Protein AF-A0A2E8IZW4-F1 (afdb_monomer_lite)

Secondary structure (DSSP, 8-state):
-----------HHHHHHHHHHHHHHHHHHHHHHHHTT----S-TT---TTTGGGSSHHHHHHHSTTTT--EEEEESS-STTGGG-SSGGGEEEEEES-SSPPPHHHHHHHHHHHHHH--EEEEE-SSGGGHHHHHHTTEEE-SS-EE-SSSB--BB-TTSPBPPP-TTSBEEEE-SSS-TTT--GGGGPBPPHHHHHHT--TT-BEEEE-SS---EEE--SSS-TT-EEEEEEE--TT-EE-SS-S-TT-TTS----TTTSEEEEEEEEEEEEEEEEETTTEEEEEEEEEEEEEES-SGGGSHHHH-HHHHHHTTB--TTSGGGTS-TTS-----GGGT---TTS-------SHHHHHHHHHHHHTGGGTTS-TTTTT-GGGSEEEEEE-SS--S---

Foldseek 3Di:
DDDDDDDDDDDPVVVVVVVVVVVVVVVVVVVVVVVVAWDFAEDPPDPDPVRQQRYLVVVDCCLPCNHVNAAEAEDADADPCLVVDDQQLLEEEEEFADAAADDLVRLVRVVCSQAARNHHYEHFHQACSCVNNQVLVQKDWDHFFKFAPFFAFWFADQVLATDPDDRRFGKWWFAQPAALVPADPLQQAADDPVCLVVLVRHSHTAIFTAGTFTFMAHHPDDDDPQKDKHQGTFGDQLMWGQPDHNDSPPPVTDRLGDSGRRQKMKMKHWFHWDWAQDPVRDIDTFTHIGMYMYGRHSSSSGNCQAAPVSVVSRGTDWPPDCCCCQNPVGDHHDYCCVRYAYDPRDGRGRGGSNSVVVSSVCCSNAVRRVRHDPVQSVRSHNRYYYYDYDRTDPDDDD

Sequence (398 aa):
MLTDEAKTKISLETWLKVGLMASVLLSVILIGIFSMNKETVFSPYEEDAEFYNIQLTEMRDSLGDDGVGYTVANTMSTPMLVNDWRDPHRTLLVIAAPEKPFDSAEASAIFDFVTKKGGKVVLASNSTNAQLVASEFGVKYFDAPVVDPFQFYEVTDETGQPLNPDERKLWAAASFNRDVTQMGDEKHVPCSESDLGSGQIDNCRMPVLFHRATAIQVLDEDVDDNREVMVLAHASTPAFIARQDTNIDNLNNPTLGEGKTGLVIRMDFPGIEVLEEQPNNNFGEVDVTGSIVFVSDHSVLANHLWDQTVGEETGKQQCSSPYYVNNKLDNSHACWDSALFASGGGEVEWNGNGPYFQALFYDMMEFDNEEITTKVTRDEGEFNLVFDESRHVSSALS

Structure (mmCIF, N/CA/C/O backbone):
data_AF-A0A2E8IZW4-F1
#
_entry.id   AF-A0A2E8IZW4-F1
#
loop_
_atom_site.group_PDB
_atom_site.id
_atom_site.type_symbol
_atom_site.label_atom_id
_atom_site.label_alt_id
_atom_site.label_comp_id
_atom_site.label_asym_id
_atom_site.label_entity_id
_atom_site.label_seq_id
_atom_site.pdbx_PDB_ins_code
_atom_site.Cartn_x
_atom_site.Cartn_y
_atom_site.Cartn_z
_atom_site.occupancy
_atom_site.B_iso_or_equiv
_atom_site.auth_seq_id
_atom_site.auth_comp_id
_atom_site.auth_asym_id
_atom_site.auth_atom_id
_atom_site.pdbx_PDB_model_num
ATOM 1 N N . MET A 1 1 ? -69.285 25.713 -57.167 1.00 33.88 1 MET A N 1
ATOM 2 C CA . MET A 1 1 ? -69.621 24.382 -56.624 1.00 33.88 1 MET A CA 1
ATOM 3 C C . MET A 1 1 ? -68.306 23.647 -56.409 1.00 33.88 1 MET A C 1
ATOM 5 O O . MET A 1 1 ? -67.410 23.826 -57.221 1.00 33.88 1 MET A O 1
ATOM 9 N N . LEU A 1 2 ? -68.195 22.995 -55.253 1.00 42.44 2 LEU A N 1
ATOM 10 C CA . LEU A 1 2 ? -67.012 22.411 -54.602 1.00 42.44 2 LEU A CA 1
ATOM 11 C C . LEU A 1 2 ? -66.243 21.368 -55.428 1.00 42.44 2 LEU A C 1
ATOM 13 O O . LEU A 1 2 ? -66.867 20.691 -56.237 1.00 42.44 2 LEU A O 1
ATOM 17 N N . THR A 1 3 ? -64.943 21.221 -55.132 1.00 39.66 3 THR A N 1
ATOM 18 C CA . THR A 1 3 ? -64.294 20.076 -54.424 1.00 39.66 3 THR A CA 1
ATOM 19 C C . THR A 1 3 ? -62.830 20.477 -54.154 1.00 39.66 3 THR A C 1
ATOM 21 O O . THR A 1 3 ? -62.141 20.855 -55.094 1.00 39.66 3 THR A O 1
ATOM 24 N N . ASP A 1 4 ? -62.411 20.757 -52.915 1.00 42.78 4 ASP A N 1
ATOM 25 C CA . ASP A 1 4 ? -61.889 19.847 -51.866 1.00 42.78 4 ASP A CA 1
ATOM 26 C C . ASP A 1 4 ? -60.577 19.118 -52.227 1.00 42.78 4 ASP A C 1
ATOM 28 O O . ASP A 1 4 ? -60.584 18.161 -52.993 1.00 42.78 4 ASP A O 1
ATOM 32 N N . GLU A 1 5 ? -59.470 19.526 -51.591 1.00 40.09 5 GLU A N 1
ATOM 33 C CA . GLU A 1 5 ? -58.265 18.704 -51.407 1.00 40.09 5 GLU A CA 1
ATOM 34 C C . GLU A 1 5 ? -57.840 18.747 -49.930 1.00 40.09 5 GLU A C 1
ATOM 36 O O . GLU A 1 5 ? -57.579 19.801 -49.341 1.00 40.09 5 GLU A O 1
ATOM 41 N N . ALA A 1 6 ? -57.835 17.563 -49.319 1.00 38.75 6 ALA A N 1
ATOM 42 C CA . ALA A 1 6 ? -57.690 17.327 -47.892 1.00 38.75 6 ALA A CA 1
ATOM 43 C C . ALA A 1 6 ? -56.225 17.410 -47.423 1.00 38.75 6 ALA A C 1
ATOM 45 O O . ALA A 1 6 ? -55.352 16.700 -47.916 1.00 38.75 6 ALA A O 1
ATOM 46 N N . LYS A 1 7 ? -55.971 18.222 -46.388 1.00 42.22 7 LYS A N 1
ATOM 47 C CA . LYS A 1 7 ? -54.730 18.202 -45.596 1.00 42.22 7 LYS A CA 1
ATOM 48 C C . LYS A 1 7 ? -54.790 17.086 -44.548 1.00 42.22 7 LYS A C 1
ATOM 50 O O . LYS A 1 7 ? -55.644 17.107 -43.662 1.00 42.22 7 LYS A O 1
ATOM 55 N N . THR A 1 8 ? -53.850 16.150 -44.604 1.00 47.25 8 THR A N 1
ATOM 56 C CA . THR A 1 8 ? -53.643 15.092 -43.607 1.00 47.25 8 THR A CA 1
ATOM 57 C C . THR A 1 8 ? -53.084 15.667 -42.300 1.00 47.25 8 THR A C 1
ATOM 59 O O . THR A 1 8 ? -51.941 16.111 -42.221 1.00 47.25 8 THR A O 1
ATOM 62 N N . LYS A 1 9 ? -53.907 15.661 -41.245 1.00 48.00 9 LYS A N 1
ATOM 63 C CA . LYS A 1 9 ? -53.494 15.924 -39.858 1.00 48.00 9 LYS A CA 1
ATOM 64 C C . LYS A 1 9 ? -52.808 14.676 -39.299 1.00 48.00 9 LYS A C 1
ATOM 66 O O . LYS A 1 9 ? -53.484 13.714 -38.945 1.00 48.00 9 LYS A O 1
ATOM 71 N N . ILE A 1 10 ? -51.483 14.696 -39.193 1.00 55.78 10 ILE A N 1
ATOM 72 C CA . ILE A 1 10 ? -50.757 13.729 -38.359 1.00 55.78 10 ILE A CA 1
ATOM 73 C C . ILE A 1 10 ? -51.057 14.089 -36.896 1.00 55.78 10 ILE A C 1
ATOM 75 O O . ILE A 1 10 ? -50.857 15.232 -36.485 1.00 55.78 10 ILE A O 1
ATOM 79 N N . SER A 1 11 ? -51.613 13.137 -36.141 1.00 65.00 11 SER A N 1
ATOM 80 C CA . SER A 1 11 ? -52.037 13.327 -34.749 1.00 65.00 11 SER A CA 1
ATOM 81 C C . SER A 1 11 ? -50.842 13.648 -33.845 1.00 65.00 11 SER A C 1
ATOM 83 O O . SER A 1 11 ? -49.788 13.020 -33.947 1.00 65.00 11 SER A O 1
ATOM 85 N N . LEU A 1 12 ? -51.022 14.604 -32.929 1.00 60.28 12 LEU A N 1
ATOM 86 C CA . LEU A 1 12 ? -50.042 14.996 -31.907 1.00 60.28 12 LEU A CA 1
ATOM 87 C C . LEU A 1 12 ? -49.576 13.789 -31.062 1.00 60.28 12 LEU A C 1
ATOM 89 O O . LEU A 1 12 ? -48.421 13.723 -30.651 1.00 60.28 12 LEU A O 1
ATOM 93 N N . GLU A 1 13 ? -50.448 12.794 -30.869 1.00 65.50 13 GLU A N 1
ATOM 94 C CA . GLU A 1 13 ? -50.116 11.539 -30.180 1.00 65.50 13 GLU A CA 1
ATOM 95 C C . GLU A 1 13 ? -49.087 10.692 -30.936 1.00 65.50 13 GLU A C 1
ATOM 97 O O . GLU A 1 13 ? -48.279 10.006 -30.314 1.00 65.50 13 GLU A O 1
ATOM 102 N N . THR A 1 14 ? -49.089 10.730 -32.271 1.00 71.06 14 THR A N 1
ATOM 103 C CA . THR A 1 14 ? -48.105 10.009 -33.087 1.00 71.06 14 THR A CA 1
ATOM 104 C C . THR A 1 14 ? -46.722 10.630 -32.915 1.00 71.06 14 THR A C 1
ATOM 106 O O . THR A 1 14 ? -45.748 9.905 -32.747 1.00 71.06 14 THR A O 1
ATOM 109 N N . TRP A 1 15 ? -46.641 11.962 -32.858 1.00 72.75 15 TRP A N 1
ATOM 110 C CA . TRP A 1 15 ? -45.388 12.674 -32.596 1.00 72.75 15 TRP A CA 1
ATOM 111 C C . TRP A 1 15 ? -44.859 12.439 -31.179 1.00 72.75 15 TRP A C 1
ATOM 113 O O . TRP A 1 15 ? -43.663 12.216 -31.011 1.00 72.75 15 TRP A O 1
ATOM 123 N N . LEU A 1 16 ? -45.737 12.400 -30.172 1.00 70.56 16 LEU A N 1
ATOM 124 C CA . LEU A 1 16 ? -45.355 12.081 -28.792 1.00 70.56 16 LEU A CA 1
ATOM 125 C C . LEU A 1 16 ? -44.853 10.638 -28.639 1.00 70.56 16 LEU A C 1
ATOM 127 O O . LEU A 1 16 ? -43.836 10.415 -27.988 1.00 70.56 16 LEU A O 1
ATOM 131 N N . LYS A 1 17 ? -45.510 9.659 -29.274 1.00 70.69 17 LYS A N 1
ATOM 132 C CA . LYS A 1 17 ? -45.075 8.251 -29.238 1.00 70.69 17 LYS A CA 1
ATOM 133 C C . LYS A 1 17 ? -43.747 8.032 -29.961 1.00 70.69 17 LYS A C 1
ATOM 135 O O . LYS A 1 17 ? -42.916 7.275 -29.471 1.00 70.69 17 LYS A O 1
ATOM 140 N N . VAL A 1 18 ? -43.535 8.706 -31.093 1.00 75.94 18 VAL A N 1
ATOM 141 C CA . VAL A 1 18 ? -42.257 8.664 -31.821 1.00 75.94 18 VAL A CA 1
ATOM 142 C C . VAL A 1 18 ? -41.153 9.342 -31.011 1.00 75.94 18 VAL A C 1
ATOM 144 O O . VAL A 1 18 ? -40.067 8.785 -30.910 1.00 75.94 18 VAL A O 1
ATOM 147 N N . GLY A 1 19 ? -41.435 10.484 -30.376 1.00 74.44 19 GLY A N 1
ATOM 148 C CA . GLY A 1 19 ? -40.484 11.170 -29.499 1.00 74.44 19 GLY A CA 1
ATOM 149 C C . GLY A 1 19 ? -40.076 10.328 -28.290 1.00 74.44 19 GLY A C 1
ATOM 150 O O . GLY A 1 19 ? -38.888 10.213 -28.008 1.00 74.44 19 GLY A O 1
ATOM 151 N N . LEU A 1 20 ? -41.039 9.677 -27.629 1.00 70.06 20 LEU A N 1
ATOM 152 C CA . LEU A 1 20 ? -40.782 8.815 -26.473 1.00 70.06 20 LEU A CA 1
ATOM 153 C C . LEU A 1 20 ? -40.049 7.522 -26.860 1.00 70.06 20 LEU A C 1
ATOM 155 O O . LEU A 1 20 ? -39.124 7.111 -26.167 1.00 70.06 20 LEU A O 1
ATOM 159 N N . MET A 1 21 ? -40.406 6.890 -27.985 1.00 69.25 21 MET A N 1
ATOM 160 C CA . MET A 1 21 ? -39.645 5.736 -28.477 1.00 69.25 21 MET A CA 1
ATOM 161 C C . MET A 1 21 ? -38.226 6.130 -28.875 1.00 69.25 21 MET A C 1
ATOM 163 O O . MET A 1 21 ? -37.296 5.417 -28.520 1.00 69.25 21 MET A O 1
ATOM 167 N N . ALA A 1 22 ? -38.043 7.267 -29.550 1.00 67.38 22 ALA A N 1
ATOM 168 C CA . ALA A 1 22 ? -36.719 7.755 -29.910 1.00 67.38 22 ALA A CA 1
ATOM 169 C C . ALA A 1 22 ? -35.880 8.073 -28.666 1.00 67.38 22 ALA A C 1
ATOM 171 O O . ALA A 1 22 ? -34.717 7.689 -28.628 1.00 67.38 22 ALA A O 1
ATOM 172 N N . SER A 1 23 ? -36.456 8.699 -27.632 1.00 68.50 23 SER A N 1
ATOM 173 C CA . SER A 1 23 ? -35.729 8.999 -26.395 1.00 68.50 23 SER A CA 1
ATOM 174 C C . SER A 1 23 ? -35.361 7.736 -25.624 1.00 68.50 23 SER A C 1
ATOM 176 O O . SER A 1 23 ? -34.231 7.629 -25.166 1.00 68.50 23 SER A O 1
ATOM 178 N N . VAL A 1 24 ? -36.267 6.759 -25.511 1.00 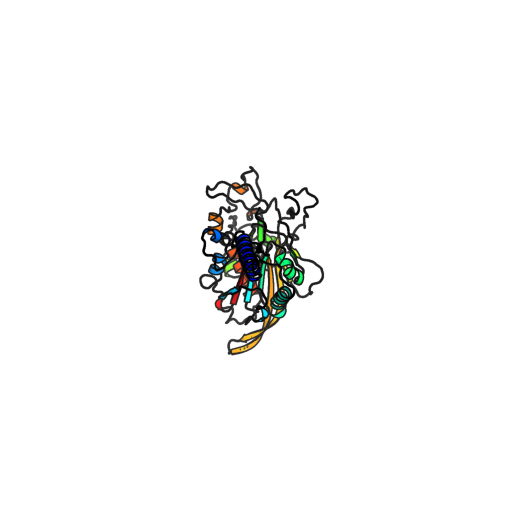66.62 24 VAL A N 1
ATOM 179 C CA . VAL A 1 24 ? -35.970 5.478 -24.848 1.00 66.62 24 VAL A CA 1
ATOM 180 C C . VAL A 1 24 ? -34.895 4.716 -25.618 1.00 66.62 24 VAL A C 1
ATOM 182 O O . VAL A 1 24 ? -33.949 4.238 -25.004 1.00 66.62 24 VAL A O 1
ATOM 185 N N . LEU A 1 25 ? -34.972 4.667 -26.952 1.00 61.28 25 LEU A N 1
ATOM 186 C CA . LEU A 1 25 ? -33.944 4.016 -27.766 1.00 61.28 25 LEU A CA 1
ATOM 187 C C . LEU A 1 25 ? -32.587 4.712 -27.617 1.00 61.28 25 LEU A C 1
ATOM 189 O O . LEU A 1 25 ? -31.579 4.037 -27.442 1.00 61.28 25 LEU A O 1
ATOM 193 N N . LEU A 1 26 ? -32.561 6.051 -27.631 1.00 58.47 26 LEU A N 1
ATOM 194 C CA . LEU A 1 26 ? -31.333 6.818 -27.412 1.00 58.47 26 LEU A CA 1
ATOM 195 C C . LEU A 1 26 ? -30.767 6.563 -26.014 1.00 58.47 26 LEU A C 1
ATOM 197 O O . LEU A 1 26 ? -29.561 6.437 -25.869 1.00 58.47 26 LEU A O 1
ATOM 201 N N . SER A 1 27 ? -31.632 6.454 -25.003 1.00 55.28 27 SER A N 1
ATOM 202 C CA . SER A 1 27 ? -31.239 6.161 -23.620 1.00 55.28 27 SER A CA 1
ATOM 203 C C . SER A 1 27 ? -30.618 4.772 -23.511 1.00 55.28 27 SER A C 1
ATOM 205 O O . SER A 1 27 ? -29.558 4.627 -22.921 1.00 55.28 27 SER A O 1
ATOM 207 N N . VAL A 1 28 ? -31.237 3.758 -24.123 1.00 57.16 28 VAL A N 1
ATOM 208 C CA . VAL A 1 28 ? -30.732 2.376 -24.129 1.00 57.16 28 VAL A CA 1
ATOM 209 C C . VAL A 1 28 ? -29.418 2.273 -24.901 1.00 57.16 28 VAL A C 1
ATOM 211 O O . VAL A 1 28 ? -28.505 1.591 -24.452 1.00 57.16 28 VAL A O 1
ATOM 214 N N . ILE A 1 29 ? -29.288 2.982 -26.025 1.00 51.59 29 ILE A N 1
ATOM 215 C CA . ILE A 1 29 ? -28.041 3.034 -26.799 1.00 51.59 29 ILE A CA 1
ATOM 216 C C . ILE A 1 29 ? -26.950 3.774 -26.018 1.00 51.59 29 ILE A C 1
ATOM 218 O O . ILE A 1 29 ? -25.822 3.304 -25.988 1.00 51.59 29 ILE A O 1
ATOM 222 N N . LEU A 1 30 ? -27.269 4.887 -25.351 1.00 45.50 30 LEU A N 1
ATOM 223 C CA . LEU A 1 30 ? -26.322 5.604 -24.495 1.00 45.50 30 LEU A CA 1
ATOM 224 C C . LEU A 1 30 ? -25.864 4.720 -23.334 1.00 45.50 30 LEU A C 1
ATOM 226 O O . LEU A 1 30 ? -24.665 4.569 -23.147 1.00 45.50 30 LEU A O 1
ATOM 230 N N . ILE A 1 31 ? -26.785 4.079 -22.610 1.00 50.78 31 ILE A N 1
ATOM 231 C CA . ILE A 1 31 ? -26.454 3.140 -21.526 1.00 50.78 31 ILE A CA 1
ATOM 232 C C . ILE A 1 31 ? -25.609 1.978 -22.063 1.00 50.78 31 ILE A C 1
ATOM 234 O O . ILE A 1 31 ? -24.616 1.623 -21.441 1.00 50.78 31 ILE A O 1
ATOM 238 N N . GLY A 1 32 ? -25.944 1.435 -23.238 1.00 37.28 32 GLY A N 1
ATOM 239 C CA . GLY A 1 32 ? -25.160 0.396 -23.906 1.00 37.28 32 GLY A CA 1
ATOM 240 C C . GLY A 1 32 ? -23.740 0.853 -24.244 1.00 37.28 32 GLY A C 1
ATOM 241 O O . GLY A 1 32 ? -22.790 0.170 -23.896 1.00 37.28 32 GLY A O 1
ATOM 242 N N . ILE A 1 33 ? -23.569 2.040 -24.830 1.00 44.34 33 ILE A N 1
ATOM 243 C CA . ILE A 1 33 ? -22.249 2.606 -25.158 1.00 44.34 33 ILE A CA 1
ATOM 244 C C . ILE A 1 33 ? -21.439 2.908 -23.886 1.00 44.34 33 ILE A C 1
ATOM 246 O O . ILE A 1 33 ? -20.245 2.631 -23.849 1.00 44.34 33 ILE A O 1
ATOM 250 N N . PHE A 1 34 ? -22.075 3.426 -22.828 1.00 42.66 34 PHE A N 1
ATOM 251 C CA . PHE A 1 34 ? -21.427 3.661 -21.532 1.00 42.66 34 PHE A CA 1
ATOM 252 C C . PHE A 1 34 ? -21.109 2.366 -20.769 1.00 42.66 34 PHE A C 1
ATOM 254 O O . PHE A 1 34 ? -20.224 2.379 -19.922 1.00 42.66 34 PHE A O 1
ATOM 261 N N . SER A 1 35 ? -21.818 1.268 -21.045 1.00 42.28 35 SER A N 1
ATOM 262 C CA . SER A 1 35 ? -21.608 -0.039 -20.409 1.00 42.28 35 SER A CA 1
ATOM 263 C C . SER A 1 35 ? -20.628 -0.928 -21.174 1.00 42.28 35 SER A C 1
ATOM 265 O O . SER A 1 35 ? -19.989 -1.766 -20.556 1.00 42.28 35 SER A O 1
ATOM 267 N N . MET A 1 36 ? -20.495 -0.763 -22.493 1.00 35.47 36 MET A N 1
ATOM 268 C CA . MET A 1 36 ? -19.593 -1.562 -23.336 1.00 35.47 36 MET A CA 1
ATOM 269 C C . MET A 1 36 ? -18.108 -1.225 -23.143 1.00 35.47 36 MET A C 1
ATOM 271 O O . MET A 1 36 ? -17.263 -1.941 -23.660 1.00 35.47 36 MET A O 1
ATOM 275 N N . ASN A 1 37 ? -17.800 -0.143 -22.424 1.00 38.00 37 ASN A N 1
ATOM 276 C CA . ASN A 1 37 ? -16.437 0.337 -22.187 1.00 38.00 37 ASN A CA 1
ATOM 277 C C . ASN A 1 37 ? -16.031 0.268 -20.703 1.00 38.00 37 ASN A C 1
ATOM 279 O O . ASN A 1 37 ? -15.090 0.946 -20.299 1.00 38.00 37 ASN A O 1
ATOM 283 N N . LYS A 1 38 ? -16.788 -0.474 -19.882 1.00 40.62 38 LYS A N 1
ATOM 284 C CA . LYS A 1 38 ? -16.506 -0.679 -18.459 1.00 40.62 38 LYS A CA 1
ATOM 285 C C . LYS A 1 38 ? -16.049 -2.116 -18.248 1.00 40.62 38 LYS A C 1
ATOM 287 O O . LYS A 1 38 ? -16.884 -3.008 -18.160 1.00 40.62 38 LYS A O 1
ATOM 292 N N . GLU A 1 39 ? -14.741 -2.316 -18.184 1.00 48.94 39 GLU A N 1
ATOM 293 C CA . GLU A 1 39 ? -14.164 -3.550 -17.646 1.00 48.94 39 GLU A CA 1
ATOM 294 C C . GLU A 1 39 ? -14.390 -3.582 -16.124 1.00 48.94 39 GLU A C 1
ATOM 296 O O . GLU A 1 39 ? -14.372 -2.536 -15.455 1.00 48.94 39 GLU A O 1
ATOM 301 N N . THR A 1 40 ? -14.695 -4.765 -15.592 1.00 49.69 40 THR A N 1
ATOM 302 C CA . THR A 1 40 ? -14.782 -5.030 -14.153 1.00 49.69 40 THR A CA 1
ATOM 303 C C . THR A 1 40 ? -13.358 -5.128 -13.599 1.00 49.69 40 THR A C 1
ATOM 305 O O . THR A 1 40 ? -12.504 -5.759 -14.214 1.00 49.69 40 THR A O 1
ATOM 308 N N . VAL A 1 41 ? -13.060 -4.433 -12.490 1.00 60.50 41 VAL A N 1
ATOM 309 C CA . VAL A 1 41 ? -11.700 -4.409 -11.905 1.00 60.50 41 VAL A CA 1
ATOM 310 C C . VAL A 1 41 ? -11.668 -5.190 -10.604 1.00 60.50 41 VAL A C 1
ATOM 312 O O . VAL A 1 41 ? -11.125 -6.283 -10.591 1.00 60.50 41 VAL A O 1
ATOM 315 N N . PHE A 1 42 ? -12.285 -4.663 -9.545 1.00 58.97 42 PHE A N 1
ATOM 316 C CA . PHE A 1 42 ? -12.359 -5.286 -8.227 1.00 58.97 42 PHE A CA 1
ATOM 317 C C . PHE A 1 42 ? -13.826 -5.520 -7.885 1.00 58.97 42 PHE A C 1
ATOM 319 O O . PHE A 1 42 ? -14.574 -4.607 -7.533 1.00 58.97 42 PHE A O 1
ATOM 326 N N . SER A 1 43 ? -14.290 -6.741 -8.082 1.00 60.16 43 SER A N 1
ATOM 327 C CA . SER A 1 43 ? -15.649 -7.100 -7.729 1.00 60.16 43 SER A CA 1
ATOM 328 C C . SER A 1 43 ? -15.625 -8.441 -7.025 1.00 60.16 43 SER A C 1
ATOM 330 O O . SER A 1 43 ? -15.261 -9.440 -7.643 1.00 60.16 43 SER A O 1
ATOM 332 N N . PRO A 1 44 ? -16.166 -8.530 -5.800 1.00 57.34 44 PRO A N 1
ATOM 333 C CA . PRO A 1 44 ? -16.251 -9.803 -5.099 1.00 57.34 44 PRO A CA 1
ATOM 334 C C . PRO A 1 44 ? -17.302 -10.735 -5.728 1.00 57.34 44 PRO A C 1
ATOM 336 O O . PRO A 1 44 ? -17.539 -11.829 -5.232 1.00 57.34 44 PRO A O 1
ATOM 339 N N . TYR A 1 45 ? -17.980 -10.271 -6.783 1.00 57.41 45 TYR A N 1
ATOM 340 C CA . TYR A 1 45 ? -18.938 -11.021 -7.590 1.00 57.41 45 TYR A CA 1
ATOM 341 C C . TYR A 1 45 ? -18.397 -11.348 -8.989 1.00 57.41 45 TYR A C 1
ATOM 343 O O . TYR A 1 45 ? -19.151 -11.865 -9.811 1.00 57.41 45 TYR A O 1
ATOM 351 N N . GLU A 1 46 ? -17.151 -10.968 -9.293 1.00 69.56 46 GLU A N 1
ATOM 352 C CA . GLU A 1 46 ? -16.485 -11.349 -10.535 1.00 69.56 46 GLU A CA 1
ATOM 353 C C . GLU A 1 46 ? -15.753 -12.675 -10.320 1.00 69.56 46 GLU A C 1
ATOM 355 O O . GLU A 1 46 ? -14.799 -12.757 -9.551 1.00 69.56 46 GLU A O 1
ATOM 360 N N . GLU A 1 47 ? -16.234 -13.719 -10.989 1.00 65.62 47 GLU A N 1
ATOM 361 C CA . GLU A 1 47 ? -15.680 -15.076 -10.913 1.00 65.62 47 GLU A CA 1
ATOM 362 C C . GLU A 1 47 ? -15.020 -15.492 -12.240 1.00 65.62 47 GLU A C 1
ATOM 364 O O . GLU A 1 47 ? -14.595 -16.640 -12.386 1.00 65.62 47 GLU A O 1
ATOM 369 N N . ASP A 1 48 ? -14.945 -14.595 -13.234 1.00 68.88 48 ASP A N 1
ATOM 370 C CA . ASP A 1 48 ? -14.289 -14.906 -14.502 1.00 68.88 48 ASP A CA 1
ATOM 371 C C . ASP A 1 48 ? -12.770 -15.070 -14.319 1.00 68.88 48 ASP A C 1
ATOM 373 O O . ASP A 1 48 ? -12.072 -14.220 -13.754 1.00 68.88 48 ASP A O 1
ATOM 377 N N . ALA A 1 49 ? -12.248 -16.171 -14.860 1.00 70.00 49 ALA A N 1
ATOM 378 C CA . ALA A 1 49 ? -10.831 -16.499 -14.848 1.00 70.00 49 ALA A CA 1
ATOM 379 C C . ALA A 1 49 ? -9.977 -15.446 -15.575 1.00 70.00 49 ALA A C 1
ATOM 381 O O . ALA A 1 49 ? -8.802 -15.293 -15.249 1.00 70.00 49 ALA A O 1
ATOM 382 N N . GLU A 1 50 ? -10.548 -14.703 -16.531 1.00 71.38 50 GLU A N 1
ATOM 383 C CA . GLU A 1 50 ? -9.840 -13.630 -17.241 1.00 71.38 50 GLU A CA 1
ATOM 384 C C . GLU A 1 50 ? -9.445 -12.470 -16.310 1.00 71.38 50 GLU A C 1
ATOM 386 O O . GLU A 1 50 ? -8.377 -11.878 -16.476 1.00 71.38 50 GLU A O 1
ATOM 391 N N . PHE A 1 51 ? -10.254 -12.189 -15.284 1.00 75.19 51 PHE A N 1
ATOM 392 C CA . PHE A 1 51 ? -10.019 -11.090 -14.343 1.00 75.19 51 PHE A CA 1
ATOM 393 C C . PHE A 1 51 ? -9.451 -11.546 -13.001 1.00 75.19 51 PHE A C 1
ATOM 395 O O . PHE A 1 51 ? -9.142 -10.701 -12.162 1.00 75.19 51 PHE A O 1
ATOM 402 N N . TYR A 1 52 ? -9.267 -12.851 -12.790 1.00 81.25 52 TYR A N 1
ATOM 403 C CA . TYR A 1 52 ? -8.800 -13.410 -11.520 1.00 81.25 52 TYR A CA 1
ATOM 404 C C . TYR A 1 52 ? -7.528 -12.723 -11.003 1.00 81.25 52 TYR A C 1
ATOM 406 O O . TYR A 1 52 ? -7.465 -12.332 -9.844 1.00 81.25 52 TYR A O 1
ATOM 414 N N . ASN A 1 53 ? -6.546 -12.475 -11.870 1.00 83.25 53 ASN A N 1
ATOM 415 C CA . ASN A 1 53 ? -5.270 -11.866 -11.483 1.00 83.25 53 ASN A CA 1
ATOM 416 C C . ASN A 1 53 ? -5.409 -10.459 -10.883 1.00 83.25 53 ASN A C 1
ATOM 418 O O . ASN A 1 53 ? -4.549 -10.034 -10.110 1.00 83.25 53 ASN A O 1
ATOM 422 N N . ILE A 1 54 ? -6.459 -9.727 -11.255 1.00 82.44 54 ILE A N 1
ATOM 423 C CA . ILE A 1 54 ? -6.707 -8.361 -10.792 1.00 82.44 54 ILE A CA 1
ATOM 424 C C . ILE A 1 54 ? -7.743 -8.290 -9.663 1.00 82.44 54 ILE A C 1
ATOM 426 O O . ILE A 1 54 ? -7.982 -7.195 -9.183 1.00 82.44 54 ILE A O 1
ATOM 430 N N . GLN A 1 55 ? -8.332 -9.409 -9.221 1.00 86.69 55 GLN A N 1
ATOM 431 C CA . GLN A 1 55 ? -9.262 -9.433 -8.080 1.00 86.69 55 GLN A CA 1
ATOM 432 C C . GLN A 1 55 ? -8.533 -9.406 -6.725 1.00 86.69 55 GLN A C 1
ATOM 434 O O . GLN A 1 55 ? -7.312 -9.536 -6.672 1.00 86.69 55 GLN A O 1
ATOM 439 N N . LEU A 1 56 ? -9.299 -9.261 -5.633 1.00 89.19 56 LEU A N 1
ATOM 440 C CA . LEU A 1 56 ? -8.837 -9.380 -4.237 1.00 89.19 56 LEU A CA 1
ATOM 441 C C . LEU A 1 56 ? -9.194 -10.740 -3.600 1.00 89.19 56 LEU A C 1
ATOM 443 O O . LEU A 1 56 ? -9.262 -10.860 -2.377 1.00 89.19 56 LEU A O 1
ATOM 447 N N . THR A 1 57 ? -9.499 -11.761 -4.402 1.00 88.19 57 THR A N 1
ATOM 448 C CA . THR A 1 57 ? -9.990 -13.058 -3.904 1.00 88.19 57 THR A CA 1
ATOM 449 C C . THR A 1 57 ? -8.981 -13.751 -2.987 1.00 88.19 57 THR A C 1
ATOM 451 O O . THR A 1 57 ? -9.351 -14.135 -1.885 1.00 88.19 57 THR A O 1
ATOM 454 N N . GLU A 1 58 ? -7.700 -13.804 -3.365 1.00 90.88 58 GLU A N 1
ATOM 455 C CA . GLU A 1 58 ? -6.640 -14.414 -2.542 1.00 90.88 58 GLU A CA 1
ATOM 456 C C . GLU A 1 58 ? -6.457 -13.676 -1.211 1.00 90.88 58 GLU A C 1
ATOM 458 O O . GLU A 1 58 ? -6.241 -14.275 -0.155 1.00 90.88 58 GLU A O 1
ATOM 463 N N . MET A 1 59 ? -6.598 -12.350 -1.239 1.00 91.75 59 MET A N 1
ATOM 464 C CA . MET A 1 59 ? -6.571 -11.528 -0.035 1.00 91.75 59 MET A CA 1
ATOM 465 C C . MET A 1 59 ? -7.719 -11.885 0.906 1.00 91.75 59 MET A C 1
ATOM 467 O O . MET A 1 59 ? -7.496 -12.090 2.096 1.00 91.75 59 MET A O 1
ATOM 471 N N . ARG A 1 60 ? -8.942 -11.990 0.389 1.00 89.56 60 ARG A N 1
ATOM 472 C CA . ARG A 1 60 ? -10.111 -12.351 1.198 1.00 89.56 60 ARG A CA 1
ATOM 473 C C . ARG A 1 60 ? -9.997 -13.754 1.775 1.00 89.56 60 ARG A C 1
ATOM 475 O O . ARG A 1 60 ? -10.295 -13.930 2.950 1.00 89.56 60 ARG A O 1
ATOM 482 N N . ASP A 1 61 ? -9.573 -14.718 0.968 1.00 90.38 61 ASP A N 1
ATOM 483 C CA . ASP A 1 61 ? -9.497 -16.120 1.378 1.00 90.38 61 ASP A CA 1
ATOM 484 C C . ASP A 1 61 ? -8.400 -16.312 2.432 1.00 90.38 61 ASP A C 1
ATOM 486 O O . ASP A 1 61 ? -8.620 -16.966 3.449 1.00 90.38 61 ASP A O 1
ATOM 490 N N . SER A 1 62 ? -7.252 -15.650 2.258 1.00 91.19 62 SER A N 1
ATOM 491 C CA . SER A 1 62 ? -6.152 -15.705 3.228 1.00 91.19 62 SER A CA 1
ATOM 492 C C . SER A 1 62 ? -6.413 -14.932 4.528 1.00 91.19 62 SER A C 1
ATOM 494 O O . SER A 1 62 ? -5.782 -15.230 5.540 1.00 91.19 62 SER A O 1
ATOM 496 N N . LEU A 1 63 ? -7.328 -13.957 4.537 1.00 89.81 63 LEU A N 1
ATOM 497 C CA . LEU A 1 63 ? -7.699 -13.198 5.740 1.00 89.81 63 LEU A CA 1
ATOM 498 C C . LEU A 1 63 ? -8.956 -13.742 6.434 1.00 89.81 63 LEU A C 1
ATOM 500 O O . LEU A 1 63 ? -9.119 -13.524 7.630 1.00 89.81 63 LEU A O 1
ATOM 504 N N . GLY A 1 64 ? -9.841 -14.417 5.700 1.00 87.06 64 GLY A N 1
ATOM 505 C CA . GLY A 1 64 ? -11.099 -14.966 6.205 1.00 87.06 64 GLY A CA 1
ATOM 506 C C . GLY A 1 64 ? -10.959 -16.323 6.893 1.00 87.06 64 GLY A C 1
ATOM 507 O O . GLY A 1 64 ? -9.860 -16.733 7.254 1.00 87.06 64 GLY A O 1
ATOM 508 N N . ASP A 1 65 ? -12.084 -17.030 7.047 1.00 80.69 65 ASP A N 1
ATOM 509 C CA . ASP A 1 65 ? -12.214 -18.302 7.786 1.00 80.69 65 ASP A CA 1
ATOM 510 C C . ASP A 1 65 ? -11.184 -19.387 7.408 1.00 80.69 65 ASP A C 1
ATOM 512 O O . ASP A 1 65 ? -10.793 -20.185 8.259 1.00 80.69 65 ASP A O 1
ATOM 516 N N . ASP A 1 66 ? -10.759 -19.436 6.141 1.00 80.19 66 ASP A N 1
ATOM 517 C CA . ASP A 1 66 ? -9.803 -20.429 5.631 1.00 80.19 66 ASP A CA 1
ATOM 518 C C . ASP A 1 66 ? -8.326 -20.018 5.833 1.00 80.19 66 ASP A C 1
ATOM 520 O O . ASP A 1 66 ? -7.421 -20.819 5.579 1.00 80.19 66 ASP A O 1
ATOM 524 N N . GLY A 1 67 ? -8.079 -18.793 6.305 1.00 85.44 67 GLY A N 1
ATOM 525 C CA . GLY A 1 67 ? -6.760 -18.219 6.553 1.00 85.44 67 GLY A CA 1
ATOM 526 C C . GLY A 1 67 ? -6.599 -17.727 7.993 1.00 85.44 67 GLY A C 1
ATOM 527 O O . GLY A 1 67 ? -6.559 -18.540 8.914 1.00 85.44 67 GLY A O 1
ATOM 528 N N . VAL A 1 68 ? -6.467 -16.408 8.184 1.00 84.38 68 VAL A N 1
ATOM 529 C CA . VAL A 1 68 ? -6.318 -15.780 9.517 1.00 84.38 68 VAL A CA 1
ATOM 530 C C . VAL A 1 68 ? -7.602 -15.864 10.352 1.00 84.38 68 VAL A C 1
ATOM 532 O O . VAL A 1 68 ? -7.539 -15.803 11.564 1.00 84.38 68 VAL A O 1
ATOM 535 N N . GLY A 1 69 ? -8.778 -16.032 9.751 1.00 85.12 69 GLY A N 1
ATOM 536 C CA . GLY A 1 69 ? -10.027 -16.219 10.495 1.00 85.12 69 GLY A CA 1
ATOM 537 C C . GLY A 1 69 ? -10.789 -14.936 10.832 1.00 85.12 69 GLY A C 1
ATOM 538 O O . GLY A 1 69 ? -11.696 -14.981 11.660 1.00 85.12 69 GLY A O 1
ATOM 539 N N . TYR A 1 70 ? -10.473 -13.801 10.197 1.00 88.25 70 TYR A N 1
ATOM 540 C CA . TYR A 1 70 ? -11.255 -12.572 10.354 1.00 88.25 70 TYR A CA 1
ATOM 541 C C . TYR A 1 70 ? -12.657 -12.709 9.749 1.00 88.25 70 TYR A C 1
ATOM 543 O O . TYR A 1 70 ? -12.855 -13.339 8.707 1.00 88.25 70 TYR A O 1
ATOM 551 N N . THR A 1 71 ? -13.642 -12.023 10.336 1.00 88.00 71 THR A N 1
ATOM 552 C CA . THR A 1 71 ? -14.984 -11.958 9.747 1.00 88.00 71 THR A CA 1
ATOM 553 C C . THR A 1 71 ? -14.969 -11.030 8.529 1.00 88.00 71 THR A C 1
ATOM 555 O O . THR A 1 71 ? -14.986 -9.804 8.659 1.00 88.00 71 THR A O 1
ATOM 558 N N . VAL A 1 72 ? -14.954 -11.610 7.326 1.00 87.38 72 VAL A N 1
ATOM 559 C CA . VAL A 1 72 ? -14.910 -10.862 6.060 1.00 87.38 72 VAL A CA 1
ATOM 560 C C . VAL A 1 72 ? -16.310 -10.465 5.584 1.00 87.38 72 VAL A C 1
ATOM 562 O O . VAL A 1 72 ? -17.206 -11.297 5.431 1.00 87.38 72 VAL A O 1
ATOM 565 N N . ALA A 1 73 ? -16.487 -9.186 5.260 1.00 85.38 73 ALA A N 1
ATOM 566 C CA . ALA A 1 73 ? -17.699 -8.642 4.660 1.00 85.38 73 ALA A CA 1
ATOM 567 C C . ALA A 1 73 ? -17.382 -7.712 3.481 1.00 85.38 73 ALA A C 1
ATOM 569 O O . ALA A 1 73 ? -16.332 -7.083 3.421 1.00 85.38 73 ALA A O 1
ATOM 570 N N . ASN A 1 74 ? -18.334 -7.566 2.557 1.00 79.50 74 ASN A N 1
ATOM 571 C CA . ASN A 1 74 ? -18.242 -6.604 1.456 1.00 79.50 74 ASN A CA 1
ATOM 572 C C . ASN A 1 74 ? -19.295 -5.520 1.620 1.00 79.50 74 ASN A C 1
ATOM 574 O O . ASN A 1 74 ? -20.467 -5.829 1.860 1.00 79.50 74 ASN A O 1
ATOM 578 N N . THR A 1 75 ? -18.920 -4.267 1.389 1.00 72.75 75 THR A N 1
ATOM 579 C CA . THR A 1 75 ? -19.874 -3.168 1.253 1.00 72.75 75 THR A CA 1
ATOM 580 C C . THR A 1 75 ? -19.992 -2.728 -0.205 1.00 72.75 75 THR A C 1
ATOM 582 O O . THR A 1 75 ? -19.053 -2.797 -0.987 1.00 72.75 75 THR A O 1
ATOM 585 N N . MET A 1 76 ? -21.203 -2.328 -0.603 1.00 58.62 76 MET A N 1
ATOM 586 C CA . MET A 1 76 ? -21.487 -1.796 -1.944 1.00 58.62 76 MET A CA 1
ATOM 587 C C . MET A 1 76 ? -21.510 -0.262 -1.975 1.00 58.62 76 MET A C 1
ATOM 589 O O . MET A 1 76 ?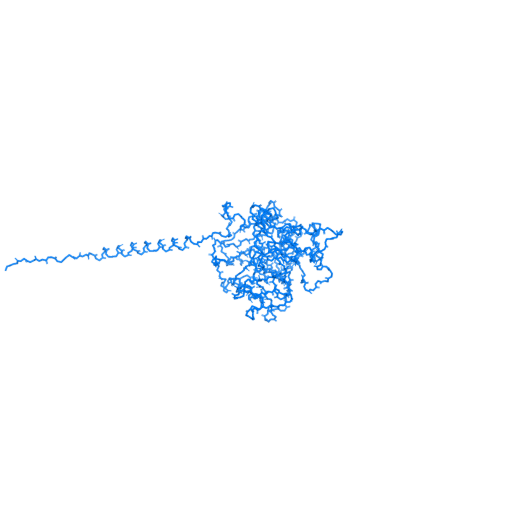 -21.813 0.336 -3.007 1.00 58.62 76 MET A O 1
ATOM 593 N N . SER A 1 77 ? -21.363 0.385 -0.822 1.00 54.66 77 SER A N 1
ATOM 594 C CA . SER A 1 77 ? -21.561 1.821 -0.668 1.00 54.66 77 SER A CA 1
ATOM 595 C C . SER A 1 77 ? -20.657 2.309 0.451 1.00 54.66 77 SER A C 1
ATOM 597 O O . SER A 1 77 ? -20.982 2.171 1.633 1.00 54.66 77 SER A O 1
ATOM 599 N N . THR A 1 78 ? -19.510 2.860 0.075 1.00 60.81 78 THR A N 1
ATOM 600 C CA . THR A 1 78 ? -18.660 3.655 0.956 1.00 60.81 78 THR A CA 1
ATOM 601 C C . THR A 1 78 ? -19.459 4.812 1.579 1.00 60.81 78 THR A C 1
ATOM 603 O O . THR A 1 78 ? -20.525 5.204 1.103 1.00 60.81 78 THR A O 1
ATOM 606 N N . PRO A 1 79 ? -18.946 5.492 2.601 1.00 53.31 79 PRO A N 1
ATOM 607 C CA . PRO A 1 79 ? -18.775 5.170 4.007 1.00 53.31 79 PRO A CA 1
ATOM 608 C C . PRO A 1 79 ? -19.940 5.715 4.873 1.00 53.31 79 PRO A C 1
ATOM 610 O O . PRO A 1 79 ? -19.804 5.823 6.090 1.00 53.31 79 PRO A O 1
ATOM 613 N N . MET A 1 80 ? -21.105 6.056 4.291 1.00 50.59 80 MET A N 1
ATOM 614 C CA . MET A 1 80 ? -22.253 6.589 5.063 1.00 50.59 80 MET A CA 1
ATOM 615 C C . MET A 1 80 ? -22.687 5.669 6.218 1.00 50.59 80 MET A C 1
ATOM 617 O O . MET A 1 80 ? -23.244 6.147 7.202 1.00 50.59 80 MET A O 1
ATOM 621 N N . LEU A 1 81 ? -22.415 4.367 6.099 1.00 58.25 81 LEU A N 1
ATOM 622 C CA . LEU A 1 81 ? -22.749 3.345 7.090 1.00 58.25 81 LEU A CA 1
ATOM 623 C C . LEU A 1 81 ? -21.611 3.034 8.066 1.00 58.25 81 LEU A C 1
ATOM 625 O O . LEU A 1 81 ? -21.854 2.339 9.044 1.00 58.25 81 LEU A O 1
ATOM 629 N N . VAL A 1 82 ? -20.396 3.547 7.843 1.00 63.66 82 VAL A N 1
ATOM 630 C CA . VAL A 1 82 ? -19.251 3.298 8.740 1.00 63.66 82 VAL A CA 1
ATOM 631 C C . VAL A 1 82 ? -19.538 3.858 10.134 1.00 63.66 82 VAL A C 1
ATOM 633 O O . VAL A 1 82 ? -19.121 3.313 11.152 1.00 63.66 82 VAL A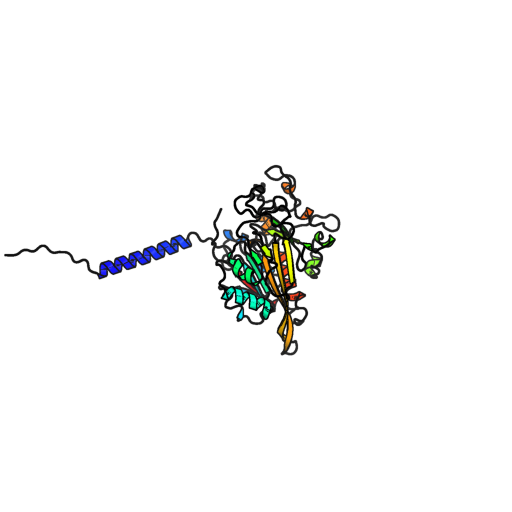 O 1
ATOM 636 N N . ASN A 1 83 ? -20.352 4.914 10.199 1.00 60.41 83 ASN A N 1
ATOM 637 C CA . ASN A 1 83 ? -20.813 5.456 11.465 1.00 60.41 83 ASN A CA 1
ATOM 638 C C . ASN A 1 83 ? -21.764 4.540 12.244 1.00 60.41 83 ASN A C 1
ATOM 640 O O . ASN A 1 83 ? -21.828 4.685 13.467 1.00 60.41 83 ASN A O 1
ATOM 644 N N . ASP A 1 84 ? -22.453 3.633 11.555 1.00 65.88 84 ASP A N 1
ATOM 645 C CA . ASP A 1 84 ? -23.461 2.730 12.112 1.00 65.88 84 ASP A CA 1
ATOM 646 C C . ASP A 1 84 ? -22.898 1.331 12.401 1.00 65.88 84 ASP A C 1
ATOM 648 O O . ASP A 1 84 ? -23.631 0.445 12.851 1.00 65.88 84 ASP A O 1
ATOM 652 N N . TRP A 1 85 ? -21.609 1.106 12.138 1.00 78.50 85 TRP A N 1
ATOM 653 C CA . TRP A 1 85 ? -20.970 -0.163 12.443 1.00 78.50 85 TRP A CA 1
ATOM 654 C C . TRP A 1 85 ? -20.904 -0.387 13.945 1.00 78.50 85 TRP A C 1
ATOM 656 O O . TRP A 1 85 ? -20.592 0.507 14.737 1.00 78.50 85 TRP A O 1
ATOM 666 N N . ARG A 1 86 ? -21.236 -1.616 14.324 1.00 69.50 86 ARG A N 1
ATOM 667 C CA . ARG A 1 86 ? -21.103 -2.089 15.689 1.00 69.50 86 ARG A CA 1
ATOM 668 C C . ARG A 1 86 ? -19.619 -2.373 15.932 1.00 69.50 86 ARG A C 1
ATOM 670 O O . ARG A 1 86 ? -19.003 -3.027 15.103 1.00 69.50 86 ARG A O 1
ATOM 677 N N . ASP A 1 87 ? -19.082 -1.866 17.038 1.00 82.69 87 ASP A N 1
ATOM 678 C CA . ASP A 1 87 ? -17.695 -2.086 17.477 1.00 82.69 87 ASP A CA 1
ATOM 679 C C . ASP A 1 87 ? -16.635 -1.635 16.435 1.00 82.69 87 ASP A C 1
ATOM 681 O O . ASP A 1 87 ? -15.835 -2.430 15.934 1.00 82.69 87 ASP A O 1
ATOM 685 N N . PRO A 1 88 ? -16.629 -0.333 16.072 1.00 87.69 88 PRO A N 1
ATOM 686 C CA . PRO A 1 88 ? -15.758 0.224 15.033 1.00 87.69 88 PRO A CA 1
ATOM 687 C C . PRO A 1 88 ? -14.265 0.023 15.317 1.00 87.69 88 PRO A C 1
ATOM 689 O O . PRO A 1 88 ? -13.503 -0.186 14.380 1.00 87.69 88 PRO A O 1
ATOM 692 N N . HIS A 1 89 ? -13.860 0.013 16.588 1.00 88.00 89 HIS A N 1
ATOM 693 C CA . HIS A 1 89 ? -12.481 -0.214 17.027 1.00 88.00 89 HIS A CA 1
ATOM 694 C C . HIS A 1 89 ? -11.944 -1.611 16.706 1.00 88.00 89 HIS A C 1
ATOM 696 O O . HIS A 1 89 ? -10.732 -1.793 16.643 1.00 88.00 89 HIS A O 1
ATOM 702 N N . ARG A 1 90 ? -12.831 -2.580 16.450 1.00 88.56 90 ARG A N 1
ATOM 703 C CA . ARG A 1 90 ? -12.487 -3.942 16.007 1.00 88.56 90 ARG A CA 1
ATOM 704 C C . ARG A 1 90 ? -12.654 -4.145 14.500 1.00 88.56 90 ARG A C 1
ATOM 706 O O . ARG A 1 90 ? -12.720 -5.279 14.030 1.00 88.56 90 ARG A O 1
ATOM 713 N N . THR A 1 91 ? -12.825 -3.063 13.744 1.00 91.00 91 THR A N 1
ATOM 714 C CA . THR A 1 91 ? -13.134 -3.136 12.316 1.00 91.00 91 THR A CA 1
ATOM 715 C C . THR A 1 91 ? -12.046 -2.482 11.477 1.00 91.00 91 THR A C 1
ATOM 717 O O . THR A 1 91 ? -11.693 -1.320 11.697 1.00 91.00 91 THR A O 1
ATOM 720 N N . LEU A 1 92 ? -11.578 -3.211 10.464 1.00 93.00 92 LEU A N 1
ATOM 721 C CA . LEU A 1 92 ? -10.711 -2.707 9.409 1.00 93.00 92 LEU A CA 1
ATOM 722 C C . LEU A 1 92 ? -11.495 -2.575 8.101 1.00 93.00 92 LEU A C 1
ATOM 724 O O . LEU A 1 92 ? -12.081 -3.532 7.603 1.00 93.00 92 LEU A O 1
ATOM 728 N N . LEU A 1 93 ? -11.501 -1.370 7.537 1.00 93.19 93 LEU A N 1
ATOM 729 C CA . LEU A 1 93 ? -12.079 -1.052 6.236 1.00 93.19 93 LEU A CA 1
ATOM 730 C C . LEU A 1 93 ? -10.969 -0.988 5.179 1.00 93.19 93 LEU A C 1
ATOM 732 O O . LEU A 1 93 ? -10.122 -0.095 5.207 1.00 93.19 93 LEU A O 1
ATOM 736 N N . VAL A 1 94 ? -11.002 -1.907 4.219 1.00 92.75 94 VAL A N 1
ATOM 737 C CA . VAL A 1 94 ? -10.143 -1.899 3.031 1.00 92.75 94 VAL A CA 1
ATOM 738 C C . VAL A 1 94 ? -10.883 -1.189 1.909 1.00 92.75 94 VAL A C 1
ATOM 740 O O . VAL A 1 94 ? -11.938 -1.641 1.478 1.00 92.75 94 VAL A O 1
ATOM 743 N N . ILE A 1 95 ? -10.328 -0.088 1.417 1.00 91.81 95 ILE A N 1
ATOM 744 C CA . ILE A 1 95 ? -10.837 0.647 0.261 1.00 91.81 95 ILE A CA 1
ATOM 745 C C . ILE A 1 95 ? -9.821 0.499 -0.868 1.00 91.81 95 ILE A C 1
ATOM 747 O O . ILE A 1 95 ? -8.728 1.072 -0.808 1.00 91.81 95 ILE A O 1
ATOM 751 N N . ALA A 1 96 ? -10.193 -0.234 -1.913 1.00 89.81 96 ALA A N 1
ATOM 752 C CA . ALA A 1 96 ? -9.332 -0.498 -3.057 1.00 89.81 96 ALA A CA 1
ATOM 753 C C . ALA A 1 96 ? -9.879 0.164 -4.327 1.00 89.81 96 ALA A C 1
ATOM 755 O O . ALA A 1 96 ? -11.003 -0.090 -4.760 1.00 89.81 96 ALA A O 1
ATOM 756 N N . ALA A 1 97 ? -9.043 1.001 -4.945 1.00 87.38 97 ALA A N 1
ATOM 757 C CA . ALA A 1 97 ? -9.307 1.670 -6.218 1.00 87.38 97 ALA A CA 1
ATOM 758 C C . ALA A 1 97 ? -10.635 2.461 -6.277 1.00 87.38 97 ALA A C 1
ATOM 760 O O . ALA A 1 97 ? -11.412 2.218 -7.197 1.00 87.38 97 ALA A O 1
ATOM 761 N N . PRO A 1 98 ? -10.904 3.430 -5.373 1.00 85.81 98 PRO A N 1
ATOM 762 C CA . PRO A 1 98 ? -12.197 4.122 -5.304 1.00 85.81 98 PRO A CA 1
ATOM 763 C C . PRO A 1 98 ? -12.726 4.575 -6.677 1.00 85.81 98 PRO A C 1
ATOM 765 O O . PRO A 1 98 ? -12.035 5.304 -7.391 1.00 85.81 98 PRO A O 1
ATOM 768 N N . GLU A 1 99 ? -13.953 4.181 -7.047 1.00 78.12 99 GLU A N 1
ATOM 769 C CA . GLU A 1 99 ? -14.541 4.473 -8.375 1.00 78.12 99 GLU A CA 1
ATOM 770 C C . GLU A 1 99 ? -14.731 5.966 -8.639 1.00 78.12 99 GLU A C 1
ATOM 772 O O . GLU A 1 99 ? -14.535 6.459 -9.749 1.00 78.12 99 GLU A O 1
ATOM 777 N N . LYS A 1 100 ? -15.176 6.687 -7.612 1.00 84.06 100 LYS A N 1
ATOM 778 C CA . LYS A 1 100 ? -15.499 8.109 -7.670 1.00 84.06 100 LYS A CA 1
ATOM 779 C C . LYS A 1 100 ? -14.718 8.844 -6.584 1.00 84.06 100 LYS A C 1
ATOM 781 O O . LYS A 1 100 ? -14.407 8.246 -5.553 1.00 84.06 100 LYS A O 1
ATOM 786 N N . PRO A 1 101 ? -14.443 10.143 -6.773 1.00 86.00 101 PRO A N 1
ATOM 787 C CA . PRO A 1 101 ? -13.983 10.976 -5.678 1.00 86.00 101 PRO A CA 1
ATOM 788 C C . PRO A 1 101 ? -14.969 10.921 -4.513 1.00 86.00 101 PRO A C 1
ATOM 790 O O . PRO A 1 101 ? -16.182 11.022 -4.727 1.00 86.00 101 PRO A O 1
ATOM 793 N N . PHE A 1 102 ? -14.432 10.795 -3.303 1.00 88.38 102 PHE A N 1
ATOM 794 C CA . PHE A 1 102 ? -15.216 10.942 -2.083 1.00 88.38 102 PHE A CA 1
ATOM 795 C C . PHE A 1 102 ? -15.798 12.349 -1.995 1.00 88.38 102 PHE A C 1
ATOM 797 O O . PHE A 1 102 ? -15.154 13.324 -2.395 1.00 88.38 102 PHE A O 1
ATOM 804 N N . ASP A 1 103 ? -17.008 12.463 -1.458 1.00 89.56 103 ASP A N 1
ATOM 805 C CA . ASP A 1 103 ? -17.535 13.750 -1.024 1.00 89.56 103 ASP A CA 1
ATOM 806 C C . ASP A 1 103 ? -17.067 14.107 0.399 1.00 89.56 103 ASP A C 1
ATOM 808 O O . ASP A 1 103 ? -16.463 13.306 1.113 1.00 89.56 103 ASP A O 1
ATOM 812 N N . SER A 1 104 ? -17.306 15.355 0.808 1.00 89.94 104 SER A N 1
ATOM 813 C CA . SER A 1 104 ? -16.841 15.856 2.107 1.00 89.94 104 SER A CA 1
ATOM 814 C C . SER A 1 104 ? -17.479 15.123 3.287 1.00 89.94 104 SER A C 1
ATOM 816 O O . SER A 1 104 ? -16.822 14.965 4.307 1.00 89.94 104 SER A O 1
ATOM 818 N N . ALA A 1 105 ? -18.722 14.650 3.165 1.00 88.88 105 ALA A N 1
ATOM 819 C CA . ALA A 1 105 ? -19.372 13.912 4.241 1.00 88.88 105 ALA A CA 1
ATOM 820 C C . ALA A 1 105 ? -18.794 12.495 4.365 1.00 88.88 105 ALA A C 1
ATOM 822 O O . ALA A 1 105 ? -18.566 12.027 5.478 1.00 88.88 105 ALA A O 1
ATOM 823 N N . GLU A 1 106 ? -18.524 11.837 3.235 1.00 89.38 106 GLU A N 1
ATOM 824 C CA . GLU A 1 106 ? -17.843 10.543 3.177 1.00 89.38 106 GLU A CA 1
ATOM 825 C C . GLU A 1 106 ? -16.425 10.645 3.780 1.00 89.38 106 GLU A C 1
ATOM 827 O O . GLU A 1 106 ? -16.061 9.846 4.644 1.00 89.38 106 GLU A O 1
ATOM 832 N N . ALA A 1 107 ? -15.654 11.671 3.401 1.00 91.00 107 ALA A N 1
ATOM 833 C CA . ALA A 1 107 ? -14.312 11.908 3.933 1.00 91.00 107 ALA A CA 1
ATOM 834 C C . ALA A 1 107 ? -14.312 12.192 5.443 1.00 91.00 107 ALA A C 1
ATOM 836 O O . ALA A 1 107 ? -13.556 11.561 6.183 1.00 91.00 107 ALA A O 1
ATOM 837 N N . SER A 1 108 ? -15.210 13.059 5.927 1.00 90.56 108 SER A N 1
ATOM 838 C CA . SER A 1 108 ? -15.350 13.318 7.364 1.00 90.56 108 SER A CA 1
ATOM 839 C C . SER A 1 108 ? -15.827 12.089 8.147 1.00 90.56 108 SER A C 1
ATOM 841 O O . SER A 1 108 ? -15.427 11.908 9.293 1.00 90.56 108 SER A O 1
ATOM 843 N N . ALA A 1 109 ? -16.655 11.218 7.559 1.00 91.12 109 ALA A N 1
ATOM 844 C CA . ALA A 1 109 ? -17.079 9.979 8.214 1.00 91.12 109 ALA A CA 1
ATOM 845 C C . ALA A 1 109 ? -15.913 8.996 8.398 1.00 91.12 109 ALA A C 1
ATOM 847 O O . ALA A 1 109 ? -15.804 8.385 9.458 1.00 91.12 109 ALA A O 1
ATOM 848 N N . ILE A 1 110 ? -15.029 8.874 7.400 1.00 92.25 110 ILE A N 1
ATOM 849 C CA . ILE A 1 110 ? -13.792 8.085 7.519 1.00 92.25 110 ILE A CA 1
ATOM 850 C C . ILE A 1 110 ? -12.868 8.702 8.573 1.00 92.25 110 ILE A C 1
ATOM 852 O O . ILE A 1 110 ? -12.334 7.982 9.415 1.00 92.25 110 ILE A O 1
ATOM 856 N N . PHE A 1 111 ? -12.715 10.028 8.566 1.00 92.50 111 PHE A N 1
ATOM 857 C CA . PHE A 1 111 ? -11.914 10.728 9.565 1.00 92.50 111 PHE A CA 1
ATOM 858 C C . PHE A 1 111 ? -12.413 10.458 10.990 1.00 92.50 111 PHE A C 1
ATOM 860 O O . PHE A 1 111 ? -11.630 10.064 11.850 1.00 92.50 111 PHE A O 1
ATOM 867 N N . ASP A 1 112 ? -13.717 10.583 11.240 1.00 92.06 112 ASP A N 1
ATOM 868 C CA . ASP A 1 112 ? -14.319 10.304 12.549 1.00 92.06 112 ASP A CA 1
ATOM 869 C C . ASP A 1 112 ? -14.240 8.817 12.931 1.00 92.06 112 ASP A C 1
ATOM 871 O O . ASP A 1 112 ? -14.044 8.489 14.102 1.00 92.06 112 ASP A O 1
ATOM 875 N N . PHE A 1 113 ? -14.373 7.909 11.962 1.00 92.94 113 PHE A N 1
ATOM 876 C CA . PHE A 1 113 ? -14.218 6.473 12.191 1.00 92.94 113 PHE A CA 1
ATOM 877 C C . PHE A 1 113 ? -12.824 6.124 12.719 1.00 92.94 113 PHE A C 1
ATOM 879 O O . PHE A 1 113 ? -12.707 5.375 13.686 1.00 92.94 113 PHE A O 1
ATOM 886 N N . VAL A 1 114 ? -11.782 6.717 12.140 1.00 93.50 114 VAL A N 1
ATOM 887 C CA . VAL A 1 114 ? -10.402 6.505 12.586 1.00 93.50 114 VAL A CA 1
ATOM 888 C C . VAL A 1 114 ? -10.144 7.251 13.895 1.00 93.50 114 VAL A C 1
ATOM 890 O O . VAL A 1 114 ? -9.811 6.642 14.903 1.00 93.50 114 VAL A O 1
ATOM 893 N N . THR A 1 115 ? -10.367 8.565 13.919 1.00 92.44 115 THR A N 1
ATOM 894 C CA . THR A 1 115 ? -9.875 9.449 14.994 1.00 92.44 115 THR A CA 1
ATOM 895 C C . THR A 1 115 ? -10.744 9.495 16.249 1.00 92.44 115 THR A C 1
ATOM 897 O O . THR A 1 115 ? -10.270 9.921 17.298 1.00 92.44 115 THR A O 1
ATOM 900 N N . LYS A 1 116 ? -12.019 9.090 16.172 1.00 91.31 116 LYS A N 1
ATOM 901 C CA . LYS A 1 116 ? -12.952 9.138 17.316 1.00 91.31 116 LYS A CA 1
ATOM 902 C C . LYS A 1 116 ? -13.496 7.779 17.722 1.00 91.31 116 LYS A C 1
ATOM 904 O O . LYS A 1 116 ? -14.086 7.666 18.791 1.00 91.31 116 LYS A O 1
ATOM 909 N N . LYS A 1 117 ? -13.386 6.779 16.849 1.00 91.00 117 LYS A N 1
ATOM 910 C CA . LYS A 1 117 ? -13.990 5.457 17.050 1.00 91.00 117 LYS A CA 1
ATOM 911 C C . LYS A 1 117 ? -12.973 4.311 17.042 1.00 91.00 117 LYS A C 1
ATOM 913 O O . LYS A 1 117 ? -13.386 3.170 17.215 1.00 91.00 117 LYS A O 1
ATOM 918 N N . GLY A 1 118 ? -11.683 4.594 16.839 1.00 90.56 118 GLY A N 1
ATOM 919 C CA . GLY A 1 118 ? -10.613 3.589 16.851 1.00 90.56 118 GLY A CA 1
ATOM 920 C C . GLY A 1 118 ? -10.593 2.664 15.631 1.00 90.56 118 GLY A C 1
ATOM 921 O O . GLY A 1 118 ? -9.885 1.655 15.632 1.00 90.56 118 GLY A O 1
ATOM 922 N N . GLY A 1 119 ? -11.383 2.970 14.601 1.00 93.06 119 GLY A N 1
ATOM 923 C CA . GLY A 1 119 ? -11.480 2.162 13.394 1.00 93.06 119 GLY A CA 1
ATOM 924 C C . GLY A 1 119 ? -10.201 2.182 12.567 1.00 93.06 119 GLY A C 1
ATOM 925 O O . GLY A 1 119 ? -9.422 3.139 12.616 1.00 93.06 119 GLY A O 1
ATOM 926 N N . LYS A 1 120 ? -9.981 1.107 11.807 1.00 94.75 120 LYS A N 1
ATOM 927 C CA . LYS A 1 120 ? -8.790 0.926 10.971 1.00 94.75 120 LYS A CA 1
ATOM 928 C C . LYS A 1 120 ? -9.143 1.063 9.500 1.00 94.75 120 LYS A C 1
ATOM 930 O O . LYS A 1 120 ? -10.173 0.558 9.062 1.00 94.75 120 LYS A O 1
ATOM 935 N N . VAL A 1 121 ? -8.318 1.760 8.725 1.00 95.56 121 VAL A N 1
ATOM 936 C CA . VAL A 1 121 ? -8.569 1.974 7.293 1.00 95.56 121 VAL A CA 1
ATOM 937 C C . VAL A 1 121 ? -7.315 1.706 6.479 1.00 95.56 121 VAL A C 1
ATOM 939 O O . VAL A 1 121 ? -6.240 2.192 6.807 1.00 95.56 121 VAL A O 1
ATOM 942 N N . VAL A 1 122 ? -7.462 0.989 5.371 1.00 96.56 122 VAL A N 1
ATOM 943 C CA . VAL A 1 122 ? -6.428 0.846 4.342 1.00 96.56 122 VAL A CA 1
ATOM 944 C C . VAL A 1 122 ? -7.001 1.412 3.054 1.00 96.56 122 VAL A C 1
ATOM 946 O O . VAL A 1 122 ? -7.934 0.853 2.490 1.00 96.56 122 VAL A O 1
ATOM 949 N N . LEU A 1 123 ? -6.472 2.546 2.602 1.00 95.25 123 LEU A N 1
ATOM 950 C CA . LEU A 1 123 ? -6.909 3.236 1.393 1.00 95.25 123 LEU A CA 1
ATOM 951 C C . LEU A 1 123 ? -5.838 3.097 0.314 1.00 95.25 123 LEU A C 1
ATOM 953 O O . LEU A 1 123 ? -4.841 3.821 0.323 1.00 95.25 123 LEU A O 1
ATOM 957 N N . ALA A 1 124 ? -6.064 2.183 -0.627 1.00 93.94 124 ALA A N 1
ATOM 958 C CA . ALA A 1 124 ? -5.157 1.907 -1.730 1.00 93.94 124 ALA A CA 1
ATOM 959 C C . ALA A 1 124 ? -5.692 2.518 -3.034 1.00 93.94 124 ALA A C 1
ATOM 961 O O . ALA A 1 124 ? -6.764 2.157 -3.529 1.00 93.94 124 ALA A O 1
ATOM 962 N N . SER A 1 125 ? -4.960 3.479 -3.599 1.00 91.25 125 SER A N 1
ATOM 963 C CA . SER A 1 125 ? -5.365 4.210 -4.801 1.00 91.25 125 SER A CA 1
ATOM 964 C C . SER A 1 125 ? -4.150 4.736 -5.558 1.00 91.25 125 SER A C 1
ATOM 966 O O . SER A 1 125 ? -3.238 5.295 -4.970 1.00 91.25 125 SER A O 1
ATOM 968 N N . ASN A 1 126 ? -4.186 4.652 -6.884 1.00 83.06 126 ASN A N 1
ATOM 969 C CA . ASN A 1 126 ? -3.246 5.323 -7.791 1.00 83.06 126 ASN A CA 1
ATOM 970 C C . ASN A 1 126 ? -3.886 6.543 -8.481 1.00 83.06 126 ASN A C 1
ATOM 972 O O . ASN A 1 126 ? -3.470 6.965 -9.559 1.00 83.06 126 ASN A O 1
ATOM 976 N N . SER A 1 127 ? -4.966 7.068 -7.904 1.00 81.81 127 SER A N 1
ATOM 977 C CA . SER A 1 127 ? -5.732 8.183 -8.452 1.00 81.81 127 SER A CA 1
ATOM 978 C C . SER A 1 127 ? -6.063 9.217 -7.383 1.00 81.81 127 SER A C 1
ATOM 980 O O . SER A 1 127 ? -6.045 8.942 -6.179 1.00 81.81 127 SER A O 1
ATOM 982 N N . THR A 1 128 ? -6.468 10.401 -7.837 1.00 83.69 128 THR A N 1
ATOM 983 C CA . THR A 1 128 ? -6.913 11.498 -6.973 1.00 83.69 128 THR A CA 1
ATOM 984 C C . THR A 1 128 ? -8.314 11.302 -6.397 1.00 83.69 128 THR A C 1
ATOM 986 O O . THR A 1 128 ? -8.754 12.141 -5.614 1.00 83.69 128 THR A O 1
ATOM 989 N N . ASN A 1 129 ? -9.010 10.197 -6.695 1.00 87.94 129 ASN A N 1
ATOM 990 C CA . ASN A 1 129 ? -10.316 9.910 -6.093 1.00 87.94 129 ASN A CA 1
ATOM 991 C C . ASN A 1 129 ? -10.227 9.808 -4.557 1.00 87.94 129 ASN A C 1
ATOM 993 O O . ASN A 1 129 ? -11.131 10.248 -3.850 1.00 87.94 129 ASN A O 1
ATOM 997 N N . ALA A 1 130 ? -9.095 9.320 -4.044 1.00 89.44 130 ALA A N 1
ATOM 998 C CA . ALA A 1 130 ? -8.777 9.248 -2.619 1.00 89.44 130 ALA A CA 1
ATOM 999 C C . ALA A 1 130 ? -8.331 10.591 -2.000 1.00 89.44 130 ALA A C 1
ATOM 1001 O O . ALA A 1 130 ? -8.180 10.681 -0.782 1.00 89.44 130 ALA A O 1
ATOM 1002 N N . GLN A 1 131 ? -8.110 11.641 -2.805 1.00 92.25 131 GLN A N 1
ATOM 1003 C CA . GLN A 1 131 ? -7.458 12.871 -2.344 1.00 92.25 131 GLN A CA 1
ATOM 1004 C C . GLN A 1 131 ? -8.251 13.591 -1.253 1.00 92.25 131 GLN A C 1
ATOM 1006 O O . GLN A 1 131 ? -7.638 14.167 -0.362 1.00 92.25 131 GLN A O 1
ATOM 1011 N N . LEU A 1 132 ? -9.586 13.578 -1.301 1.00 91.69 132 LEU A N 1
ATOM 1012 C CA . LEU A 1 132 ? -10.369 14.296 -0.296 1.00 91.69 132 LEU A CA 1
ATOM 1013 C C . LEU A 1 132 ? -10.220 13.666 1.093 1.00 91.69 132 LEU A C 1
ATOM 1015 O O . LEU A 1 132 ? -9.974 14.389 2.049 1.00 91.69 132 LEU A O 1
ATOM 1019 N N . VAL A 1 133 ? -10.268 12.331 1.181 1.00 92.25 133 VAL A N 1
ATOM 1020 C CA . VAL A 1 133 ? -9.958 11.601 2.421 1.00 92.25 133 VAL A CA 1
ATOM 1021 C C . VAL A 1 133 ? -8.525 11.903 2.842 1.00 92.25 133 VAL A C 1
ATOM 1023 O O . VAL A 1 133 ? -8.299 12.327 3.963 1.00 92.25 133 VAL A O 1
ATOM 1026 N N . ALA A 1 134 ? -7.560 11.766 1.929 1.00 92.44 134 ALA A N 1
ATOM 1027 C CA . ALA A 1 134 ? -6.151 12.019 2.218 1.00 92.44 134 ALA A CA 1
ATOM 1028 C C . ALA A 1 134 ? -5.900 13.428 2.784 1.00 92.44 134 ALA A C 1
ATOM 1030 O O . ALA A 1 134 ? -5.119 13.586 3.718 1.00 92.44 134 ALA A O 1
ATOM 1031 N N . SER A 1 135 ? -6.595 14.446 2.271 1.00 91.69 135 SER A N 1
ATOM 1032 C CA . SER A 1 135 ? -6.475 15.825 2.747 1.00 91.69 135 SER A CA 1
ATOM 1033 C C . SER A 1 135 ? -6.943 16.019 4.190 1.00 91.69 135 SER A C 1
ATOM 1035 O O . SER A 1 135 ? -6.303 16.797 4.890 1.00 91.69 135 SER A O 1
ATOM 1037 N N . GLU A 1 136 ? -7.972 15.302 4.659 1.00 91.81 136 GLU A N 1
ATOM 1038 C CA . GLU A 1 136 ? -8.389 15.327 6.079 1.00 91.81 136 GLU A CA 1
ATOM 1039 C C . GLU A 1 136 ? -7.268 14.829 7.007 1.00 91.81 136 GLU A C 1
ATOM 1041 O O . GLU A 1 136 ? -7.131 15.271 8.143 1.00 91.81 136 GLU A O 1
ATOM 1046 N N . PHE A 1 137 ? -6.408 13.947 6.493 1.00 92.44 137 PHE A N 1
ATOM 1047 C CA . PHE A 1 137 ? -5.233 13.428 7.187 1.00 92.44 137 PHE A CA 1
ATOM 1048 C C . PHE A 1 137 ? -3.936 14.151 6.786 1.00 92.44 137 PHE A C 1
ATOM 1050 O O . PHE A 1 137 ? -2.847 13.680 7.096 1.00 92.44 137 PHE A O 1
ATOM 1057 N N . GLY A 1 138 ? -3.988 15.298 6.100 1.00 91.38 138 GLY A N 1
ATOM 1058 C CA . GLY A 1 138 ? -2.781 16.056 5.732 1.00 91.38 138 GLY A CA 1
ATOM 1059 C C . GLY A 1 138 ? -1.872 15.312 4.752 1.00 91.38 138 GLY A C 1
ATOM 1060 O O . GLY A 1 138 ? -0.650 15.428 4.808 1.00 91.38 138 GLY A O 1
ATOM 1061 N N . VAL A 1 139 ? -2.463 14.518 3.864 1.00 91.44 139 VAL A N 1
ATOM 1062 C CA . VAL A 1 139 ? -1.774 13.721 2.851 1.00 91.44 139 VAL A CA 1
ATOM 1063 C C . VAL A 1 139 ? -2.159 14.190 1.452 1.00 91.44 139 VAL A C 1
ATOM 1065 O O . VAL A 1 139 ? -3.312 14.512 1.149 1.00 91.44 139 VAL A O 1
ATOM 1068 N N . LYS A 1 140 ? -1.177 14.199 0.554 1.00 91.25 140 LYS A N 1
ATOM 1069 C CA . LYS A 1 140 ? -1.350 14.536 -0.855 1.00 91.25 140 LYS A CA 1
ATOM 1070 C C . LYS A 1 140 ? -0.995 13.359 -1.753 1.00 91.25 140 LYS A C 1
ATOM 1072 O O . LYS A 1 140 ? 0.156 12.931 -1.784 1.00 91.25 140 LYS A O 1
ATOM 1077 N N . TYR A 1 141 ? -1.970 12.909 -2.533 1.00 90.06 141 TYR A N 1
ATOM 1078 C CA . TYR A 1 141 ? -1.779 12.028 -3.674 1.00 90.06 141 TYR A CA 1
ATOM 1079 C C . TYR A 1 141 ? -1.308 12.820 -4.890 1.00 90.06 141 TYR A C 1
ATOM 1081 O O . TYR A 1 141 ? -1.705 13.966 -5.133 1.00 90.06 141 TYR A O 1
ATOM 1089 N N . PHE A 1 142 ? -0.467 12.177 -5.684 1.00 89.06 142 PHE A N 1
ATOM 1090 C CA . PHE A 1 142 ? -0.115 12.655 -7.009 1.00 89.06 142 PHE A CA 1
ATOM 1091 C C . PHE A 1 142 ? -0.960 11.940 -8.063 1.00 89.06 142 PHE A C 1
ATOM 1093 O O . PHE A 1 142 ? -1.366 10.799 -7.895 1.00 89.06 142 PHE A O 1
ATOM 1100 N N . ASP A 1 143 ? -1.231 12.641 -9.156 1.00 83.19 143 ASP A N 1
ATOM 1101 C CA . ASP A 1 143 ? -2.056 12.205 -10.285 1.00 83.19 143 ASP A CA 1
ATOM 1102 C C . ASP A 1 143 ? -1.240 11.591 -11.432 1.00 83.19 143 ASP A C 1
ATOM 1104 O O . ASP A 1 143 ? -1.777 11.292 -12.496 1.00 83.19 143 ASP A O 1
ATOM 1108 N N . ALA A 1 144 ? 0.065 11.426 -11.223 1.00 90.06 144 ALA A N 1
ATOM 1109 C CA . ALA A 1 144 ? 1.009 10.922 -12.204 1.00 90.06 144 ALA A CA 1
ATOM 1110 C C . ALA A 1 144 ? 1.849 9.784 -11.603 1.00 90.06 144 ALA A C 1
ATOM 1112 O O . ALA A 1 144 ? 2.131 9.803 -10.398 1.00 90.06 144 ALA A O 1
ATOM 1113 N N . PRO A 1 145 ? 2.252 8.801 -12.429 1.00 91.88 145 PRO A N 1
ATOM 1114 C CA . PRO A 1 145 ? 2.984 7.637 -11.959 1.00 91.88 145 PRO A CA 1
ATOM 1115 C C . PRO A 1 145 ? 4.391 8.015 -11.496 1.00 91.88 145 PRO A C 1
ATOM 1117 O O . PRO A 1 145 ? 5.017 8.942 -12.023 1.00 91.88 145 PRO A O 1
ATOM 1120 N N . VAL A 1 146 ? 4.897 7.257 -10.531 1.00 94.19 146 VAL A N 1
ATOM 1121 C CA . VAL A 1 146 ? 6.303 7.287 -10.138 1.00 94.19 146 VAL A CA 1
ATOM 1122 C C . VAL A 1 146 ? 7.092 6.388 -11.081 1.00 94.19 146 VAL A C 1
ATOM 1124 O O . VAL A 1 146 ? 6.676 5.276 -11.404 1.00 94.19 146 VAL A O 1
ATOM 1127 N N . VAL A 1 147 ? 8.227 6.904 -11.538 1.00 94.44 147 VAL A N 1
ATOM 1128 C CA . VAL A 1 147 ? 9.218 6.171 -12.320 1.00 94.44 147 VAL A CA 1
ATOM 1129 C C . VAL A 1 147 ? 10.487 6.086 -11.488 1.00 94.44 147 VAL A C 1
ATOM 1131 O O . VAL A 1 147 ? 10.983 7.108 -11.004 1.00 94.44 147 VAL A O 1
ATOM 1134 N N . ASP A 1 148 ? 11.001 4.872 -11.326 1.00 93.62 148 ASP A N 1
ATOM 1135 C CA . ASP A 1 148 ? 12.243 4.592 -10.624 1.00 93.62 148 ASP A CA 1
ATOM 1136 C C . ASP A 1 148 ? 13.201 3.807 -11.534 1.00 93.62 148 ASP A C 1
ATOM 1138 O O . ASP A 1 148 ? 12.970 2.627 -11.804 1.00 93.62 148 ASP A O 1
ATOM 1142 N N . PRO A 1 149 ? 14.300 4.426 -11.995 1.00 89.81 149 PRO A N 1
ATOM 1143 C CA . PRO A 1 149 ? 15.252 3.759 -12.878 1.00 89.81 149 PRO A CA 1
ATOM 1144 C C . PRO A 1 149 ? 16.138 2.718 -12.170 1.00 89.81 149 PRO A C 1
ATOM 1146 O O . PRO A 1 149 ? 16.933 2.050 -12.830 1.00 89.81 149 PRO A O 1
ATOM 1149 N N . PHE A 1 150 ? 16.048 2.573 -10.842 1.00 88.56 150 PHE A N 1
ATOM 1150 C CA . PHE A 1 150 ? 16.878 1.644 -10.067 1.00 88.56 150 PHE A CA 1
ATOM 1151 C C . PHE A 1 150 ? 16.074 0.574 -9.325 1.00 88.56 150 PHE A C 1
ATOM 1153 O O . PHE A 1 150 ? 16.590 -0.531 -9.162 1.00 88.56 150 PHE A O 1
ATOM 1160 N N . GLN A 1 151 ? 14.852 0.876 -8.877 1.00 93.25 151 GLN A N 1
ATOM 1161 C CA . GLN A 1 151 ? 14.017 -0.020 -8.065 1.00 93.25 151 GLN A CA 1
ATOM 1162 C C . GLN A 1 151 ? 12.739 -0.447 -8.793 1.00 93.25 151 GLN A C 1
ATOM 1164 O O . GLN A 1 151 ? 11.629 -0.074 -8.416 1.00 93.25 151 GLN A O 1
ATOM 1169 N N . PHE A 1 152 ? 12.894 -1.264 -9.832 1.00 95.25 152 PHE A N 1
ATOM 1170 C CA . PHE A 1 152 ? 11.782 -1.911 -10.529 1.00 95.25 152 PHE A CA 1
ATOM 1171 C C . PHE A 1 152 ? 11.987 -3.427 -10.606 1.00 95.25 152 PHE A C 1
ATOM 1173 O O . PHE A 1 152 ? 13.113 -3.903 -10.454 1.00 95.25 152 PHE A O 1
ATOM 1180 N N . TYR A 1 153 ? 10.907 -4.191 -10.780 1.00 96.62 153 TYR A N 1
ATOM 1181 C CA . TYR A 1 153 ? 10.956 -5.649 -10.914 1.00 96.62 153 TYR A CA 1
ATOM 1182 C C . TYR A 1 153 ? 10.798 -6.101 -12.366 1.00 96.62 153 TYR A C 1
ATOM 1184 O O . TYR A 1 153 ? 10.092 -5.485 -13.172 1.00 96.62 153 TYR A O 1
ATOM 1192 N N . GLU A 1 154 ? 11.446 -7.217 -12.690 1.00 96.00 154 GLU A N 1
ATOM 1193 C CA . GLU A 1 154 ? 11.419 -7.804 -14.028 1.00 96.00 154 GLU A CA 1
ATOM 1194 C C . GLU A 1 154 ? 10.209 -8.728 -14.219 1.00 96.00 154 GLU A C 1
ATOM 1196 O O . GLU A 1 154 ? 9.722 -9.372 -13.284 1.00 96.00 154 GLU A O 1
ATOM 1201 N N . VAL A 1 155 ? 9.708 -8.787 -15.457 1.00 94.38 155 VAL A N 1
ATOM 1202 C CA . VAL A 1 155 ? 8.548 -9.610 -15.826 1.00 94.38 155 VAL A CA 1
ATOM 1203 C C . VAL A 1 155 ? 8.815 -10.348 -17.132 1.00 94.38 155 VAL A C 1
ATOM 1205 O O . VAL A 1 155 ? 9.311 -9.757 -18.092 1.00 94.38 155 VAL A O 1
ATOM 1208 N N . THR A 1 156 ? 8.439 -11.621 -17.191 1.00 92.88 156 THR A N 1
ATOM 1209 C CA . THR A 1 156 ? 8.463 -12.437 -18.407 1.00 92.88 156 THR A CA 1
ATOM 1210 C C . THR A 1 156 ? 7.082 -12.562 -19.038 1.00 92.88 156 THR A C 1
ATOM 1212 O O . THR A 1 156 ? 6.060 -12.381 -18.382 1.00 92.88 156 THR A O 1
ATOM 1215 N N . ASP A 1 157 ? 7.044 -12.879 -20.328 1.00 87.69 157 ASP A N 1
ATOM 1216 C CA . ASP A 1 157 ? 5.825 -13.353 -20.979 1.00 87.69 157 ASP A CA 1
ATOM 1217 C C . ASP A 1 157 ? 5.528 -14.828 -20.644 1.00 87.69 157 ASP A C 1
ATOM 1219 O O . ASP A 1 157 ? 6.308 -15.508 -19.974 1.00 87.69 157 ASP A O 1
ATOM 1223 N N . GLU A 1 158 ? 4.410 -15.340 -21.166 1.00 85.19 158 GLU A N 1
ATOM 1224 C CA . GLU A 1 158 ? 3.972 -16.739 -21.025 1.00 85.19 158 GLU A CA 1
ATOM 1225 C C . GLU A 1 158 ? 4.982 -17.764 -21.579 1.00 85.19 158 GLU A C 1
ATOM 1227 O O . GLU A 1 158 ? 4.911 -18.952 -21.272 1.00 85.19 158 GLU A O 1
ATOM 1232 N N . THR A 1 159 ? 5.933 -17.329 -22.414 1.00 88.44 159 THR A N 1
ATOM 1233 C CA . THR A 1 159 ? 6.990 -18.183 -22.977 1.00 88.44 159 THR A CA 1
ATOM 1234 C C . THR A 1 159 ? 8.285 -18.138 -22.163 1.00 88.44 159 THR A C 1
ATOM 1236 O O . THR A 1 159 ? 9.278 -18.767 -22.543 1.00 88.44 159 THR A O 1
ATOM 1239 N N . GLY A 1 160 ? 8.285 -17.399 -21.048 1.00 87.81 160 GLY A N 1
ATOM 1240 C CA . GLY A 1 160 ? 9.443 -17.192 -20.186 1.00 87.81 160 GLY A CA 1
ATOM 1241 C C . GLY A 1 160 ? 10.487 -16.251 -20.785 1.00 87.81 160 GLY A C 1
ATOM 1242 O O . GLY A 1 160 ? 11.636 -16.271 -20.353 1.00 87.81 160 GLY A O 1
ATOM 1243 N N . GLN A 1 161 ? 10.142 -15.456 -21.803 1.00 91.62 161 GLN A N 1
ATOM 1244 C CA . GLN A 1 161 ? 11.045 -14.435 -22.336 1.00 91.62 161 GLN A CA 1
ATOM 1245 C C . GLN A 1 161 ? 10.861 -13.123 -21.575 1.00 91.62 161 GLN A C 1
ATOM 1247 O O . GLN A 1 161 ? 9.723 -12.759 -21.274 1.00 91.62 161 GLN A O 1
ATOM 1252 N N . PRO A 1 162 ? 11.938 -12.369 -21.288 1.00 92.81 162 PRO A N 1
ATOM 1253 C CA . PRO A 1 162 ? 11.802 -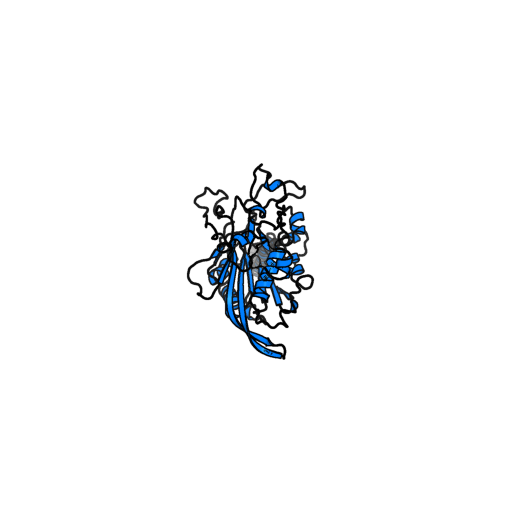11.098 -20.595 1.00 92.81 162 PRO A CA 1
ATOM 1254 C C . PRO A 1 162 ? 10.981 -10.123 -21.448 1.00 92.81 162 PRO A C 1
ATOM 1256 O O . PRO A 1 162 ? 11.059 -10.104 -22.688 1.00 92.81 162 PRO A O 1
ATOM 1259 N N . LEU A 1 163 ? 10.179 -9.298 -20.784 1.00 90.94 163 LEU A N 1
ATOM 1260 C CA . LEU A 1 163 ? 9.509 -8.153 -21.389 1.00 90.94 163 LEU A CA 1
ATOM 1261 C C . LEU A 1 163 ? 10.460 -6.953 -21.450 1.00 90.94 163 LEU A C 1
ATOM 1263 O O . LEU A 1 163 ? 11.597 -7.008 -20.988 1.00 90.94 163 LEU A O 1
ATOM 1267 N N . ASN A 1 164 ? 10.028 -5.873 -22.108 1.00 91.88 164 ASN A N 1
ATOM 1268 C CA . ASN A 1 164 ? 10.778 -4.623 -22.001 1.00 91.88 164 ASN A CA 1
ATOM 1269 C C . ASN A 1 164 ? 10.696 -4.141 -20.540 1.00 91.88 164 ASN A C 1
ATOM 1271 O O . ASN A 1 164 ? 9.587 -4.167 -19.993 1.00 91.88 164 ASN A O 1
ATOM 1275 N N . PRO A 1 165 ? 11.812 -3.683 -19.943 1.00 91.94 165 PRO A N 1
ATOM 1276 C CA . PRO A 1 165 ? 11.812 -3.093 -18.611 1.00 91.94 165 PRO A CA 1
ATOM 1277 C C . PRO A 1 165 ? 10.782 -1.967 -18.514 1.00 91.94 165 PRO A C 1
ATOM 1279 O O . PRO A 1 165 ? 10.666 -1.139 -19.422 1.00 91.94 165 PRO A O 1
ATOM 1282 N N . ASP A 1 166 ? 10.022 -1.951 -17.423 1.00 91.38 166 ASP A N 1
ATOM 1283 C CA . ASP A 1 166 ? 9.043 -0.908 -17.125 1.00 91.38 166 ASP A CA 1
ATOM 1284 C C . ASP A 1 166 ? 9.373 -0.329 -15.752 1.00 91.38 166 ASP A C 1
ATOM 1286 O O . ASP A 1 166 ? 8.973 -0.872 -14.728 1.00 91.38 166 ASP A O 1
ATOM 1290 N N . GLU A 1 167 ? 10.084 0.797 -15.745 1.00 94.06 167 GLU A N 1
ATOM 1291 C CA . GLU A 1 167 ? 10.554 1.518 -14.550 1.00 94.06 167 GLU A CA 1
ATOM 1292 C C . GLU A 1 167 ? 9.414 2.059 -13.658 1.00 94.06 167 GLU A C 1
ATOM 1294 O O . GLU A 1 167 ? 9.658 2.749 -12.677 1.00 94.06 167 GLU A O 1
ATOM 1299 N N . ARG A 1 168 ? 8.149 1.777 -13.990 1.00 93.25 168 ARG A N 1
ATOM 1300 C CA . ARG A 1 168 ? 6.966 2.055 -13.155 1.00 93.25 168 ARG A CA 1
ATOM 1301 C C . ARG A 1 168 ? 6.517 0.846 -12.326 1.00 93.25 168 ARG A C 1
ATOM 1303 O O . ARG A 1 168 ? 5.653 0.993 -11.468 1.00 93.25 168 ARG A O 1
ATOM 1310 N N . LYS A 1 169 ? 7.041 -0.351 -12.614 1.00 94.69 169 LYS A N 1
ATOM 1311 C CA . LYS A 1 169 ? 6.774 -1.590 -11.871 1.00 94.69 169 LYS A CA 1
ATOM 1312 C C . LYS A 1 169 ? 7.712 -1.660 -10.673 1.00 94.69 169 LYS A C 1
ATOM 1314 O O . LYS A 1 169 ? 8.730 -2.343 -10.715 1.00 94.69 169 LYS A O 1
ATOM 1319 N N . LEU A 1 170 ? 7.415 -0.863 -9.658 1.00 95.62 170 LEU A N 1
ATOM 1320 C CA . LEU A 1 170 ? 8.340 -0.589 -8.565 1.00 95.62 170 LEU A CA 1
ATOM 1321 C C . LEU A 1 170 ? 8.404 -1.734 -7.559 1.00 95.62 170 LEU A C 1
ATOM 1323 O O . LEU A 1 170 ? 7.441 -2.480 -7.378 1.00 95.62 170 LEU A O 1
ATOM 1327 N N . TRP A 1 171 ? 9.513 -1.805 -6.836 1.00 96.81 171 TRP A N 1
ATOM 1328 C CA . TRP A 1 171 ? 9.579 -2.500 -5.555 1.00 96.81 171 TRP A CA 1
ATOM 1329 C C . TRP A 1 171 ? 10.085 -1.542 -4.481 1.00 96.81 171 TRP A C 1
ATOM 1331 O O . TRP A 1 171 ? 10.872 -0.641 -4.762 1.00 96.81 171 TRP A O 1
ATOM 1341 N N . ALA A 1 172 ? 9.661 -1.748 -3.238 1.00 95.94 172 ALA A N 1
ATOM 1342 C CA . ALA A 1 172 ? 10.237 -1.064 -2.089 1.00 95.94 172 ALA A CA 1
ATOM 1343 C C . ALA A 1 172 ? 10.343 -2.021 -0.904 1.00 95.94 172 ALA A C 1
ATOM 1345 O O . ALA A 1 172 ? 9.479 -2.868 -0.699 1.00 95.94 172 ALA A O 1
ATOM 1346 N N . ALA A 1 173 ? 11.396 -1.874 -0.102 1.00 95.88 173 ALA A N 1
ATOM 1347 C CA . ALA A 1 173 ? 11.435 -2.510 1.207 1.00 95.88 173 ALA A CA 1
ATOM 1348 C C . ALA A 1 173 ? 10.497 -1.733 2.145 1.00 95.88 173 ALA A C 1
ATOM 1350 O O . ALA A 1 173 ? 10.674 -0.530 2.334 1.00 95.88 173 ALA A O 1
ATOM 1351 N N . ALA A 1 174 ? 9.508 -2.390 2.728 1.00 96.88 174 ALA A N 1
ATOM 1352 C CA . ALA A 1 174 ? 8.500 -1.766 3.568 1.00 96.88 174 ALA A CA 1
ATOM 1353 C C . ALA A 1 174 ? 8.650 -2.198 5.032 1.00 96.88 174 ALA A C 1
ATOM 1355 O O . ALA A 1 174 ? 8.920 -3.367 5.298 1.00 96.88 174 ALA A O 1
ATOM 1356 N N . SER A 1 175 ? 8.508 -1.259 5.966 1.00 96.50 175 SER A N 1
ATOM 1357 C CA . SER A 1 175 ? 8.334 -1.523 7.403 1.00 96.50 175 SER A CA 1
ATOM 1358 C C . SER A 1 175 ? 6.842 -1.561 7.768 1.00 96.50 175 SER A C 1
ATOM 1360 O O . SER A 1 175 ? 5.984 -1.335 6.912 1.00 96.50 175 SER A O 1
ATOM 1362 N N . PHE A 1 176 ? 6.524 -1.836 9.034 1.00 95.19 176 PHE A N 1
ATOM 1363 C CA . PHE A 1 176 ? 5.142 -2.010 9.506 1.00 95.19 176 PHE A CA 1
ATOM 1364 C C . PHE A 1 176 ? 4.672 -0.873 10.417 1.00 95.19 176 PHE A C 1
ATOM 1366 O O . PHE A 1 176 ? 3.614 -0.287 10.194 1.00 95.19 176 PHE A O 1
ATOM 1373 N N . ASN A 1 177 ? 5.489 -0.532 11.412 1.00 92.25 177 ASN A N 1
ATOM 1374 C CA . ASN A 1 177 ? 5.154 0.393 12.501 1.00 92.25 177 ASN A CA 1
ATOM 1375 C C . ASN A 1 177 ? 6.332 1.320 12.865 1.00 92.25 177 ASN A C 1
ATOM 1377 O O . ASN A 1 177 ? 6.422 1.865 13.962 1.00 92.25 177 ASN A O 1
ATOM 1381 N N . ARG A 1 178 ? 7.281 1.497 11.938 1.00 93.12 178 ARG A N 1
ATOM 1382 C CA . ARG A 1 178 ? 8.397 2.439 12.085 1.00 93.12 178 ARG A CA 1
ATOM 1383 C C . ARG A 1 178 ? 8.648 3.168 10.786 1.00 93.12 178 ARG A C 1
ATOM 1385 O O . ARG A 1 178 ? 8.647 2.557 9.722 1.00 93.12 178 ARG A O 1
ATOM 1392 N N . ASP A 1 179 ? 8.946 4.457 10.869 1.00 92.94 179 ASP A N 1
ATOM 1393 C CA . ASP A 1 179 ? 9.357 5.223 9.697 1.00 92.94 179 ASP A CA 1
ATOM 1394 C C . ASP A 1 179 ? 10.709 4.715 9.166 1.00 92.94 179 ASP A C 1
ATOM 1396 O O . ASP A 1 179 ? 11.717 4.708 9.884 1.00 92.94 179 ASP A O 1
ATOM 1400 N N . VAL A 1 180 ? 10.749 4.310 7.894 1.00 92.62 180 VAL A N 1
ATOM 1401 C CA . VAL A 1 180 ? 11.958 3.737 7.278 1.00 92.62 180 VAL A CA 1
ATOM 1402 C C . VAL A 1 180 ? 13.131 4.711 7.227 1.00 92.62 180 VAL A C 1
ATOM 1404 O O . VAL A 1 180 ? 14.283 4.278 7.206 1.00 92.62 180 VAL A O 1
ATOM 1407 N N . THR A 1 181 ? 12.869 6.021 7.233 1.00 87.81 181 THR A N 1
ATOM 1408 C CA . THR A 1 181 ? 13.913 7.057 7.243 1.00 87.81 181 THR A CA 1
ATOM 1409 C C . THR A 1 181 ? 14.582 7.192 8.612 1.00 87.81 181 THR A C 1
ATOM 1411 O O . THR A 1 181 ? 15.678 7.744 8.714 1.00 87.81 181 THR A O 1
ATOM 1414 N N . GLN A 1 182 ? 13.949 6.656 9.660 1.00 90.56 182 GLN A N 1
ATOM 1415 C CA . GLN A 1 182 ? 14.431 6.680 11.041 1.00 90.56 182 GLN A CA 1
ATOM 1416 C C . GLN A 1 182 ? 15.026 5.336 11.490 1.00 90.56 182 GLN A C 1
ATOM 1418 O O . GLN A 1 182 ? 15.579 5.241 12.589 1.00 90.56 182 GLN A O 1
ATOM 1423 N N . MET A 1 183 ? 14.922 4.290 10.665 1.00 92.06 183 MET A N 1
ATOM 1424 C CA . MET A 1 183 ? 15.537 2.992 10.942 1.00 92.06 183 MET A CA 1
ATOM 1425 C C . MET A 1 183 ? 17.066 3.064 10.794 1.00 92.06 183 MET A C 1
ATOM 1427 O O . MET A 1 183 ? 17.592 3.711 9.884 1.00 92.06 183 MET A O 1
ATOM 1431 N N . GLY A 1 184 ? 17.782 2.387 11.697 1.00 92.19 184 GLY A N 1
ATOM 1432 C CA . GLY A 1 184 ? 19.237 2.274 11.678 1.00 92.19 184 GLY A CA 1
ATOM 1433 C C . GLY A 1 184 ? 19.700 1.163 10.737 1.00 92.19 184 GLY A C 1
ATOM 1434 O O . GLY A 1 184 ? 19.282 1.092 9.581 1.00 92.19 184 GLY A O 1
ATOM 1435 N N . ASP A 1 185 ? 20.558 0.276 11.237 1.00 90.81 185 ASP A N 1
ATOM 1436 C CA . ASP A 1 185 ? 21.018 -0.898 10.483 1.00 90.81 185 ASP A CA 1
ATOM 1437 C C . ASP A 1 185 ? 19.876 -1.907 10.248 1.00 90.81 185 ASP A C 1
ATOM 1439 O O . ASP A 1 185 ? 19.901 -2.670 9.281 1.00 90.81 185 ASP A O 1
ATOM 1443 N N . GLU A 1 186 ? 18.825 -1.851 11.071 1.00 91.75 186 GLU A N 1
ATOM 1444 C CA . GLU A 1 186 ? 17.623 -2.686 10.978 1.00 91.75 186 GLU A CA 1
ATOM 1445 C C . GLU A 1 186 ? 16.876 -2.493 9.652 1.00 91.75 186 GLU A C 1
ATOM 1447 O O . GLU A 1 186 ? 16.169 -3.386 9.195 1.00 91.75 186 GLU A O 1
ATOM 1452 N N . LYS A 1 187 ? 17.075 -1.359 8.964 1.00 91.44 187 LYS A N 1
ATOM 1453 C CA . LYS A 1 187 ? 16.459 -1.093 7.654 1.00 91.44 187 LYS A CA 1
ATOM 1454 C C . LYS A 1 187 ? 16.878 -2.082 6.562 1.00 91.44 187 LYS A C 1
ATOM 1456 O O . LYS A 1 187 ? 16.285 -2.067 5.484 1.00 91.44 187 LYS A O 1
ATOM 1461 N N . HIS A 1 188 ? 17.930 -2.858 6.813 1.00 93.44 188 HIS A N 1
ATOM 1462 C CA . HIS A 1 188 ? 18.461 -3.872 5.915 1.00 93.44 188 HIS A CA 1
ATOM 1463 C C . HIS A 1 188 ? 18.090 -5.299 6.328 1.00 93.44 188 HIS A C 1
ATOM 1465 O O . HIS A 1 188 ? 18.522 -6.250 5.682 1.00 93.44 188 HIS A O 1
ATOM 1471 N N . VAL A 1 189 ? 17.325 -5.474 7.404 1.00 93.75 189 VAL A N 1
ATOM 1472 C CA . VAL A 1 189 ? 16.976 -6.792 7.933 1.00 93.75 189 VAL A CA 1
ATOM 1473 C C . VAL A 1 189 ? 15.652 -7.248 7.311 1.00 93.75 189 VAL A C 1
ATOM 1475 O O . VAL A 1 189 ? 14.639 -6.575 7.506 1.00 93.75 189 VAL A O 1
ATOM 1478 N N . PRO A 1 190 ? 15.621 -8.358 6.550 1.00 94.56 190 PRO A N 1
ATOM 1479 C CA . PRO A 1 190 ? 14.367 -8.943 6.089 1.00 94.56 190 PRO A CA 1
ATOM 1480 C C . PRO A 1 190 ? 13.629 -9.624 7.248 1.00 94.56 190 PRO A C 1
ATOM 1482 O O . PRO A 1 190 ? 14.272 -10.205 8.124 1.00 94.56 190 PRO A O 1
ATOM 1485 N N . CYS A 1 191 ? 12.297 -9.586 7.243 1.00 93.19 191 CYS A N 1
ATOM 1486 C CA . CYS A 1 191 ? 11.499 -10.348 8.208 1.00 93.19 191 CYS A CA 1
ATOM 1487 C C . CYS A 1 191 ? 11.551 -11.847 7.908 1.00 93.19 191 CYS A C 1
ATOM 1489 O O . CYS A 1 191 ? 11.440 -12.261 6.754 1.00 93.19 191 CYS A O 1
ATOM 1491 N N . SER A 1 192 ? 11.681 -12.662 8.952 1.00 90.00 192 SER A N 1
ATOM 1492 C CA . SER A 1 192 ? 11.518 -14.113 8.865 1.00 90.00 192 SER A CA 1
ATOM 1493 C C . SER A 1 192 ? 10.071 -14.533 9.135 1.00 90.00 192 SER A C 1
ATOM 1495 O O . SER A 1 192 ? 9.318 -13.818 9.792 1.00 90.00 192 SER A O 1
ATOM 1497 N N . GLU A 1 193 ? 9.687 -15.739 8.707 1.00 87.50 193 GLU A N 1
ATOM 1498 C CA . GLU A 1 193 ? 8.375 -16.317 9.047 1.00 87.50 193 GLU A CA 1
ATOM 1499 C C . GLU A 1 193 ? 8.137 -16.381 10.563 1.00 87.50 193 GLU A C 1
ATOM 1501 O O . GLU A 1 193 ? 7.016 -16.186 11.028 1.00 87.50 193 GLU A O 1
ATOM 1506 N N . SER A 1 194 ? 9.193 -16.618 11.353 1.00 87.56 194 SER A N 1
ATOM 1507 C CA . SER A 1 194 ? 9.089 -16.593 12.813 1.00 87.56 194 SER A CA 1
ATOM 1508 C C . SER A 1 194 ? 8.826 -15.198 13.363 1.00 87.56 194 SER A C 1
ATOM 1510 O O . SER A 1 194 ? 8.092 -15.084 14.343 1.00 87.56 194 SER A O 1
ATOM 1512 N N . ASP A 1 195 ? 9.389 -14.155 12.749 1.00 88.50 195 ASP A N 1
ATOM 1513 C CA . ASP A 1 195 ? 9.134 -12.773 13.167 1.00 88.50 195 ASP A CA 1
ATOM 1514 C C . ASP A 1 195 ? 7.668 -12.423 12.905 1.00 88.50 195 ASP A C 1
ATOM 1516 O O . ASP A 1 195 ? 6.991 -11.936 13.804 1.00 88.50 195 ASP A O 1
ATOM 1520 N N . LEU A 1 196 ? 7.147 -12.776 11.723 1.00 88.19 196 LEU A N 1
ATOM 1521 C CA . LEU A 1 196 ? 5.742 -12.560 11.364 1.00 88.19 196 LEU A CA 1
ATOM 1522 C C . LEU A 1 196 ? 4.794 -13.334 12.291 1.00 88.19 196 LEU A C 1
ATOM 1524 O O . LEU A 1 196 ? 3.888 -12.749 12.872 1.00 88.19 196 LEU A O 1
ATOM 1528 N N . GLY A 1 197 ? 5.040 -14.631 12.504 1.00 82.38 197 GLY A N 1
ATOM 1529 C CA . GLY A 1 197 ? 4.182 -15.480 13.340 1.00 82.38 197 GLY A CA 1
ATOM 1530 C C . GLY A 1 197 ? 4.250 -15.188 14.844 1.00 82.38 197 GLY A C 1
ATOM 1531 O O . GLY A 1 197 ? 3.415 -15.678 15.600 1.00 82.38 197 GLY A O 1
ATOM 1532 N N . SER A 1 198 ? 5.245 -14.422 15.299 1.00 82.44 198 SER A N 1
ATOM 1533 C CA . SER A 1 198 ? 5.346 -13.952 16.688 1.00 82.44 198 SER A CA 1
ATOM 1534 C C . SER A 1 198 ? 5.092 -12.451 16.842 1.00 82.44 198 SER A C 1
ATOM 1536 O O . SER A 1 198 ? 5.172 -11.944 17.962 1.00 82.44 198 SER A O 1
ATOM 1538 N N . GLY A 1 199 ? 4.791 -11.755 15.740 1.00 82.12 199 GLY A N 1
ATOM 1539 C CA . GLY A 1 199 ? 4.549 -10.317 15.713 1.00 82.12 199 GLY A CA 1
ATOM 1540 C C . GLY A 1 199 ? 5.770 -9.441 15.999 1.00 82.12 199 GLY A C 1
ATOM 1541 O O . GLY A 1 199 ? 5.628 -8.280 16.362 1.00 82.12 199 GLY A O 1
ATOM 1542 N N . GLN A 1 200 ? 6.987 -9.965 15.853 1.00 87.94 200 GLN A N 1
ATOM 1543 C CA . GLN A 1 200 ? 8.232 -9.223 16.078 1.00 87.94 200 GLN A CA 1
ATOM 1544 C C . GLN A 1 200 ? 8.644 -8.424 14.835 1.00 87.94 200 GLN A C 1
ATOM 1546 O O . GLN A 1 200 ? 9.714 -8.637 14.266 1.00 87.94 200 GLN A O 1
ATOM 1551 N N . ILE A 1 201 ? 7.786 -7.501 14.403 1.00 91.31 201 ILE A N 1
ATOM 1552 C CA . ILE A 1 201 ? 7.897 -6.842 13.092 1.00 91.31 201 ILE A CA 1
ATOM 1553 C C . ILE A 1 201 ? 8.572 -5.458 13.120 1.00 91.31 201 ILE A C 1
ATOM 1555 O O . ILE A 1 201 ? 8.886 -4.906 12.066 1.00 91.31 201 ILE A O 1
ATOM 1559 N N . ASP A 1 202 ? 8.880 -4.920 14.305 1.00 90.44 202 ASP A N 1
ATOM 1560 C CA . ASP A 1 202 ? 9.430 -3.563 14.474 1.00 90.44 202 ASP A CA 1
ATOM 1561 C C . ASP A 1 202 ? 10.771 -3.340 13.764 1.00 90.44 202 ASP A C 1
ATOM 1563 O O . ASP A 1 202 ? 11.088 -2.244 13.305 1.00 90.44 202 ASP A O 1
ATOM 1567 N N . ASN A 1 203 ? 11.621 -4.366 13.732 1.00 92.50 203 ASN A N 1
ATOM 1568 C CA . ASN A 1 203 ? 13.028 -4.238 13.344 1.00 92.50 203 ASN A CA 1
ATOM 1569 C C . ASN A 1 203 ? 13.367 -5.027 12.080 1.00 92.50 203 ASN A C 1
ATOM 1571 O O . ASN A 1 203 ? 14.516 -5.424 11.885 1.00 92.50 203 ASN A O 1
ATOM 1575 N N . CYS A 1 204 ? 12.371 -5.248 11.229 1.00 93.88 204 CYS A N 1
ATOM 1576 C CA . CYS A 1 204 ? 12.547 -5.914 9.954 1.00 93.88 204 CYS A CA 1
ATOM 1577 C C . CYS A 1 204 ? 11.673 -5.267 8.871 1.00 93.88 204 CYS A C 1
ATOM 1579 O O . CYS A 1 204 ? 10.798 -4.444 9.145 1.00 93.88 204 CYS A O 1
ATOM 1581 N N . ARG A 1 205 ? 11.964 -5.588 7.611 1.00 95.69 205 ARG A N 1
ATOM 1582 C CA . ARG A 1 205 ? 11.246 -5.081 6.438 1.00 95.69 205 ARG A CA 1
ATOM 1583 C C . ARG A 1 205 ? 10.957 -6.204 5.456 1.00 95.69 205 ARG A C 1
ATOM 1585 O O . ARG A 1 205 ? 11.637 -7.227 5.452 1.00 95.69 205 ARG A O 1
ATOM 1592 N N . MET A 1 206 ? 9.984 -5.988 4.583 1.00 96.25 206 MET A N 1
ATOM 1593 C CA . MET A 1 206 ? 9.636 -6.929 3.517 1.00 96.25 206 MET A CA 1
ATOM 1594 C C . MET A 1 206 ? 9.623 -6.245 2.152 1.00 96.25 206 MET A C 1
ATOM 1596 O O . MET A 1 206 ? 9.286 -5.064 2.072 1.00 96.25 206 MET A O 1
ATOM 1600 N N . PRO A 1 207 ? 9.994 -6.942 1.067 1.00 96.88 207 PRO A N 1
ATOM 1601 C CA . PRO A 1 207 ? 9.798 -6.410 -0.272 1.00 96.88 207 PRO A CA 1
ATOM 1602 C C . PRO A 1 207 ? 8.301 -6.337 -0.595 1.00 96.88 207 PRO A C 1
ATOM 1604 O O . PRO A 1 207 ? 7.585 -7.326 -0.474 1.00 96.88 207 PRO A O 1
ATOM 1607 N N . VAL A 1 208 ? 7.843 -5.167 -1.036 1.00 97.88 208 VAL A N 1
ATOM 1608 C CA . VAL A 1 208 ? 6.484 -4.935 -1.538 1.00 97.88 208 VAL A CA 1
ATOM 1609 C C . VAL A 1 208 ? 6.581 -4.476 -2.985 1.00 97.88 208 VAL A C 1
ATOM 1611 O O . VAL A 1 208 ? 7.331 -3.544 -3.297 1.00 97.88 208 VAL A O 1
ATOM 1614 N N . LEU A 1 209 ? 5.838 -5.136 -3.871 1.00 98.00 209 LEU A N 1
ATOM 1615 C CA . LEU A 1 209 ? 5.780 -4.795 -5.291 1.00 98.00 209 LEU A CA 1
ATOM 1616 C C . LEU A 1 209 ? 4.588 -3.885 -5.590 1.00 98.00 209 LEU A C 1
ATOM 1618 O O . LEU A 1 209 ? 3.506 -4.051 -5.027 1.00 98.00 209 LEU A O 1
ATOM 1622 N N . PHE A 1 210 ? 4.785 -2.965 -6.534 1.00 96.56 210 PHE A N 1
ATOM 1623 C CA . PHE A 1 210 ? 3.793 -2.004 -7.011 1.00 96.56 210 PHE A CA 1
ATOM 1624 C C . PHE A 1 210 ? 3.717 -2.062 -8.538 1.00 96.56 210 PHE A C 1
ATOM 1626 O O . PHE A 1 210 ? 4.732 -2.090 -9.229 1.00 96.56 210 PHE A O 1
ATOM 1633 N N . HIS A 1 211 ? 2.522 -2.068 -9.111 1.00 91.38 211 HIS A N 1
ATOM 1634 C CA . HIS A 1 211 ? 2.345 -2.137 -10.559 1.00 91.38 211 HIS A CA 1
ATOM 1635 C C . HIS A 1 211 ? 2.351 -0.753 -11.221 1.00 91.38 211 HIS A C 1
ATOM 1637 O O . HIS A 1 211 ? 2.994 -0.548 -12.257 1.00 91.38 211 HIS A O 1
ATOM 1643 N N . ARG A 1 212 ? 1.600 0.190 -10.641 1.00 89.25 212 ARG A N 1
ATOM 1644 C CA . ARG A 1 212 ? 1.362 1.547 -11.158 1.00 89.25 212 ARG A CA 1
ATOM 1645 C C . ARG A 1 212 ? 1.232 2.538 -10.006 1.00 89.25 212 ARG A C 1
ATOM 1647 O O . ARG A 1 212 ? 0.233 3.250 -9.903 1.00 89.25 212 ARG A O 1
ATOM 1654 N N . ALA A 1 213 ? 2.248 2.576 -9.152 1.00 92.94 213 ALA A N 1
ATOM 1655 C CA . ALA A 1 213 ? 2.288 3.522 -8.050 1.00 92.94 213 ALA A CA 1
ATOM 1656 C C . ALA A 1 213 ? 2.331 4.970 -8.537 1.00 92.94 213 ALA A C 1
ATOM 1658 O O . ALA A 1 213 ? 3.089 5.333 -9.442 1.00 92.94 213 ALA A O 1
ATOM 1659 N N . THR A 1 214 ? 1.528 5.808 -7.893 1.00 91.56 214 THR A N 1
ATOM 1660 C CA . THR A 1 214 ? 1.755 7.251 -7.853 1.00 91.56 214 THR A CA 1
ATOM 1661 C C . THR A 1 214 ? 2.683 7.584 -6.684 1.00 91.56 214 THR A C 1
ATOM 1663 O O . THR A 1 214 ? 3.323 6.711 -6.107 1.00 91.56 214 THR A O 1
ATOM 1666 N N . ALA A 1 215 ? 2.782 8.857 -6.316 1.00 89.44 215 ALA A N 1
ATOM 1667 C CA . ALA A 1 215 ? 3.441 9.263 -5.081 1.00 89.44 215 ALA A CA 1
ATOM 1668 C C . ALA A 1 215 ? 2.401 9.684 -4.044 1.00 89.44 215 ALA A C 1
ATOM 1670 O O . ALA A 1 215 ? 1.311 10.151 -4.393 1.00 89.44 215 ALA A O 1
ATOM 1671 N N . ILE A 1 216 ? 2.780 9.573 -2.777 1.00 92.44 216 ILE A N 1
ATOM 1672 C CA . ILE A 1 216 ? 2.082 10.158 -1.643 1.00 92.44 216 ILE A CA 1
ATOM 1673 C C . ILE A 1 216 ? 3.075 11.042 -0.884 1.00 92.44 216 ILE A C 1
ATOM 1675 O O . ILE A 1 216 ? 4.213 10.648 -0.632 1.00 92.44 216 ILE A O 1
ATOM 1679 N N . GLN A 1 217 ? 2.648 12.247 -0.518 1.00 91.06 217 GLN A N 1
ATOM 1680 C CA . GLN A 1 217 ? 3.427 13.170 0.301 1.00 91.06 217 GLN A CA 1
ATOM 1681 C C . GLN A 1 217 ? 2.645 13.550 1.557 1.00 91.06 217 GLN A C 1
ATOM 1683 O O . GLN A 1 217 ? 1.495 13.981 1.469 1.00 91.06 217 GLN A O 1
ATOM 1688 N N . VAL A 1 218 ? 3.296 13.436 2.715 1.00 89.62 218 VAL A N 1
ATOM 1689 C CA . VAL A 1 218 ? 2.806 14.013 3.974 1.00 89.62 218 VAL A CA 1
ATOM 1690 C C . VAL A 1 218 ? 3.019 15.523 3.929 1.00 89.62 218 VAL A C 1
ATOM 1692 O O . VAL A 1 218 ? 4.105 15.990 3.575 1.00 89.62 218 VAL A O 1
ATOM 1695 N N . LEU A 1 219 ? 1.974 16.279 4.245 1.00 87.44 219 LEU A N 1
ATOM 1696 C CA . LEU A 1 219 ? 2.021 17.727 4.370 1.00 87.44 219 LEU A CA 1
ATOM 1697 C C . LEU A 1 219 ? 2.311 18.085 5.831 1.00 87.44 219 LEU A C 1
ATOM 1699 O O . LEU A 1 219 ? 1.621 17.622 6.738 1.00 87.44 219 LEU A O 1
ATOM 1703 N N . ASP A 1 220 ? 3.325 18.925 6.039 1.00 67.94 220 ASP A N 1
ATOM 1704 C CA . ASP A 1 220 ? 3.765 19.382 7.365 1.00 67.94 220 ASP A CA 1
ATOM 1705 C C . ASP A 1 220 ? 2.840 20.478 7.959 1.00 67.94 220 ASP A C 1
ATOM 1707 O O . ASP A 1 220 ? 3.111 20.995 9.040 1.00 67.94 220 ASP A O 1
ATOM 1711 N N . GLU A 1 221 ? 1.762 20.861 7.260 1.00 55.44 221 GLU A N 1
ATOM 1712 C CA . GLU A 1 221 ? 0.854 21.958 7.631 1.00 55.44 221 GLU A CA 1
ATOM 1713 C C . GLU A 1 221 ? -0.537 21.428 8.061 1.00 55.44 221 GLU A C 1
ATOM 1715 O O . GLU A 1 221 ? -1.177 20.675 7.328 1.00 55.44 221 GLU A O 1
ATOM 1720 N N . ASP A 1 222 ? -1.002 21.879 9.236 1.00 51.94 222 ASP A N 1
ATOM 1721 C CA . ASP A 1 222 ? -2.409 21.959 9.680 1.00 51.94 222 ASP A CA 1
ATOM 1722 C C . ASP A 1 222 ? -3.217 20.668 9.958 1.00 51.94 222 ASP A C 1
ATOM 1724 O O . ASP A 1 222 ? -4.415 20.621 9.677 1.00 51.94 222 ASP A O 1
ATOM 1728 N N . VAL A 1 223 ? -2.636 19.647 10.597 1.00 57.81 223 VAL A N 1
ATOM 1729 C CA . VAL A 1 223 ? -3.426 18.538 11.181 1.00 57.81 223 VAL A CA 1
ATOM 1730 C C . VAL A 1 223 ? -2.909 18.219 12.585 1.00 57.81 223 VAL A C 1
ATOM 1732 O O . VAL A 1 223 ? -1.700 18.209 12.785 1.00 57.81 223 VAL A O 1
ATOM 1735 N N . ASP A 1 224 ? -3.837 18.014 13.526 1.00 55.56 224 ASP A N 1
ATOM 1736 C CA . ASP A 1 224 ? -3.655 17.870 14.985 1.00 55.56 224 ASP A CA 1
ATOM 1737 C C . ASP A 1 224 ? -2.331 17.214 15.442 1.00 55.56 224 ASP A C 1
ATOM 1739 O O . ASP A 1 224 ? -1.912 16.187 14.906 1.00 55.56 224 ASP A O 1
ATOM 1743 N N . ASP A 1 225 ? -1.732 17.759 16.509 1.00 61.88 225 ASP A N 1
ATOM 1744 C CA . ASP A 1 225 ? -0.431 17.347 17.082 1.00 61.88 225 ASP A CA 1
ATOM 1745 C C . ASP A 1 225 ? -0.430 15.931 17.712 1.00 61.88 225 ASP A C 1
ATOM 1747 O O . ASP A 1 225 ? 0.609 15.458 18.171 1.00 61.88 225 ASP A O 1
ATOM 1751 N N . ASN A 1 226 ? -1.576 15.243 17.748 1.00 77.25 226 ASN A N 1
ATOM 1752 C CA . ASN A 1 226 ? -1.759 13.962 18.445 1.00 77.25 226 ASN A CA 1
ATOM 1753 C C . ASN A 1 226 ? -1.658 12.723 17.537 1.00 77.25 226 ASN A C 1
ATOM 1755 O O . ASN A 1 226 ? -2.049 11.636 17.954 1.00 77.25 226 ASN A O 1
ATOM 1759 N N . ARG A 1 227 ? -1.180 12.870 16.297 1.00 87.69 227 ARG A N 1
ATOM 1760 C CA . ARG A 1 227 ? -1.005 11.747 15.362 1.00 87.69 227 ARG A CA 1
ATOM 1761 C C . ARG A 1 227 ? 0.451 11.309 15.258 1.00 87.69 227 ARG A C 1
ATOM 1763 O O . ARG A 1 227 ? 1.357 12.145 15.236 1.00 87.69 227 ARG A O 1
ATOM 1770 N N . GLU A 1 228 ? 0.665 10.019 15.064 1.00 91.38 228 GLU A N 1
ATOM 1771 C CA . GLU A 1 228 ? 1.973 9.457 14.730 1.00 91.38 228 GLU A CA 1
ATOM 1772 C C . GLU A 1 228 ? 2.013 9.143 13.237 1.00 91.38 228 GLU A C 1
ATOM 1774 O O . GLU A 1 228 ? 1.181 8.393 12.738 1.00 91.38 228 GLU A O 1
ATOM 1779 N N . VAL A 1 229 ? 2.940 9.755 12.494 1.00 92.31 229 VAL A N 1
ATOM 1780 C CA . VAL A 1 229 ? 3.058 9.566 11.040 1.00 92.31 229 VAL A CA 1
ATOM 1781 C C . VAL A 1 229 ? 4.298 8.753 10.722 1.00 92.31 229 VAL A C 1
ATOM 1783 O O . VAL A 1 229 ? 5.401 9.112 11.132 1.00 92.31 229 VAL A O 1
ATOM 1786 N N . MET A 1 230 ? 4.120 7.701 9.928 1.00 94.00 230 MET A N 1
ATOM 1787 C CA . MET A 1 230 ? 5.189 6.791 9.540 1.00 94.00 230 MET A CA 1
ATOM 1788 C C . MET A 1 230 ? 5.179 6.558 8.035 1.00 94.00 230 MET A C 1
ATOM 1790 O O . MET A 1 230 ? 4.214 6.036 7.471 1.00 94.00 230 MET A O 1
ATOM 1794 N N . VAL A 1 231 ? 6.279 6.905 7.367 1.00 95.00 231 VAL A N 1
ATOM 1795 C CA . VAL A 1 231 ? 6.508 6.476 5.985 1.00 95.00 231 VAL A CA 1
ATOM 1796 C C . VAL A 1 231 ? 7.040 5.045 6.016 1.00 95.00 231 VAL A C 1
ATOM 1798 O O . VAL A 1 231 ? 8.193 4.808 6.372 1.00 95.00 231 VAL A O 1
ATOM 1801 N N . LEU A 1 232 ? 6.186 4.086 5.658 1.00 96.94 232 LEU A N 1
ATOM 1802 C CA . LEU A 1 232 ? 6.498 2.656 5.708 1.00 96.94 232 LEU A CA 1
ATOM 1803 C C . LEU A 1 232 ? 7.255 2.175 4.471 1.00 96.94 232 LEU A C 1
ATOM 1805 O O . LEU A 1 232 ? 8.054 1.250 4.550 1.00 96.94 232 LEU A O 1
ATOM 1809 N N . ALA A 1 233 ? 7.035 2.807 3.320 1.00 96.12 233 ALA A N 1
ATOM 1810 C CA . ALA A 1 233 ? 7.769 2.530 2.091 1.00 96.12 233 ALA A CA 1
ATOM 1811 C C . ALA A 1 233 ? 7.916 3.808 1.264 1.00 96.12 233 ALA A C 1
ATOM 1813 O O . ALA A 1 233 ? 6.992 4.622 1.203 1.00 96.12 233 ALA A O 1
ATOM 1814 N N . HIS A 1 234 ? 9.051 3.967 0.585 1.00 94.94 234 HIS A N 1
ATOM 1815 C CA . HIS A 1 234 ? 9.279 5.050 -0.370 1.00 94.94 234 HIS A CA 1
ATOM 1816 C C . HIS A 1 234 ? 10.055 4.549 -1.590 1.00 94.94 234 HIS A C 1
ATOM 1818 O O . HIS A 1 234 ? 10.816 3.587 -1.488 1.00 94.94 234 HIS A O 1
ATOM 1824 N N . ALA A 1 235 ? 9.886 5.228 -2.725 1.00 93.44 235 ALA A N 1
ATOM 1825 C CA . ALA A 1 235 ? 10.709 5.000 -3.915 1.00 93.44 235 ALA A CA 1
ATOM 1826 C C . ALA A 1 235 ? 12.147 5.507 -3.703 1.00 93.44 235 ALA A C 1
ATOM 1828 O O . ALA A 1 235 ? 12.406 6.282 -2.773 1.00 93.44 235 ALA A O 1
ATOM 1829 N N . SER A 1 236 ? 13.094 5.116 -4.553 1.00 91.62 236 SER A N 1
ATOM 1830 C CA . SER A 1 236 ? 14.487 5.539 -4.404 1.00 91.62 236 SER A CA 1
ATOM 1831 C C . SER A 1 236 ? 14.661 7.057 -4.557 1.00 91.62 236 SER A C 1
ATOM 1833 O O . SER A 1 236 ? 13.836 7.762 -5.136 1.00 91.62 236 SER A O 1
ATOM 1835 N N . THR A 1 237 ? 15.773 7.592 -4.047 1.00 89.38 237 THR A N 1
ATOM 1836 C CA . THR A 1 237 ? 16.113 9.021 -4.151 1.00 89.38 237 THR A CA 1
ATOM 1837 C C . THR A 1 237 ? 16.058 9.599 -5.580 1.00 89.38 237 THR A C 1
ATOM 1839 O O . THR A 1 237 ? 15.575 10.724 -5.722 1.00 89.38 237 THR A O 1
ATOM 1842 N N . PRO A 1 238 ? 16.541 8.911 -6.637 1.00 89.25 238 PRO A N 1
ATOM 1843 C CA . PRO A 1 238 ? 16.427 9.392 -8.019 1.00 89.25 238 PRO A CA 1
ATOM 1844 C C . PRO A 1 238 ? 15.046 9.183 -8.662 1.00 89.25 238 PRO A C 1
ATOM 1846 O O . PRO A 1 238 ? 14.865 9.602 -9.806 1.00 89.25 238 PRO A O 1
ATOM 1849 N N . ALA A 1 239 ? 14.084 8.558 -7.977 1.00 93.00 239 ALA A N 1
ATOM 1850 C CA . ALA A 1 239 ? 12.735 8.410 -8.503 1.00 93.00 239 ALA A CA 1
ATOM 1851 C C . ALA A 1 239 ? 12.065 9.776 -8.719 1.00 93.00 239 ALA A C 1
ATOM 1853 O O . ALA A 1 239 ? 12.264 10.739 -7.966 1.00 93.00 239 ALA A O 1
ATOM 1854 N N . PHE A 1 240 ? 11.232 9.855 -9.751 1.00 93.00 240 PHE A N 1
ATOM 1855 C CA . PHE A 1 240 ? 10.551 11.084 -10.139 1.00 93.00 240 PHE A CA 1
ATOM 1856 C C . PHE A 1 240 ? 9.104 10.817 -10.531 1.00 93.00 240 PHE A C 1
ATOM 1858 O O . PHE A 1 240 ? 8.708 9.699 -10.858 1.00 93.00 240 PHE A O 1
ATOM 1865 N N . ILE A 1 241 ? 8.300 11.876 -10.509 1.00 92.12 241 ILE A N 1
ATOM 1866 C CA . ILE A 1 241 ? 6.899 11.809 -10.913 1.00 92.12 241 ILE A CA 1
ATOM 1867 C C . ILE A 1 241 ? 6.807 12.156 -12.397 1.00 92.12 241 ILE A C 1
ATOM 1869 O O . ILE A 1 241 ? 7.062 13.296 -12.796 1.00 92.12 241 ILE A O 1
ATOM 1873 N N . ALA A 1 242 ? 6.422 11.182 -13.214 1.00 90.94 242 ALA A N 1
ATOM 1874 C CA . ALA A 1 242 ? 6.337 11.301 -14.665 1.00 90.94 242 ALA A CA 1
ATOM 1875 C C . ALA A 1 242 ? 5.054 12.033 -15.095 1.00 90.94 242 ALA A C 1
ATOM 1877 O O . ALA A 1 242 ? 4.101 11.438 -15.596 1.00 90.94 242 ALA A O 1
ATOM 1878 N N . ARG A 1 243 ? 5.011 13.353 -14.872 1.00 86.81 243 ARG A N 1
ATOM 1879 C CA . ARG A 1 243 ? 3.852 14.207 -15.196 1.00 86.81 243 ARG A CA 1
ATOM 1880 C C . ARG A 1 243 ? 3.666 14.465 -16.686 1.00 86.81 243 ARG A C 1
ATOM 1882 O O . ARG A 1 243 ? 2.556 14.776 -17.108 1.00 86.81 243 ARG A O 1
ATOM 1889 N N . GLN A 1 244 ? 4.750 14.452 -17.454 1.00 85.19 244 GLN A N 1
ATOM 1890 C CA . GLN A 1 244 ? 4.728 14.752 -18.890 1.00 85.19 244 GLN A CA 1
ATOM 1891 C C . GLN A 1 244 ? 5.188 13.553 -19.712 1.00 85.19 244 GLN A C 1
ATOM 1893 O O . GLN A 1 244 ? 4.532 13.161 -20.673 1.00 85.19 244 GLN A O 1
ATOM 1898 N N . ASP A 1 245 ? 6.324 12.985 -19.324 1.00 86.00 245 ASP A N 1
ATOM 1899 C CA . ASP A 1 245 ? 6.967 11.850 -19.969 1.00 86.00 245 ASP A CA 1
ATOM 1900 C C . ASP A 1 245 ? 7.786 11.063 -18.935 1.00 86.00 245 ASP A C 1
ATOM 1902 O O . ASP A 1 245 ? 7.882 11.450 -17.771 1.00 86.00 245 ASP A O 1
ATOM 1906 N N . THR A 1 246 ? 8.390 9.959 -19.367 1.00 85.25 246 THR A N 1
ATOM 1907 C CA . THR A 1 246 ? 9.267 9.118 -18.541 1.00 85.25 246 THR A CA 1
ATOM 1908 C C . THR A 1 246 ? 10.737 9.544 -18.627 1.00 85.25 246 THR A C 1
ATOM 1910 O O . THR A 1 246 ? 11.622 8.724 -18.410 1.00 85.25 246 THR A O 1
ATOM 1913 N N . ASN A 1 247 ? 11.032 10.795 -19.001 1.00 84.44 247 ASN A N 1
ATOM 1914 C CA . ASN A 1 247 ? 12.401 11.293 -19.072 1.00 84.44 247 ASN A CA 1
ATOM 1915 C C . ASN A 1 247 ? 12.777 12.012 -17.769 1.00 84.44 247 ASN A C 1
ATOM 1917 O O . ASN A 1 247 ? 12.212 13.057 -17.436 1.00 84.44 247 ASN A O 1
ATOM 1921 N N . ILE A 1 248 ? 13.780 11.485 -17.066 1.00 82.00 248 ILE A N 1
ATOM 1922 C CA . ILE A 1 248 ? 14.299 12.076 -15.827 1.00 82.00 248 ILE A CA 1
ATOM 1923 C C . ILE A 1 248 ? 14.876 13.488 -16.029 1.00 82.00 248 ILE A C 1
ATOM 1925 O O . ILE A 1 248 ? 14.806 14.319 -15.128 1.00 82.00 248 ILE A O 1
ATOM 1929 N N . ASP A 1 249 ? 15.388 13.803 -17.224 1.00 85.62 249 ASP A N 1
ATOM 1930 C CA . ASP A 1 249 ? 15.969 15.117 -17.535 1.00 85.62 249 ASP A CA 1
ATOM 1931 C C . ASP A 1 249 ? 14.903 16.196 -17.814 1.00 85.62 249 ASP A C 1
ATOM 1933 O O . ASP A 1 249 ? 15.225 17.376 -18.009 1.00 85.62 249 ASP A O 1
ATOM 1937 N N . ASN A 1 250 ? 13.619 15.826 -17.867 1.00 87.19 250 ASN A N 1
ATOM 1938 C CA . ASN A 1 250 ? 12.544 16.789 -18.056 1.00 87.19 250 ASN A CA 1
ATOM 1939 C C . ASN A 1 250 ? 12.300 17.567 -16.756 1.00 87.19 250 ASN A C 1
ATOM 1941 O O . ASN A 1 250 ? 11.734 17.052 -15.800 1.00 87.19 250 ASN A O 1
ATOM 1945 N N . LEU A 1 251 ? 12.640 18.859 -16.754 1.00 85.81 251 LEU A N 1
ATOM 1946 C CA . LEU A 1 251 ? 12.480 19.757 -15.599 1.00 85.81 251 LEU A CA 1
ATOM 1947 C C . LEU A 1 251 ? 11.032 19.888 -15.081 1.00 85.81 251 LEU A C 1
ATOM 1949 O O . LEU A 1 251 ? 10.823 20.433 -13.999 1.00 85.81 251 LEU A O 1
ATOM 1953 N N . ASN A 1 252 ? 10.032 19.436 -15.846 1.00 87.31 252 ASN A N 1
ATOM 1954 C CA . ASN A 1 252 ? 8.629 19.415 -15.419 1.00 87.31 252 ASN A CA 1
ATOM 1955 C C . ASN A 1 252 ? 8.242 18.144 -14.648 1.00 87.31 252 ASN A C 1
ATOM 1957 O O . ASN A 1 252 ? 7.138 18.093 -14.099 1.00 87.31 252 ASN A O 1
ATOM 1961 N N . ASN A 1 253 ? 9.120 17.141 -14.607 1.00 88.56 253 ASN A N 1
ATOM 1962 C CA . ASN A 1 253 ? 8.970 15.941 -13.800 1.00 88.56 253 ASN A CA 1
ATOM 1963 C C . ASN A 1 253 ? 9.630 16.187 -12.432 1.00 88.56 253 ASN A C 1
ATOM 1965 O O . ASN A 1 253 ? 10.856 16.264 -12.346 1.00 88.56 253 ASN A O 1
ATOM 1969 N N . PRO A 1 254 ? 8.854 16.382 -11.350 1.00 87.31 254 PRO A N 1
ATOM 1970 C CA . PRO A 1 254 ? 9.435 16.691 -10.053 1.00 87.31 254 PRO A CA 1
ATOM 1971 C C . PRO A 1 254 ? 10.077 15.451 -9.420 1.00 87.31 254 PRO A C 1
ATOM 1973 O O . PRO A 1 254 ? 9.491 14.368 -9.401 1.00 87.31 254 PRO A O 1
ATOM 1976 N N . THR A 1 255 ? 11.245 15.651 -8.816 1.00 87.19 255 THR A N 1
ATOM 1977 C CA . THR A 1 255 ? 11.864 14.735 -7.850 1.00 87.19 255 THR A CA 1
ATOM 1978 C C . THR A 1 255 ? 11.518 15.211 -6.443 1.00 87.19 255 THR A C 1
ATOM 1980 O O . THR A 1 255 ? 11.826 16.356 -6.098 1.00 87.19 255 THR A O 1
ATOM 1983 N N . LEU A 1 256 ? 10.886 14.369 -5.623 1.00 81.50 256 LEU A N 1
ATOM 1984 C CA . LEU A 1 256 ? 10.516 14.756 -4.253 1.00 81.50 256 LEU A CA 1
ATOM 1985 C C . LEU A 1 256 ? 11.687 14.640 -3.265 1.00 81.50 256 LEU A C 1
ATOM 1987 O O . LEU A 1 256 ? 11.714 15.357 -2.266 1.00 81.50 256 LEU A O 1
ATOM 1991 N N . GLY A 1 257 ? 12.672 13.791 -3.570 1.00 79.62 257 GLY A N 1
ATOM 1992 C CA . GLY A 1 257 ? 13.824 13.517 -2.713 1.00 79.62 257 GLY A CA 1
ATOM 1993 C C . GLY A 1 257 ? 13.628 12.304 -1.801 1.00 79.62 257 GLY A C 1
ATOM 1994 O O . GLY A 1 257 ? 12.560 11.691 -1.753 1.00 79.62 257 GLY A O 1
ATOM 1995 N N . GLU A 1 258 ? 14.694 11.946 -1.088 1.00 79.62 258 GLU A N 1
ATOM 1996 C CA . GLU A 1 258 ? 14.746 10.768 -0.217 1.00 79.62 258 GLU A CA 1
ATOM 1997 C C . GLU A 1 258 ? 13.655 10.809 0.862 1.00 79.62 258 GLU A C 1
ATOM 1999 O O . GLU A 1 258 ? 13.466 11.828 1.530 1.00 79.62 258 GLU A O 1
ATOM 2004 N N . GLY A 1 259 ? 12.905 9.712 1.001 1.00 75.12 259 GLY A N 1
ATOM 2005 C CA . GLY A 1 259 ? 11.826 9.590 1.986 1.00 75.12 259 GLY A CA 1
ATOM 2006 C C . GLY A 1 259 ? 10.598 10.472 1.729 1.00 75.12 259 GLY A C 1
ATOM 2007 O O . GLY A 1 259 ? 9.652 10.434 2.509 1.00 75.12 259 GLY A O 1
ATOM 2008 N N . LYS A 1 260 ? 10.581 11.273 0.655 1.00 83.31 260 LYS A N 1
ATOM 2009 C CA . LYS A 1 260 ? 9.457 12.169 0.324 1.00 83.31 260 LYS A CA 1
ATOM 2010 C C . LYS A 1 260 ? 8.525 11.606 -0.747 1.00 83.31 260 LYS A C 1
ATOM 2012 O O . LYS A 1 260 ? 7.394 12.071 -0.854 1.00 83.31 260 LYS A O 1
ATOM 2017 N N . THR A 1 261 ? 8.969 10.599 -1.498 1.00 86.62 261 THR A N 1
ATOM 2018 C CA . THR A 1 261 ? 8.123 9.806 -2.404 1.00 86.62 261 THR A CA 1
ATOM 2019 C C . THR A 1 261 ? 7.513 8.633 -1.641 1.00 86.62 261 THR A C 1
ATOM 2021 O O . THR A 1 261 ? 7.941 7.493 -1.812 1.00 86.62 261 THR A O 1
ATOM 2024 N N . GLY A 1 262 ? 6.552 8.909 -0.757 1.00 92.50 262 GLY A N 1
ATOM 2025 C CA . GLY A 1 262 ? 5.865 7.870 0.006 1.00 92.50 262 GLY A CA 1
ATOM 2026 C C . GLY A 1 262 ? 5.067 6.947 -0.914 1.00 92.50 262 GLY A C 1
ATOM 2027 O O . GLY A 1 262 ? 4.331 7.413 -1.784 1.00 92.50 262 GLY A O 1
ATOM 2028 N N . LEU A 1 263 ? 5.228 5.641 -0.722 1.00 95.88 263 LEU A N 1
ATOM 2029 C CA . LEU A 1 263 ? 4.472 4.594 -1.411 1.00 95.88 263 LEU A CA 1
ATOM 2030 C C . LEU A 1 263 ? 3.440 3.949 -0.484 1.00 95.88 263 LEU A C 1
ATOM 2032 O O . LEU A 1 263 ? 2.336 3.642 -0.935 1.00 95.88 263 LEU A O 1
ATOM 2036 N N . VAL A 1 264 ? 3.802 3.792 0.793 1.00 97.56 264 VAL A N 1
ATOM 2037 C CA . VAL A 1 264 ? 2.936 3.346 1.890 1.00 97.56 264 VAL A CA 1
ATOM 2038 C C . VAL A 1 264 ? 3.172 4.281 3.071 1.00 97.56 264 VAL A C 1
ATOM 2040 O O . VAL A 1 264 ? 4.317 4.479 3.484 1.00 97.56 264 VAL A O 1
ATOM 2043 N N . ILE A 1 265 ? 2.104 4.875 3.597 1.00 96.12 265 ILE A N 1
ATOM 2044 C CA . ILE A 1 265 ? 2.154 5.786 4.746 1.00 96.12 265 ILE A CA 1
ATOM 2045 C C . ILE A 1 265 ? 1.108 5.343 5.752 1.00 96.12 265 ILE A C 1
ATOM 2047 O O . ILE A 1 265 ? -0.063 5.248 5.396 1.00 96.12 265 ILE A O 1
ATOM 2051 N N . ARG A 1 266 ? 1.521 5.124 6.996 1.00 95.88 266 ARG A N 1
ATOM 2052 C CA . ARG A 1 266 ? 0.633 4.847 8.123 1.00 95.88 266 ARG A CA 1
ATOM 2053 C C . ARG A 1 266 ? 0.522 6.071 9.015 1.00 95.88 266 ARG A C 1
ATOM 2055 O O . ARG A 1 266 ? 1.495 6.804 9.198 1.00 95.88 266 ARG A O 1
ATOM 2062 N N . MET A 1 267 ? -0.671 6.286 9.549 1.00 94.62 267 MET A N 1
ATOM 2063 C CA . MET A 1 267 ? -0.932 7.272 10.582 1.00 94.62 267 MET A CA 1
ATOM 2064 C C . MET A 1 267 ? -1.746 6.648 11.702 1.00 94.62 267 MET A C 1
ATOM 2066 O O . MET A 1 267 ? -2.815 6.103 11.423 1.00 94.62 267 MET A O 1
ATOM 2070 N N . ASP A 1 268 ? -1.270 6.802 12.931 1.00 94.31 268 ASP A N 1
ATOM 2071 C CA . ASP A 1 268 ? -1.923 6.294 14.134 1.00 94.31 268 ASP A CA 1
ATOM 2072 C C . ASP A 1 268 ? -2.417 7.440 15.025 1.00 94.31 268 ASP A C 1
ATOM 2074 O O . ASP A 1 268 ? -1.817 8.516 15.097 1.00 94.31 268 ASP A O 1
ATOM 2078 N N . PHE A 1 269 ? -3.546 7.195 15.683 1.00 93.50 269 PHE A N 1
ATOM 2079 C CA . PHE A 1 269 ? -4.289 8.116 16.538 1.00 93.50 269 PHE A CA 1
ATOM 2080 C C . PHE A 1 269 ? -4.574 7.420 17.877 1.00 93.50 269 PHE A C 1
ATOM 2082 O O . PHE A 1 269 ? -5.634 6.805 18.030 1.00 93.50 269 PHE A O 1
ATOM 2089 N N . PRO A 1 270 ? -3.621 7.448 18.822 1.00 91.56 270 PRO A N 1
ATOM 2090 C CA . PRO A 1 270 ? -3.749 6.763 20.105 1.00 91.56 270 PRO A CA 1
ATOM 2091 C C . PRO A 1 270 ? -4.675 7.502 21.087 1.00 91.56 270 PRO A C 1
ATOM 2093 O O . PRO A 1 270 ? -4.969 8.689 20.924 1.00 91.56 270 PRO A O 1
ATOM 2096 N N . GLY A 1 271 ? -5.080 6.810 22.158 1.00 89.06 271 GLY A N 1
ATOM 2097 C CA . GLY A 1 271 ? -5.803 7.400 23.294 1.00 89.06 271 GLY A CA 1
ATOM 2098 C C . GLY A 1 271 ? -7.292 7.649 23.041 1.00 89.06 271 GLY A C 1
ATOM 2099 O O . GLY A 1 271 ? -7.852 8.626 23.543 1.00 89.06 271 GLY A O 1
ATOM 2100 N N . ILE A 1 272 ? -7.925 6.809 22.221 1.00 90.00 272 ILE A N 1
ATOM 2101 C CA . ILE A 1 272 ? -9.362 6.866 21.957 1.00 90.00 272 ILE A CA 1
ATOM 2102 C C . ILE A 1 272 ? -10.074 5.961 22.964 1.00 90.00 272 ILE A C 1
ATOM 2104 O O . ILE A 1 272 ? -9.928 4.745 22.918 1.00 90.00 272 ILE A O 1
ATOM 2108 N N . GLU A 1 273 ? -10.895 6.544 23.831 1.00 89.19 273 GLU A N 1
ATOM 2109 C CA . GLU A 1 273 ? -11.694 5.788 24.800 1.00 89.19 273 GLU A CA 1
ATOM 2110 C C . GLU A 1 273 ? -12.932 5.170 24.119 1.00 89.19 273 GLU A C 1
ATOM 2112 O O . GLU A 1 273 ? -13.797 5.883 23.593 1.00 89.19 273 GLU A O 1
ATOM 2117 N N . VAL A 1 274 ? -13.058 3.838 24.154 1.00 87.12 274 VAL A N 1
ATOM 2118 C CA . VAL A 1 274 ? -14.219 3.103 23.615 1.00 87.12 274 VAL A CA 1
ATOM 2119 C C . VAL A 1 274 ? -14.812 2.138 24.638 1.00 87.12 274 VAL A C 1
ATOM 2121 O O . VAL A 1 274 ? -14.133 1.655 25.539 1.00 87.12 274 VAL A O 1
ATOM 2124 N N . LEU A 1 275 ? -16.110 1.849 24.507 1.00 83.62 275 LEU A N 1
ATOM 2125 C CA . LEU A 1 275 ? -16.800 0.892 25.372 1.00 83.62 275 LEU A CA 1
ATOM 2126 C C . LEU A 1 275 ? -16.685 -0.527 24.815 1.00 83.62 275 LEU A C 1
ATOM 2128 O O . LEU A 1 275 ? -17.080 -0.782 23.681 1.00 83.62 275 LEU A O 1
ATOM 2132 N N . GLU A 1 276 ? -16.245 -1.453 25.660 1.00 79.06 276 GLU A N 1
ATOM 2133 C CA . GLU A 1 276 ? -15.919 -2.826 25.284 1.00 79.06 276 GLU A CA 1
ATOM 2134 C C . GLU A 1 276 ? -16.525 -3.840 26.269 1.00 79.06 276 GLU A C 1
ATOM 2136 O O . GLU A 1 276 ? -16.617 -3.589 27.478 1.00 79.06 276 GLU A O 1
ATOM 2141 N N . GLU A 1 277 ? -16.950 -5.008 25.768 1.00 72.31 277 GLU A N 1
ATOM 2142 C CA . GLU A 1 277 ? -17.464 -6.093 26.613 1.00 72.31 277 GLU A CA 1
ATOM 2143 C C . GLU A 1 277 ? -16.322 -6.823 27.343 1.00 72.31 277 GLU A C 1
ATOM 2145 O O . GLU A 1 277 ? -15.472 -7.481 26.750 1.00 72.31 277 GLU A O 1
ATOM 2150 N N . GLN A 1 278 ? -16.342 -6.764 28.672 1.00 68.25 278 GLN A N 1
ATOM 2151 C CA . GLN A 1 278 ? -15.414 -7.461 29.555 1.00 68.25 278 GLN A CA 1
ATOM 2152 C C . GLN A 1 278 ? -15.852 -8.915 29.823 1.00 68.25 278 GLN A C 1
ATOM 2154 O O . GLN A 1 278 ? -17.046 -9.221 29.758 1.00 68.25 278 GLN A O 1
ATOM 2159 N N . PRO A 1 279 ? -14.936 -9.814 30.252 1.00 58.56 279 PRO A N 1
ATOM 2160 C CA . PRO A 1 279 ? -15.201 -11.250 30.450 1.00 58.56 279 PRO A CA 1
ATOM 2161 C C . PRO A 1 279 ? -16.389 -11.635 31.359 1.00 58.56 279 PRO A C 1
ATOM 2163 O O . PRO A 1 279 ? -16.779 -12.799 31.385 1.00 58.56 279 PRO A O 1
ATOM 2166 N N . ASN A 1 280 ? -16.971 -10.685 32.100 1.00 64.94 280 ASN A N 1
ATOM 2167 C CA . ASN A 1 280 ? -18.112 -10.882 33.001 1.00 64.94 280 ASN A CA 1
ATOM 2168 C C . ASN A 1 280 ? -19.447 -10.321 32.457 1.00 64.94 280 ASN A C 1
ATOM 2170 O O . ASN A 1 280 ? -20.346 -10.057 33.258 1.00 64.94 280 ASN A O 1
ATOM 2174 N N . ASN A 1 281 ? -19.581 -10.094 31.142 1.00 62.69 281 ASN A N 1
ATOM 2175 C CA . ASN A 1 281 ? -20.715 -9.377 30.526 1.00 62.69 281 ASN A CA 1
ATOM 2176 C C . ASN A 1 281 ? -20.926 -7.971 31.123 1.00 62.69 281 ASN A C 1
ATOM 2178 O O . ASN A 1 281 ? -22.054 -7.494 31.267 1.00 62.69 281 ASN A O 1
ATOM 2182 N N . ASN A 1 282 ? -19.834 -7.322 31.525 1.00 70.75 282 ASN A N 1
ATOM 2183 C CA . ASN A 1 282 ? -19.842 -5.924 31.935 1.00 70.75 282 ASN A CA 1
ATOM 2184 C C . ASN A 1 282 ? -19.212 -5.089 30.824 1.00 70.75 282 ASN A C 1
ATOM 2186 O O . ASN A 1 282 ? -18.286 -5.567 30.185 1.00 70.75 282 ASN A O 1
ATOM 2190 N N . PHE A 1 283 ? -19.667 -3.858 30.625 1.00 75.75 283 PHE A N 1
ATOM 2191 C CA . PHE A 1 283 ? -19.006 -2.933 29.706 1.00 75.75 283 PHE A CA 1
ATOM 2192 C C . PHE A 1 283 ? -18.020 -2.064 30.483 1.00 75.75 283 PHE A C 1
ATOM 2194 O O . PHE A 1 283 ? -18.328 -1.629 31.597 1.00 75.75 283 PHE A O 1
ATOM 2201 N N . GLY A 1 284 ? -16.842 -1.832 29.916 1.00 78.06 284 GLY A N 1
ATOM 2202 C CA . GLY A 1 284 ? -15.869 -0.884 30.450 1.00 78.06 284 GLY A CA 1
ATOM 2203 C C . GLY A 1 284 ? -15.208 -0.084 29.341 1.00 78.06 284 GLY A C 1
ATOM 2204 O O . GLY A 1 284 ? -15.268 -0.478 28.181 1.00 78.06 284 GLY A O 1
ATOM 2205 N N . GLU A 1 285 ? -14.624 1.044 29.723 1.00 83.25 285 GLU A N 1
ATOM 2206 C CA . GLU A 1 285 ? -13.821 1.879 28.832 1.00 83.25 285 GLU A CA 1
ATOM 2207 C C . GLU A 1 285 ? -12.438 1.239 28.666 1.00 83.25 285 GLU A C 1
ATOM 2209 O O . GLU A 1 285 ? -11.860 0.759 29.648 1.00 83.25 285 GLU A O 1
ATOM 2214 N N . VAL A 1 286 ? -11.963 1.183 27.426 1.00 84.69 286 VAL A N 1
ATOM 2215 C CA . VAL A 1 286 ? -10.614 0.753 27.043 1.00 84.69 286 VAL A CA 1
ATOM 2216 C C . VAL A 1 286 ? -10.024 1.796 26.104 1.00 84.69 286 VAL A C 1
ATOM 2218 O O . VAL A 1 286 ? -10.761 2.370 25.294 1.00 84.69 286 VAL A O 1
ATOM 2221 N N . ASP A 1 287 ? -8.720 2.028 26.212 1.00 87.56 287 ASP A N 1
ATOM 2222 C CA . ASP A 1 287 ? -8.008 2.881 25.270 1.00 87.56 287 ASP A CA 1
ATOM 2223 C C . ASP A 1 287 ? -7.641 2.076 24.022 1.00 87.56 287 ASP A C 1
ATOM 2225 O O . ASP A 1 287 ? -7.057 0.992 24.092 1.00 87.56 287 ASP A O 1
ATOM 2229 N N . VAL A 1 288 ? -8.002 2.612 22.860 1.00 90.44 288 VAL A N 1
ATOM 2230 C CA . VAL A 1 288 ? -7.657 2.051 21.553 1.00 90.44 288 VAL A CA 1
ATOM 2231 C C . VAL A 1 288 ? -6.957 3.095 20.696 1.00 90.44 288 VAL A C 1
ATOM 2233 O O . VAL A 1 288 ? -7.097 4.306 20.887 1.00 90.44 288 VAL A O 1
ATOM 2236 N N . THR A 1 289 ? -6.219 2.611 19.712 1.00 92.06 289 THR A N 1
ATOM 2237 C CA . THR A 1 289 ? -5.592 3.424 18.676 1.00 92.06 289 THR A CA 1
ATOM 2238 C C . THR A 1 289 ? -6.438 3.323 17.423 1.00 92.06 289 THR A C 1
ATOM 2240 O O . THR A 1 289 ? -6.863 2.234 17.068 1.00 92.06 289 THR A O 1
ATOM 2243 N N . GLY A 1 290 ? -6.728 4.425 16.740 1.00 94.12 290 GLY A N 1
ATOM 2244 C CA . GLY A 1 290 ? -7.263 4.401 15.375 1.00 94.12 290 GLY A CA 1
ATOM 2245 C C . GLY A 1 290 ? -6.130 4.530 14.368 1.00 94.12 290 GLY A C 1
ATOM 2246 O O . GLY A 1 290 ? -5.198 5.283 14.620 1.00 94.12 290 GLY A O 1
ATOM 2247 N N . SER A 1 291 ? -6.209 3.860 13.218 1.00 95.62 291 SER A N 1
ATOM 2248 C CA . SER A 1 291 ? -5.119 3.907 12.232 1.00 95.62 291 SER A CA 1
ATOM 2249 C C . SER A 1 291 ? -5.623 4.004 10.806 1.00 95.62 291 SER A C 1
ATOM 2251 O O . SER A 1 291 ? -6.646 3.420 10.442 1.00 95.62 291 SER A O 1
ATOM 2253 N N . ILE A 1 292 ? -4.863 4.696 9.966 1.00 96.44 292 ILE A N 1
ATOM 2254 C CA . ILE A 1 292 ? -5.084 4.729 8.525 1.00 96.44 292 ILE A CA 1
ATOM 2255 C C . ILE A 1 292 ? -3.782 4.501 7.766 1.00 96.44 292 ILE A C 1
ATOM 2257 O O . ILE A 1 292 ? -2.758 5.116 8.056 1.00 96.44 292 ILE A O 1
ATOM 2261 N N . VAL A 1 293 ? -3.836 3.636 6.757 1.00 97.75 293 VAL A N 1
ATOM 2262 C CA . VAL A 1 293 ? -2.740 3.380 5.826 1.00 97.75 293 VAL A CA 1
ATOM 2263 C C . VAL A 1 293 ? -3.144 3.855 4.440 1.00 97.75 293 VAL A C 1
ATOM 2265 O O . VAL A 1 293 ? -4.131 3.396 3.872 1.00 97.75 293 VAL A O 1
ATOM 2268 N N . PHE A 1 294 ? -2.360 4.764 3.874 1.00 97.19 294 PHE A N 1
ATOM 2269 C CA . PHE A 1 294 ? -2.474 5.193 2.487 1.00 97.19 294 PHE A CA 1
ATOM 2270 C C . PHE A 1 294 ? -1.473 4.425 1.631 1.00 97.19 294 PHE A C 1
ATOM 2272 O O . PHE A 1 294 ? -0.276 4.430 1.927 1.00 97.19 294 PHE A O 1
ATOM 2279 N N . VAL A 1 295 ? -1.952 3.811 0.548 1.00 97.06 295 VAL A N 1
ATOM 2280 C CA . VAL A 1 295 ? -1.110 3.094 -0.412 1.00 97.06 295 VAL A CA 1
ATOM 2281 C C . VAL A 1 295 ? -1.262 3.691 -1.803 1.00 97.06 295 VAL A C 1
ATOM 2283 O O . VAL A 1 295 ? -2.367 3.868 -2.310 1.00 97.06 295 VAL A O 1
ATOM 2286 N N . SER A 1 296 ? -0.126 3.992 -2.425 1.00 94.81 296 SER A N 1
ATOM 2287 C CA . SER A 1 296 ? -0.024 4.710 -3.706 1.00 94.81 296 SER A CA 1
ATOM 2288 C C . SER A 1 296 ? -0.442 3.903 -4.942 1.00 94.81 296 SER A C 1
ATOM 2290 O O . SER A 1 296 ? -0.396 4.414 -6.063 1.00 94.81 296 SER A O 1
ATOM 2292 N N . ASP A 1 297 ? -0.821 2.641 -4.754 1.00 93.75 297 ASP A N 1
ATOM 2293 C CA . ASP A 1 297 ? -1.284 1.733 -5.794 1.00 93.75 297 ASP A CA 1
ATOM 2294 C C . ASP A 1 297 ? -2.289 0.749 -5.198 1.00 93.75 297 ASP A C 1
ATOM 2296 O O . ASP A 1 297 ? -2.037 0.160 -4.153 1.00 93.75 297 ASP A O 1
ATOM 2300 N N . HIS A 1 298 ? -3.418 0.548 -5.870 1.00 91.38 298 HIS A N 1
ATOM 2301 C CA . HIS A 1 298 ? -4.399 -0.463 -5.476 1.00 91.38 298 HIS A CA 1
ATOM 2302 C C . HIS A 1 298 ? -3.972 -1.884 -5.859 1.00 91.38 298 HIS A C 1
ATOM 2304 O O . HIS A 1 298 ? -4.383 -2.846 -5.218 1.00 91.38 298 HIS A O 1
ATOM 2310 N N . SER A 1 299 ? -3.121 -2.027 -6.879 1.00 91.44 299 SER A N 1
ATOM 2311 C CA . SER A 1 299 ? -2.702 -3.328 -7.417 1.00 91.44 299 SER A CA 1
ATOM 2312 C C . SER A 1 299 ? -1.900 -4.142 -6.408 1.00 91.44 299 SER A C 1
ATOM 2314 O O . SER A 1 299 ? -1.815 -5.354 -6.542 1.00 91.44 299 SER A O 1
ATOM 2316 N N . VAL A 1 300 ? -1.336 -3.493 -5.384 1.00 95.38 300 VAL A N 1
ATOM 2317 C CA . VAL A 1 300 ? -0.589 -4.147 -4.298 1.00 95.38 300 VAL A CA 1
ATOM 2318 C C . VAL A 1 300 ? -1.413 -5.193 -3.549 1.00 95.38 300 VAL A C 1
ATOM 2320 O O . VAL A 1 300 ? -0.822 -6.085 -2.950 1.00 95.38 300 VAL A O 1
ATOM 2323 N N . LEU A 1 301 ? -2.745 -5.059 -3.579 1.00 95.31 301 LEU A N 1
ATOM 2324 C CA . LEU A 1 301 ? -3.702 -5.973 -2.958 1.00 95.31 301 LEU A CA 1
ATOM 2325 C C . LEU A 1 301 ? -4.246 -7.018 -3.948 1.00 95.31 301 LEU A C 1
ATOM 2327 O O . LEU A 1 301 ? -4.910 -7.961 -3.533 1.00 95.31 301 LEU A O 1
ATOM 2331 N N . ALA A 1 302 ? -3.991 -6.857 -5.250 1.00 92.56 302 ALA A N 1
ATOM 2332 C CA . ALA A 1 302 ? -4.514 -7.747 -6.281 1.00 92.56 302 ALA A CA 1
ATOM 2333 C C . ALA A 1 302 ? -3.810 -9.108 -6.266 1.00 92.56 302 ALA A C 1
ATOM 2335 O O . ALA A 1 302 ? -2.612 -9.173 -6.001 1.00 92.56 302 ALA A O 1
ATOM 2336 N N . ASN A 1 303 ? -4.517 -10.173 -6.650 1.00 92.62 303 ASN A N 1
ATOM 2337 C CA . ASN A 1 303 ? -4.039 -11.561 -6.601 1.00 92.62 303 ASN A CA 1
ATOM 2338 C C . ASN A 1 303 ? -2.626 -11.747 -7.189 1.00 92.62 303 ASN A C 1
ATOM 2340 O O . ASN A 1 303 ? -1.774 -12.368 -6.562 1.00 92.62 303 ASN A O 1
ATOM 2344 N N . HIS A 1 304 ? -2.332 -11.129 -8.340 1.00 92.31 304 HIS A N 1
ATOM 2345 C CA . HIS A 1 304 ? -1.022 -11.225 -9.004 1.00 92.31 304 HIS A CA 1
ATOM 2346 C C . HIS A 1 304 ? 0.155 -10.555 -8.275 1.00 92.31 304 HIS A C 1
ATOM 2348 O O . HIS A 1 304 ? 1.299 -10.732 -8.700 1.00 92.31 304 HIS A O 1
ATOM 2354 N N . LEU A 1 305 ? -0.109 -9.736 -7.254 1.00 95.94 305 LEU A N 1
ATOM 2355 C CA . LEU A 1 305 ? 0.899 -9.209 -6.333 1.00 95.94 305 LEU A CA 1
ATOM 2356 C C . LEU A 1 305 ? 0.689 -9.703 -4.900 1.00 95.94 305 LEU A C 1
ATOM 2358 O O . LEU A 1 305 ? 1.612 -9.588 -4.107 1.00 95.94 305 LEU A O 1
ATOM 2362 N N . TRP A 1 306 ? -0.481 -10.232 -4.550 1.00 96.56 306 TRP A N 1
ATOM 2363 C CA . TRP A 1 306 ? -0.779 -10.744 -3.217 1.00 96.56 306 TRP A CA 1
ATOM 2364 C C . TRP A 1 306 ? -0.064 -12.066 -2.942 1.00 96.56 306 TRP A C 1
ATOM 2366 O O . TRP A 1 306 ? 0.582 -12.189 -1.905 1.00 96.56 306 TRP A O 1
ATOM 2376 N N . ASP A 1 307 ? -0.139 -13.010 -3.883 1.00 95.75 307 ASP A N 1
ATOM 2377 C CA . ASP A 1 307 ? 0.418 -14.357 -3.756 1.00 95.75 307 ASP A CA 1
ATOM 2378 C C . ASP A 1 307 ? 1.598 -14.579 -4.715 1.00 95.75 307 ASP A C 1
ATOM 2380 O O . ASP A 1 307 ? 1.569 -14.172 -5.882 1.00 95.75 307 ASP A O 1
ATOM 2384 N N . GLN A 1 308 ? 2.645 -15.246 -4.224 1.00 95.44 308 GLN A N 1
ATOM 2385 C CA . GLN A 1 308 ? 3.837 -15.542 -5.019 1.00 95.44 308 GLN A CA 1
ATOM 2386 C C . GLN A 1 308 ? 3.528 -16.440 -6.214 1.00 95.44 308 GLN A C 1
ATOM 2388 O O . GLN A 1 308 ? 4.034 -16.182 -7.304 1.00 95.44 308 GLN A O 1
ATOM 2393 N N . THR A 1 309 ? 2.718 -17.482 -6.027 1.00 94.88 309 THR A N 1
ATOM 2394 C CA . THR A 1 309 ? 2.417 -18.468 -7.073 1.00 94.88 309 THR A CA 1
ATOM 2395 C C . THR A 1 309 ? 1.723 -17.781 -8.242 1.00 94.88 309 THR A C 1
ATOM 2397 O O . THR A 1 309 ? 2.176 -17.887 -9.381 1.00 94.88 309 THR A O 1
ATOM 2400 N N . VAL A 1 310 ? 0.692 -16.981 -7.960 1.00 93.00 310 VAL A N 1
ATOM 2401 C CA . VAL A 1 310 ? -0.005 -16.180 -8.983 1.00 93.00 310 VAL A CA 1
ATOM 2402 C C . VAL A 1 310 ? 0.939 -15.134 -9.600 1.00 93.00 310 VAL A C 1
ATOM 2404 O O . VAL A 1 310 ? 0.914 -14.860 -10.808 1.00 93.00 310 VAL A O 1
ATOM 2407 N N . GLY A 1 311 ? 1.825 -14.546 -8.795 1.00 92.81 311 GLY A N 1
ATOM 2408 C CA . GLY A 1 311 ? 2.862 -13.638 -9.272 1.00 92.81 311 GLY A CA 1
ATOM 2409 C C . GLY A 1 311 ? 3.806 -14.287 -10.293 1.00 92.81 311 GLY A C 1
ATOM 2410 O O . GLY A 1 311 ? 4.058 -13.722 -11.361 1.00 92.81 311 GLY A O 1
ATOM 2411 N N . GLU A 1 312 ? 4.287 -15.493 -10.013 1.00 92.75 312 GLU A N 1
ATOM 2412 C CA . GLU A 1 312 ? 5.164 -16.263 -10.898 1.00 92.75 312 GLU A CA 1
ATOM 2413 C C . GLU A 1 312 ? 4.438 -16.715 -12.172 1.00 92.75 312 GLU A C 1
ATOM 2415 O O . GLU A 1 312 ? 4.989 -16.586 -13.269 1.00 92.75 312 GLU A O 1
ATOM 2420 N N . GLU A 1 313 ? 3.176 -17.144 -12.069 1.00 90.62 313 GLU A N 1
ATOM 2421 C CA . GLU A 1 313 ? 2.327 -17.478 -13.224 1.00 90.62 313 GLU A CA 1
ATOM 2422 C C . GLU A 1 313 ? 2.126 -16.281 -14.161 1.00 90.62 313 GLU A C 1
ATOM 2424 O O . GLU A 1 313 ? 2.101 -16.423 -15.384 1.00 90.62 313 GLU A O 1
ATOM 2429 N N . THR A 1 314 ? 2.055 -15.075 -13.596 1.00 88.94 314 THR A N 1
ATOM 2430 C CA . THR A 1 314 ? 1.977 -13.816 -14.350 1.00 88.94 314 THR A CA 1
ATOM 2431 C C . THR A 1 314 ? 3.353 -13.210 -14.666 1.00 88.94 314 THR A C 1
ATOM 2433 O O . THR A 1 314 ? 3.459 -12.022 -15.008 1.00 88.94 314 THR A O 1
ATOM 2436 N N . GLY A 1 315 ? 4.409 -14.021 -14.548 1.00 91.25 315 GLY A N 1
ATOM 2437 C CA . GLY A 1 315 ? 5.755 -13.770 -15.047 1.00 91.25 315 GLY A CA 1
ATOM 2438 C C . GLY A 1 315 ? 6.663 -12.925 -14.155 1.00 91.25 315 GLY A C 1
ATOM 2439 O O . GLY A 1 315 ? 7.747 -12.563 -14.614 1.00 91.25 315 GLY A O 1
ATOM 2440 N N . LYS A 1 316 ? 6.276 -12.566 -12.922 1.00 94.88 316 LYS A N 1
ATOM 2441 C CA . LYS A 1 316 ? 7.146 -11.772 -12.030 1.00 94.88 316 LYS A CA 1
ATOM 2442 C C . LYS A 1 316 ? 8.373 -12.584 -1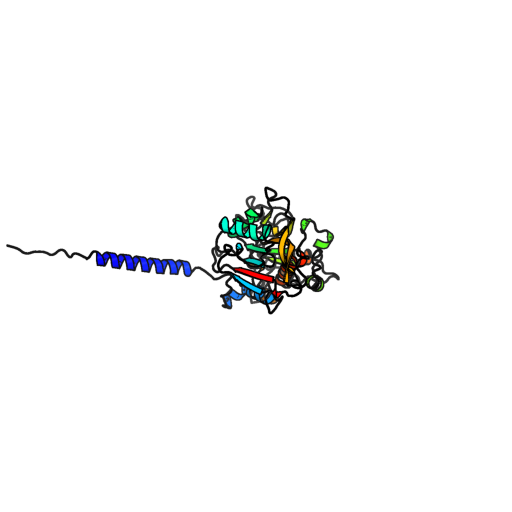1.632 1.00 94.88 316 LYS A C 1
ATOM 2444 O O . LYS A 1 316 ? 8.294 -13.788 -11.418 1.00 94.88 316 LYS A O 1
ATOM 2449 N N . GLN A 1 317 ? 9.517 -11.911 -11.572 1.00 96.00 317 GLN A N 1
ATOM 2450 C CA . GLN A 1 317 ? 10.815 -12.549 -11.389 1.00 96.00 317 GLN A CA 1
ATOM 2451 C C . GLN A 1 317 ? 11.394 -12.271 -9.999 1.00 96.00 317 GLN A C 1
ATOM 2453 O O . GLN A 1 317 ? 11.470 -11.115 -9.579 1.00 96.00 317 GLN A O 1
ATOM 2458 N N . GLN A 1 318 ? 11.881 -13.325 -9.338 1.00 95.94 318 GLN A N 1
ATOM 2459 C CA . GLN A 1 318 ? 12.675 -13.245 -8.105 1.00 95.94 318 GLN A CA 1
ATOM 2460 C C . GLN A 1 318 ? 14.065 -12.644 -8.370 1.00 95.94 318 GLN A C 1
ATOM 2462 O O . GLN A 1 318 ? 14.562 -12.714 -9.498 1.00 95.94 318 GLN A O 1
ATOM 2467 N N . CYS A 1 319 ? 14.734 -12.111 -7.338 1.00 94.94 319 CYS A N 1
ATOM 2468 C CA . CYS A 1 319 ? 16.075 -11.516 -7.470 1.00 94.94 319 CYS A CA 1
ATOM 2469 C C . CYS A 1 319 ? 17.137 -12.466 -8.041 1.00 94.94 319 CYS A C 1
ATOM 2471 O O . CYS A 1 319 ? 18.085 -12.011 -8.681 1.00 94.94 319 CYS A O 1
ATOM 2473 N N . SER A 1 320 ? 16.955 -13.777 -7.871 1.00 93.12 320 SER A N 1
ATOM 2474 C CA . SER A 1 320 ? 17.812 -14.822 -8.441 1.00 93.12 320 SER A CA 1
ATOM 2475 C C . SER A 1 320 ? 17.742 -14.920 -9.971 1.00 93.12 320 SER A C 1
ATOM 2477 O O . SER A 1 320 ? 18.575 -15.577 -10.605 1.00 93.12 320 SER A O 1
ATOM 2479 N N . SER A 1 321 ? 16.759 -14.264 -10.593 1.00 94.88 321 SER A N 1
ATOM 2480 C CA . SER A 1 321 ? 16.578 -14.255 -12.038 1.00 94.88 321 SER A CA 1
ATOM 2481 C C . SER A 1 321 ? 17.745 -13.557 -12.748 1.00 94.88 321 SER A C 1
ATOM 2483 O O . SER A 1 321 ? 18.147 -12.453 -12.365 1.00 94.88 321 SER A O 1
ATOM 2485 N N . PRO A 1 322 ? 18.266 -14.127 -13.854 1.00 94.62 322 PRO A N 1
ATOM 2486 C CA . PRO A 1 322 ? 19.354 -13.510 -14.608 1.00 94.62 322 PRO A CA 1
ATOM 2487 C C . PRO A 1 322 ? 18.965 -12.157 -15.220 1.00 94.62 322 PRO A C 1
ATOM 2489 O O . PRO A 1 322 ? 19.853 -11.398 -15.610 1.00 94.62 322 PRO A O 1
ATOM 2492 N N . TYR A 1 323 ? 17.669 -11.838 -15.302 1.00 95.19 323 TYR A N 1
ATOM 2493 C CA . TYR A 1 323 ? 17.186 -10.597 -15.901 1.00 95.19 323 TYR A CA 1
ATOM 2494 C C . TYR A 1 323 ? 17.536 -9.351 -15.083 1.00 95.19 323 TYR A C 1
ATOM 2496 O O . TYR A 1 323 ? 17.721 -8.302 -15.681 1.00 95.19 323 TYR A O 1
ATOM 2504 N N . TYR A 1 324 ? 17.776 -9.456 -13.772 1.00 94.12 324 TYR A N 1
ATOM 2505 C CA . TYR A 1 324 ? 18.287 -8.319 -12.990 1.00 94.12 324 TYR A CA 1
ATOM 2506 C C . TYR A 1 324 ? 19.747 -7.962 -13.337 1.00 94.12 324 TYR A C 1
ATOM 2508 O O . TYR A 1 324 ? 20.180 -6.820 -13.164 1.00 94.12 324 TYR A O 1
ATOM 2516 N N . VAL A 1 325 ? 20.514 -8.926 -13.865 1.00 93.44 325 VAL A N 1
ATOM 2517 C CA . VAL A 1 325 ? 21.905 -8.731 -14.317 1.00 93.44 325 VAL A CA 1
ATOM 2518 C C . VAL A 1 325 ? 21.968 -8.381 -15.803 1.00 93.44 325 VAL A C 1
ATOM 2520 O O . VAL A 1 325 ? 22.790 -7.559 -16.200 1.00 93.44 325 VAL A O 1
ATOM 2523 N N . ASN A 1 326 ? 21.131 -9.019 -16.622 1.00 93.31 326 ASN A N 1
ATOM 2524 C CA . ASN A 1 326 ? 21.032 -8.759 -18.051 1.00 93.31 326 ASN A CA 1
ATOM 2525 C C . ASN A 1 326 ? 19.571 -8.839 -18.505 1.00 93.31 326 ASN A C 1
ATOM 2527 O O . ASN A 1 326 ? 19.090 -9.906 -18.902 1.00 93.31 326 ASN A O 1
ATOM 2531 N N . ASN A 1 327 ? 18.865 -7.713 -18.433 1.00 92.88 327 ASN A N 1
ATOM 2532 C CA . ASN A 1 327 ? 17.486 -7.634 -18.898 1.00 92.88 327 ASN A CA 1
ATOM 2533 C C . ASN A 1 327 ? 17.402 -7.591 -20.430 1.00 92.88 327 ASN A C 1
ATOM 2535 O O . ASN A 1 327 ? 18.399 -7.680 -21.147 1.00 92.88 327 ASN A O 1
ATOM 2539 N N . LYS A 1 328 ? 16.189 -7.436 -20.967 1.00 92.56 328 LYS A N 1
ATOM 2540 C CA . LYS A 1 328 ? 15.943 -7.427 -22.419 1.00 92.56 328 LYS A CA 1
ATOM 2541 C C . LYS A 1 328 ? 16.689 -6.334 -23.189 1.00 92.56 328 LYS A C 1
ATOM 2543 O O . LYS A 1 328 ? 16.861 -6.459 -24.400 1.00 92.56 328 LYS A O 1
ATOM 2548 N N . LEU A 1 329 ? 17.080 -5.256 -22.512 1.00 93.19 329 LEU A N 1
ATOM 2549 C CA . LEU A 1 329 ? 17.831 -4.143 -23.092 1.00 93.19 329 LEU A CA 1
ATOM 2550 C C . LEU A 1 329 ? 19.338 -4.247 -22.817 1.00 93.19 329 LEU A C 1
ATOM 2552 O O . LEU A 1 329 ? 20.054 -3.274 -23.036 1.00 93.19 329 LEU A O 1
ATOM 2556 N N . ASP A 1 330 ? 19.802 -5.409 -22.352 1.00 90.88 330 ASP A N 1
ATOM 2557 C CA . ASP A 1 330 ? 21.181 -5.691 -21.952 1.00 90.88 330 ASP A CA 1
ATOM 2558 C C . ASP A 1 330 ? 21.718 -4.746 -20.853 1.00 90.88 330 ASP A C 1
ATOM 2560 O O . ASP A 1 330 ? 22.893 -4.370 -20.841 1.00 90.88 330 ASP A O 1
ATOM 2564 N N . ASN A 1 331 ? 20.843 -4.350 -19.920 1.00 90.56 331 ASN A N 1
ATOM 2565 C CA . ASN A 1 331 ? 21.169 -3.511 -18.766 1.00 90.56 331 ASN A CA 1
ATOM 2566 C C . ASN A 1 331 ? 20.991 -4.285 -17.447 1.00 90.56 331 ASN A C 1
ATOM 2568 O O . ASN A 1 331 ? 20.204 -5.229 -17.373 1.00 90.56 331 ASN A O 1
ATOM 2572 N N . SER A 1 332 ? 21.686 -3.840 -16.394 1.00 92.00 332 SER A N 1
ATOM 2573 C C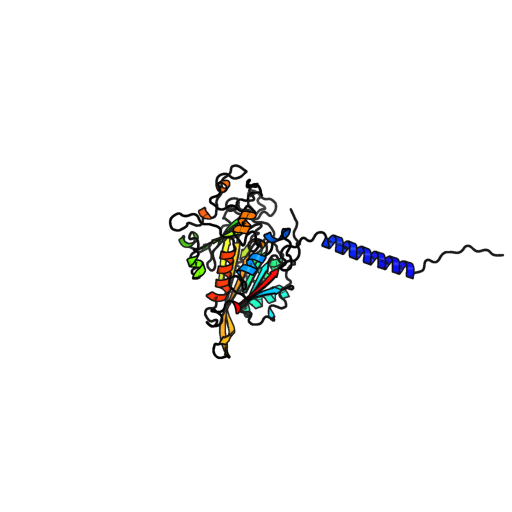A . SER A 1 332 ? 21.528 -4.344 -15.023 1.00 92.00 332 SER A CA 1
ATOM 2574 C C . SER A 1 332 ? 20.904 -3.284 -14.117 1.00 92.00 332 SER A C 1
ATOM 2576 O O . SER A 1 332 ? 21.240 -2.104 -14.245 1.00 92.00 332 SER A O 1
ATOM 2578 N N . HIS A 1 333 ? 20.105 -3.695 -13.140 1.00 92.88 333 HIS A N 1
ATOM 2579 C CA . HIS A 1 333 ? 19.538 -2.803 -12.124 1.00 92.88 333 HIS A CA 1
ATOM 2580 C C . HIS A 1 333 ? 19.403 -3.522 -10.776 1.00 92.88 333 HIS A C 1
ATOM 2582 O O . HIS A 1 333 ? 19.761 -4.692 -10.640 1.00 92.88 333 HIS A O 1
ATOM 2588 N N . ALA A 1 334 ? 18.952 -2.800 -9.751 1.00 91.81 334 ALA A N 1
ATOM 2589 C CA . ALA A 1 334 ? 18.842 -3.349 -8.411 1.00 91.81 334 ALA A CA 1
ATOM 2590 C C . ALA A 1 334 ? 17.552 -4.166 -8.227 1.00 91.81 334 ALA A C 1
ATOM 2592 O O . ALA A 1 334 ? 16.492 -3.831 -8.759 1.00 91.81 334 ALA A O 1
ATOM 2593 N N . CYS A 1 335 ? 17.657 -5.204 -7.402 1.00 93.56 335 CYS A N 1
ATOM 2594 C CA . CYS A 1 335 ? 16.538 -5.961 -6.845 1.00 93.56 335 CYS A CA 1
ATOM 2595 C C . CYS A 1 335 ? 16.467 -5.750 -5.322 1.00 93.56 335 CYS A C 1
ATOM 2597 O O . CYS A 1 335 ? 17.392 -5.170 -4.743 1.00 93.56 335 CYS A O 1
ATOM 2599 N N . TRP A 1 336 ? 15.413 -6.214 -4.650 1.00 94.69 336 TRP A N 1
ATOM 2600 C CA . TRP A 1 336 ? 15.243 -6.020 -3.204 1.00 94.69 336 TRP A CA 1
ATOM 2601 C C . TRP A 1 336 ? 16.340 -6.669 -2.345 1.00 94.69 336 TRP A C 1
ATOM 2603 O O . TRP A 1 336 ? 16.647 -6.131 -1.283 1.00 94.69 336 TRP A O 1
ATOM 2613 N N . ASP A 1 337 ? 17.041 -7.692 -2.843 1.00 91.50 337 ASP A N 1
ATOM 2614 C CA . ASP A 1 337 ? 18.268 -8.252 -2.236 1.00 91.50 337 ASP A CA 1
ATOM 2615 C C . ASP A 1 337 ? 19.406 -7.233 -2.065 1.00 91.50 337 ASP A C 1
ATOM 2617 O O . ASP A 1 337 ? 20.313 -7.402 -1.251 1.00 91.50 337 ASP A O 1
ATOM 2621 N N . SER A 1 338 ? 19.387 -6.144 -2.837 1.00 90.19 338 SER A N 1
ATOM 2622 C CA . SER A 1 338 ? 20.356 -5.054 -2.674 1.00 90.19 338 SER A CA 1
ATOM 2623 C C . SER A 1 338 ? 20.061 -4.177 -1.454 1.00 90.19 338 SER A C 1
ATOM 2625 O O . SER A 1 338 ? 20.947 -3.466 -0.978 1.00 90.19 338 SER A O 1
ATOM 2627 N N . ALA A 1 339 ? 18.818 -4.209 -0.965 1.00 91.12 339 ALA A N 1
ATOM 2628 C CA . ALA A 1 339 ? 18.352 -3.427 0.168 1.00 91.12 339 ALA A CA 1
ATOM 2629 C C . ALA A 1 339 ? 18.177 -4.279 1.429 1.00 91.12 339 ALA A C 1
ATOM 2631 O O . ALA A 1 339 ? 18.354 -3.747 2.523 1.00 91.12 339 ALA A O 1
ATOM 2632 N N . LEU A 1 340 ? 17.849 -5.564 1.285 1.00 92.50 340 LEU A N 1
ATOM 2633 C CA . LEU A 1 340 ? 17.576 -6.494 2.376 1.00 92.50 340 LEU A CA 1
ATOM 2634 C C . LEU A 1 340 ? 18.606 -7.627 2.374 1.00 92.50 340 LEU A C 1
ATOM 2636 O O . LEU A 1 340 ? 18.820 -8.276 1.356 1.00 92.50 340 LEU A O 1
ATOM 2640 N N . PHE A 1 341 ? 19.237 -7.880 3.519 1.00 90.56 341 PHE A N 1
ATOM 2641 C CA . PHE A 1 341 ? 20.325 -8.846 3.653 1.00 90.56 341 PHE A CA 1
ATOM 2642 C C . PHE A 1 341 ? 19.913 -9.990 4.581 1.00 90.56 341 PHE A C 1
ATOM 2644 O O . PHE A 1 341 ? 19.855 -9.826 5.802 1.00 90.56 341 PHE A O 1
ATOM 2651 N N . ALA A 1 342 ? 19.652 -11.169 4.014 1.00 81.94 342 ALA A N 1
ATOM 2652 C CA . ALA A 1 342 ? 19.282 -12.333 4.810 1.00 81.94 342 ALA A CA 1
ATOM 2653 C C . ALA A 1 342 ? 20.432 -12.786 5.726 1.00 81.94 342 ALA A C 1
ATOM 2655 O O . ALA A 1 342 ? 21.606 -12.865 5.335 1.00 81.94 342 ALA A O 1
ATOM 2656 N N . SER A 1 343 ? 20.082 -13.151 6.961 1.00 72.56 343 SER A N 1
ATOM 2657 C CA . SER A 1 343 ? 21.032 -13.713 7.922 1.00 72.56 343 SER A CA 1
ATOM 2658 C C . SER A 1 343 ? 21.651 -15.001 7.372 1.00 72.56 343 SER A C 1
ATOM 2660 O O . SER A 1 343 ? 20.955 -15.972 7.095 1.00 72.56 343 SER A O 1
ATOM 2662 N N . GLY A 1 344 ? 22.978 -15.022 7.221 1.00 68.00 344 GLY A N 1
ATOM 2663 C CA . GLY A 1 344 ? 23.708 -16.181 6.689 1.00 68.00 344 GLY A CA 1
ATOM 2664 C C . GLY A 1 344 ? 24.010 -16.133 5.188 1.00 68.00 344 GLY A C 1
ATOM 2665 O O . GLY A 1 344 ? 24.600 -17.083 4.678 1.00 68.00 344 GLY A O 1
ATOM 2666 N N . GLY A 1 345 ? 23.684 -15.029 4.507 1.00 67.69 345 GLY A N 1
ATOM 2667 C CA . GLY A 1 345 ? 24.025 -14.813 3.096 1.00 67.69 345 GLY A CA 1
ATOM 2668 C C . GLY A 1 345 ? 23.106 -15.536 2.110 1.00 67.69 345 GLY A C 1
ATOM 2669 O O . GLY A 1 345 ? 23.533 -15.807 0.991 1.00 67.69 345 GLY A O 1
ATOM 2670 N N . GLY A 1 346 ? 21.891 -15.886 2.544 1.00 74.25 346 GLY A N 1
ATOM 2671 C CA . GLY A 1 346 ? 20.819 -16.329 1.651 1.00 74.25 346 GLY A CA 1
ATOM 2672 C C . GLY A 1 346 ? 20.226 -15.170 0.843 1.00 74.25 346 GLY A C 1
ATOM 2673 O O . GLY A 1 346 ? 20.517 -14.004 1.113 1.00 74.25 346 GLY A O 1
ATOM 2674 N N . GLU A 1 347 ? 19.402 -15.511 -0.140 1.00 81.06 347 GLU A N 1
ATOM 2675 C CA . GLU A 1 347 ? 18.613 -14.559 -0.930 1.00 81.06 347 GLU A CA 1
ATOM 2676 C C . GLU A 1 347 ? 17.317 -14.218 -0.175 1.00 81.06 347 GLU A C 1
ATOM 2678 O O . GLU A 1 347 ? 16.832 -15.022 0.628 1.00 81.06 347 GLU A O 1
ATOM 2683 N N . VAL A 1 348 ? 16.778 -13.017 -0.382 1.00 90.69 348 VAL A N 1
ATOM 2684 C CA . VAL A 1 348 ? 15.478 -12.605 0.156 1.00 90.69 348 VAL A CA 1
ATOM 2685 C C . VAL A 1 348 ? 14.428 -12.903 -0.904 1.00 90.69 348 VAL A C 1
ATOM 2687 O O . VAL A 1 348 ? 14.405 -12.294 -1.970 1.00 90.69 348 VAL A O 1
ATOM 2690 N N . GLU A 1 349 ? 13.540 -13.847 -0.621 1.00 92.62 349 GLU A N 1
ATOM 2691 C CA . GLU A 1 349 ? 12.458 -14.211 -1.537 1.00 92.62 349 GLU A CA 1
ATOM 2692 C C . GLU A 1 349 ? 11.258 -13.269 -1.362 1.00 92.62 349 GLU A C 1
ATOM 2694 O O . GLU A 1 349 ? 10.920 -12.852 -0.249 1.00 92.62 349 GLU A O 1
ATOM 2699 N N . TRP A 1 350 ? 10.616 -12.907 -2.475 1.00 95.81 350 TRP A N 1
ATOM 2700 C CA . TRP A 1 350 ? 9.326 -12.227 -2.447 1.00 95.81 350 TRP A CA 1
ATOM 2701 C C . TRP A 1 350 ? 8.208 -13.269 -2.471 1.00 95.81 350 TRP A C 1
ATOM 2703 O O . TRP A 1 350 ? 7.955 -13.891 -3.504 1.00 95.81 350 TRP A O 1
ATOM 2713 N N . ASN A 1 351 ? 7.523 -13.411 -1.337 1.00 95.12 351 ASN A N 1
ATOM 2714 C CA . ASN A 1 351 ? 6.447 -14.384 -1.117 1.00 95.12 351 ASN A CA 1
ATOM 2715 C C . ASN A 1 351 ? 5.055 -13.818 -1.459 1.00 95.12 351 ASN A C 1
ATOM 2717 O O . ASN A 1 351 ? 4.051 -14.225 -0.877 1.00 95.12 351 ASN A O 1
ATOM 2721 N N . GLY A 1 352 ? 4.993 -12.838 -2.364 1.00 96.88 352 GLY A N 1
ATOM 2722 C CA . GLY A 1 352 ? 3.813 -11.995 -2.521 1.00 96.88 352 GLY A CA 1
ATOM 2723 C C . GLY A 1 352 ? 3.759 -10.864 -1.487 1.00 96.88 352 GLY A C 1
ATOM 2724 O O . GLY A 1 352 ? 4.521 -10.816 -0.520 1.00 96.88 352 GLY A O 1
ATOM 2725 N N . ASN A 1 353 ? 2.856 -9.912 -1.701 1.00 98.12 353 ASN A N 1
ATOM 2726 C CA . ASN A 1 353 ? 2.578 -8.813 -0.778 1.00 98.12 353 ASN A CA 1
ATOM 2727 C C . ASN A 1 353 ? 1.685 -9.254 0.396 1.00 98.12 353 ASN A C 1
ATOM 2729 O O . ASN A 1 353 ? 1.588 -8.528 1.386 1.00 98.12 353 ASN A O 1
ATOM 2733 N N . GLY A 1 354 ? 1.034 -10.418 0.302 1.00 96.56 354 GLY A N 1
ATOM 2734 C CA . GLY A 1 354 ? 0.098 -10.930 1.300 1.00 96.56 354 GLY A CA 1
ATOM 2735 C C . GLY A 1 354 ? 0.677 -10.996 2.713 1.00 96.56 354 GLY A C 1
ATOM 2736 O O . GLY A 1 354 ? 0.103 -10.371 3.604 1.00 96.56 354 GLY A O 1
ATOM 2737 N N . PRO A 1 355 ? 1.846 -11.631 2.934 1.00 95.62 355 PRO A N 1
ATOM 2738 C CA . PRO A 1 355 ? 2.473 -11.679 4.256 1.00 95.62 355 PRO A CA 1
ATOM 2739 C C . PRO A 1 355 ? 2.739 -10.295 4.869 1.00 95.62 355 PRO A C 1
ATOM 2741 O O . PRO A 1 355 ? 2.582 -10.114 6.075 1.00 95.62 355 PRO A O 1
ATOM 2744 N N . TYR A 1 356 ? 3.092 -9.297 4.046 1.00 96.88 356 TYR A N 1
ATOM 2745 C CA . TYR A 1 356 ? 3.289 -7.923 4.512 1.00 96.88 356 TYR A CA 1
ATOM 2746 C C . TYR A 1 356 ? 1.974 -7.302 4.999 1.00 96.88 356 TYR A C 1
ATOM 2748 O O . TYR A 1 356 ? 1.903 -6.784 6.112 1.00 96.88 356 TYR A O 1
ATOM 2756 N N . PHE A 1 357 ? 0.916 -7.363 4.188 1.00 96.62 357 PHE A N 1
ATOM 2757 C CA . PHE A 1 357 ? -0.365 -6.759 4.557 1.00 96.62 357 PHE A CA 1
ATOM 2758 C C . PHE A 1 357 ? -1.063 -7.507 5.695 1.00 96.62 357 PHE A C 1
ATOM 2760 O O . PHE A 1 357 ? -1.649 -6.858 6.551 1.00 96.62 357 PHE A O 1
ATOM 2767 N N . GLN A 1 358 ? -0.949 -8.835 5.765 1.00 94.25 358 GLN A N 1
ATOM 2768 C CA . GLN A 1 358 ? -1.451 -9.623 6.894 1.00 94.25 358 GLN A CA 1
ATOM 2769 C C . GLN A 1 358 ? -0.814 -9.175 8.213 1.00 94.25 358 GLN A C 1
ATOM 2771 O O . GLN A 1 358 ? -1.531 -8.847 9.154 1.00 94.25 358 GLN A O 1
ATOM 2776 N N . ALA A 1 359 ? 0.518 -9.080 8.266 1.00 93.44 359 ALA A N 1
ATOM 2777 C CA . ALA A 1 359 ? 1.214 -8.621 9.466 1.00 93.44 359 ALA A CA 1
ATOM 2778 C C . ALA A 1 359 ? 0.928 -7.144 9.787 1.00 93.44 359 ALA A C 1
ATOM 2780 O O . ALA A 1 359 ? 0.778 -6.791 10.953 1.00 93.44 359 ALA A O 1
ATOM 2781 N N . LEU A 1 360 ? 0.784 -6.287 8.770 1.00 95.00 360 LEU A N 1
ATOM 2782 C CA . LEU A 1 360 ? 0.375 -4.894 8.962 1.00 95.00 360 LEU A CA 1
ATOM 2783 C C . LEU A 1 360 ? -1.034 -4.793 9.569 1.00 95.00 360 LEU A C 1
ATOM 2785 O O . LEU A 1 360 ? -1.254 -3.988 10.468 1.00 95.00 360 LEU A O 1
ATOM 2789 N N . PHE A 1 361 ? -1.989 -5.597 9.097 1.00 93.19 361 PHE A N 1
ATOM 2790 C CA . PHE A 1 361 ? -3.356 -5.588 9.622 1.00 93.19 361 PHE A CA 1
ATOM 2791 C C . PHE A 1 361 ? -3.416 -6.150 11.036 1.00 93.19 361 PHE A C 1
ATOM 2793 O O . PHE A 1 361 ? -4.103 -5.573 11.876 1.00 93.19 361 PHE A O 1
ATOM 2800 N N . TYR A 1 362 ? -2.668 -7.223 11.295 1.00 89.50 362 TYR A N 1
ATOM 2801 C CA . TYR A 1 362 ? -2.500 -7.791 12.627 1.00 89.50 362 TYR A CA 1
ATOM 2802 C C . TYR A 1 362 ? -1.975 -6.738 13.611 1.00 89.50 362 TYR A C 1
ATOM 2804 O O . TYR A 1 362 ? -2.545 -6.537 14.679 1.00 89.50 362 TYR A O 1
ATOM 2812 N N . ASP A 1 363 ? -0.950 -5.983 13.217 1.00 90.50 363 ASP A N 1
ATOM 2813 C CA . ASP A 1 363 ? -0.373 -4.923 14.044 1.00 90.50 363 ASP A CA 1
ATOM 2814 C C . ASP A 1 363 ? -1.348 -3.770 14.314 1.00 90.50 363 ASP A C 1
ATOM 2816 O O . ASP A 1 363 ? -1.565 -3.398 15.467 1.00 90.50 363 ASP A O 1
ATOM 2820 N N . MET A 1 364 ? -2.037 -3.287 13.276 1.00 90.94 364 MET A N 1
ATOM 2821 C CA . MET A 1 364 ? -3.054 -2.241 13.420 1.00 90.94 364 MET A CA 1
ATOM 2822 C C . MET A 1 364 ? -4.237 -2.689 14.297 1.00 90.94 364 MET A C 1
ATOM 2824 O O . MET A 1 364 ? -4.795 -1.893 15.052 1.00 90.94 364 MET A O 1
ATOM 2828 N N . MET A 1 365 ? -4.698 -3.934 14.172 1.00 83.88 365 MET A N 1
ATOM 2829 C CA . MET A 1 365 ? -5.900 -4.396 14.874 1.00 83.88 365 MET A CA 1
ATOM 2830 C C . MET A 1 365 ? -5.609 -4.892 16.290 1.00 83.88 365 MET A C 1
ATOM 2832 O O . MET A 1 365 ? -6.385 -4.589 17.197 1.00 83.88 365 MET A O 1
ATOM 2836 N N . GLU A 1 366 ? -4.504 -5.602 16.501 1.00 75.88 366 GLU A N 1
ATOM 2837 C CA . GLU A 1 366 ? -4.267 -6.372 17.724 1.00 75.88 366 GLU A CA 1
ATOM 2838 C C . GLU A 1 366 ? -3.140 -5.799 18.588 1.00 75.88 366 GLU A C 1
ATOM 2840 O O . GLU A 1 366 ? -3.350 -5.619 19.789 1.00 75.88 366 GLU A O 1
ATOM 2845 N N . PHE A 1 367 ? -1.980 -5.462 18.011 1.00 69.25 367 PHE A N 1
ATOM 2846 C CA . PHE A 1 367 ? -0.841 -4.965 18.799 1.00 69.25 367 PHE A CA 1
ATOM 2847 C C . PHE A 1 367 ? -1.042 -3.550 19.327 1.00 69.25 367 PHE A C 1
ATOM 2849 O O . PHE A 1 367 ? -0.786 -3.296 20.500 1.00 69.25 367 PHE A O 1
ATOM 2856 N N . ASP A 1 368 ? -1.585 -2.650 18.512 1.00 64.25 368 ASP A N 1
ATOM 2857 C CA . ASP A 1 368 ? -1.843 -1.267 18.931 1.00 64.25 368 ASP A CA 1
ATOM 2858 C C . ASP A 1 368 ? -2.988 -1.127 19.953 1.00 64.25 368 ASP A C 1
ATOM 2860 O O . ASP A 1 368 ? -3.290 -0.020 20.408 1.00 64.25 368 ASP A O 1
ATOM 2864 N N . ASN A 1 369 ? -3.659 -2.235 20.292 1.00 70.12 369 ASN A N 1
ATOM 2865 C CA . ASN A 1 369 ? -4.855 -2.262 21.129 1.00 70.12 369 ASN A CA 1
ATOM 2866 C C . ASN A 1 369 ? -4.750 -3.323 22.240 1.00 70.12 369 ASN A C 1
ATOM 2868 O O . ASN A 1 369 ? -5.687 -4.091 22.466 1.00 70.12 369 ASN A O 1
ATOM 2872 N N . GLU A 1 370 ? -3.624 -3.352 22.966 1.00 63.91 370 GLU A N 1
ATOM 2873 C CA . GLU A 1 370 ? -3.356 -4.320 24.049 1.00 63.91 370 GLU A CA 1
ATOM 2874 C C . GLU A 1 370 ? -4.427 -4.337 25.163 1.00 63.91 370 GLU A C 1
ATOM 2876 O O . GLU A 1 370 ? -4.561 -5.329 25.888 1.00 63.91 370 GLU A O 1
ATOM 2881 N N . GLU A 1 371 ? -5.192 -3.249 25.320 1.00 62.75 371 GLU A N 1
ATOM 2882 C CA . GLU A 1 371 ? -6.274 -3.139 26.306 1.00 62.75 371 GLU A CA 1
ATOM 2883 C C . GLU A 1 371 ? -7.588 -3.804 25.863 1.00 62.75 371 GLU A C 1
ATOM 2885 O O . GLU A 1 371 ? -8.467 -4.053 26.700 1.00 62.75 371 GLU A O 1
ATOM 2890 N N . ILE A 1 372 ? -7.720 -4.162 24.577 1.00 67.94 372 ILE A N 1
ATOM 2891 C CA . ILE A 1 372 ? -8.819 -5.007 24.106 1.00 67.94 372 ILE A CA 1
ATOM 2892 C C . ILE A 1 372 ? -8.712 -6.361 24.805 1.00 67.94 372 ILE A C 1
ATOM 2894 O O . ILE A 1 372 ? -7.647 -6.953 24.989 1.00 67.94 372 ILE A O 1
ATOM 2898 N N . THR A 1 373 ? -9.855 -6.862 25.267 1.00 58.75 373 THR A N 1
ATOM 2899 C CA . THR A 1 373 ? -9.858 -8.008 26.169 1.00 58.75 373 THR A CA 1
ATOM 2900 C C . THR A 1 373 ? -9.231 -9.240 25.516 1.00 58.75 373 THR A C 1
ATOM 2902 O O . THR A 1 373 ? -9.514 -9.570 24.368 1.00 58.75 373 THR A O 1
ATOM 2905 N N . THR A 1 374 ? -8.477 -10.017 26.299 1.00 59.16 374 THR A N 1
ATOM 2906 C CA . THR A 1 374 ? -7.906 -11.313 25.865 1.00 59.16 374 THR A CA 1
ATOM 2907 C C . THR A 1 374 ? -8.924 -12.344 25.364 1.00 59.16 374 THR A C 1
ATOM 2909 O O . THR A 1 374 ? -8.533 -13.416 24.917 1.00 59.16 374 THR A O 1
ATOM 2912 N N . LYS A 1 375 ? -10.230 -12.080 25.494 1.00 56.97 375 LYS A N 1
ATOM 2913 C CA . LYS A 1 375 ? -11.287 -12.900 24.895 1.00 56.97 375 LYS A CA 1
ATOM 2914 C C . LYS A 1 375 ? -11.442 -12.604 23.399 1.00 56.97 375 LYS A C 1
ATOM 2916 O O . LYS A 1 375 ? -11.730 -13.526 22.656 1.00 56.97 375 LYS A O 1
ATOM 2921 N N . VAL A 1 376 ? -11.241 -11.350 23.004 1.00 58.31 376 VAL A N 1
ATOM 2922 C CA . VAL A 1 376 ? -11.345 -10.846 21.629 1.00 58.31 376 VAL A CA 1
ATOM 2923 C C . VAL A 1 376 ? -10.027 -11.061 20.892 1.00 58.31 376 VAL A C 1
ATOM 2925 O O . VAL A 1 376 ? -10.021 -11.666 19.836 1.00 58.31 376 VAL A O 1
ATOM 2928 N N . THR A 1 377 ? -8.885 -10.733 21.504 1.00 60.03 377 THR A N 1
ATOM 2929 C CA . THR A 1 377 ? -7.556 -10.958 20.889 1.00 60.03 377 THR A CA 1
ATOM 2930 C C . THR A 1 377 ? -7.132 -12.433 20.806 1.00 60.03 377 THR A C 1
ATOM 2932 O O . THR A 1 377 ? -6.024 -12.752 20.395 1.00 60.03 377 THR A O 1
ATOM 2935 N N . ARG A 1 378 ? -7.982 -13.368 21.250 1.00 64.94 378 ARG A N 1
ATOM 2936 C CA . ARG A 1 378 ? -7.768 -14.820 21.111 1.00 64.94 378 ARG A CA 1
ATOM 2937 C C . ARG A 1 378 ? -8.663 -15.472 20.067 1.00 64.94 378 ARG A C 1
ATOM 2939 O O . ARG A 1 378 ? -8.511 -16.671 19.839 1.00 64.94 378 ARG A O 1
ATOM 2946 N N . ASP A 1 379 ? -9.617 -14.724 19.533 1.00 74.19 379 ASP A N 1
ATOM 2947 C CA . ASP A 1 379 ? -10.581 -15.196 18.554 1.00 74.19 379 ASP A CA 1
ATOM 2948 C C . ASP A 1 379 ? -10.584 -14.195 17.400 1.00 74.19 379 ASP A C 1
ATOM 2950 O O . ASP A 1 379 ? -11.242 -13.158 17.466 1.00 74.19 379 ASP A O 1
ATOM 2954 N N . GLU A 1 380 ? -9.795 -14.490 16.364 1.00 75.81 380 GLU A N 1
ATOM 2955 C CA . GLU A 1 380 ? -9.635 -13.638 15.177 1.00 75.81 380 GLU A CA 1
ATOM 2956 C C . GLU A 1 380 ? -11.002 -13.307 14.540 1.00 75.81 380 GLU A C 1
ATOM 2958 O O . GLU A 1 380 ? -11.205 -12.203 14.035 1.00 75.81 380 GLU A O 1
ATOM 2963 N N . GLY A 1 381 ? -12.005 -14.182 14.693 1.00 75.50 381 GLY A N 1
ATOM 2964 C CA . GLY A 1 381 ? -13.371 -13.962 14.209 1.00 75.50 381 GLY A CA 1
ATOM 2965 C C . GLY A 1 381 ? -14.116 -12.791 14.862 1.00 75.50 381 GLY A C 1
ATOM 2966 O O . GLY A 1 381 ? -15.132 -12.343 14.329 1.00 75.50 381 GLY A O 1
ATOM 2967 N N . GLU A 1 382 ? -13.629 -12.255 15.985 1.00 81.50 382 GLU A N 1
ATOM 2968 C CA . GLU A 1 382 ? -14.195 -11.064 16.633 1.00 81.50 382 GLU A CA 1
ATOM 2969 C C . GLU A 1 382 ? -13.778 -9.746 15.954 1.00 81.50 382 GLU A C 1
ATOM 2971 O O . GLU A 1 382 ? -14.362 -8.695 16.252 1.00 81.50 382 GLU A O 1
ATOM 2976 N N . PHE A 1 383 ? -12.802 -9.791 15.040 1.00 85.81 383 PHE A N 1
ATOM 2977 C CA . PHE A 1 383 ? -12.420 -8.666 14.192 1.00 85.81 383 PHE A CA 1
ATOM 2978 C C . PHE A 1 383 ? -13.141 -8.729 12.846 1.00 85.81 383 PHE A C 1
ATOM 2980 O O . PHE A 1 383 ? -13.325 -9.792 12.247 1.00 85.81 383 PHE A O 1
ATOM 2987 N N . ASN A 1 384 ? -13.555 -7.560 12.360 1.00 88.19 384 ASN A N 1
ATOM 2988 C CA . ASN A 1 384 ? -14.287 -7.433 11.106 1.00 88.19 384 ASN A CA 1
ATOM 2989 C C . ASN A 1 384 ? -13.389 -6.826 10.032 1.00 88.19 384 ASN A C 1
ATOM 2991 O O . ASN A 1 384 ? -12.837 -5.742 10.220 1.00 88.19 384 ASN A O 1
ATOM 2995 N N . LEU A 1 385 ? -13.321 -7.480 8.878 1.00 88.75 385 LEU A N 1
ATOM 2996 C CA . LEU A 1 385 ? -12.645 -6.971 7.695 1.00 88.75 385 LEU A CA 1
ATOM 2997 C C . LEU A 1 385 ? -13.685 -6.631 6.630 1.00 88.75 385 LEU A C 1
ATOM 2999 O O . LEU A 1 385 ? -14.359 -7.512 6.096 1.00 88.75 385 LEU A O 1
ATOM 3003 N N . VAL A 1 386 ? -13.836 -5.346 6.322 1.00 88.56 386 VAL A N 1
ATOM 3004 C CA . VAL A 1 386 ? -14.844 -4.860 5.377 1.00 88.56 386 VAL A CA 1
ATOM 3005 C C . VAL A 1 386 ? -14.176 -4.335 4.116 1.00 88.56 386 VAL A C 1
ATOM 3007 O O . VAL A 1 386 ? -13.371 -3.413 4.182 1.00 88.56 386 VAL A O 1
ATOM 3010 N N . PHE A 1 387 ? -14.555 -4.873 2.961 1.00 86.38 387 PHE A N 1
ATOM 3011 C CA . PHE A 1 387 ? -14.037 -4.463 1.658 1.00 86.38 387 PHE A CA 1
ATOM 3012 C C . PHE A 1 387 ? -14.986 -3.484 0.956 1.00 86.38 387 PHE A C 1
ATOM 3014 O O . PHE A 1 387 ? -16.173 -3.779 0.781 1.00 86.38 387 PHE A O 1
ATOM 3021 N N . ASP A 1 388 ? -14.456 -2.337 0.532 1.00 85.56 388 ASP A N 1
ATOM 3022 C CA . ASP A 1 388 ? -15.051 -1.423 -0.443 1.00 85.56 388 ASP A CA 1
ATOM 3023 C C . ASP A 1 388 ? -14.221 -1.439 -1.733 1.00 85.56 388 ASP A C 1
ATOM 3025 O O . ASP A 1 388 ? -13.115 -0.897 -1.806 1.00 85.56 388 ASP A O 1
ATOM 3029 N N . GLU A 1 389 ? -14.766 -2.103 -2.747 1.00 75.62 389 GLU A N 1
ATOM 3030 C CA . GLU A 1 389 ? -14.087 -2.399 -4.005 1.00 75.62 389 GLU A CA 1
ATOM 3031 C C . GLU A 1 389 ? -14.769 -1.707 -5.188 1.00 75.62 389 GLU A C 1
ATOM 3033 O O . GLU A 1 389 ? -15.998 -1.572 -5.247 1.00 75.62 389 GLU A O 1
ATOM 3038 N N . SER A 1 390 ? -13.957 -1.304 -6.164 1.00 66.62 390 SER A N 1
ATOM 3039 C CA . SER A 1 390 ? -14.427 -0.697 -7.405 1.00 66.62 390 SER A CA 1
ATOM 3040 C C . SER A 1 390 ? -14.863 -1.704 -8.462 1.00 66.62 390 SER A C 1
ATOM 3042 O O . SER A 1 390 ? -14.067 -2.424 -9.062 1.00 66.62 390 SER A O 1
ATOM 3044 N N . ARG A 1 391 ? -16.145 -1.639 -8.804 1.00 58.28 391 ARG A N 1
ATOM 3045 C CA . ARG A 1 391 ? -16.831 -2.460 -9.803 1.00 58.28 391 ARG A CA 1
ATOM 3046 C C . ARG A 1 391 ? -16.475 -2.083 -11.233 1.00 58.28 391 ARG A C 1
ATOM 3048 O O . ARG A 1 391 ? -16.736 -2.879 -12.134 1.00 58.28 391 ARG A O 1
ATOM 3055 N N . HIS A 1 392 ? -15.952 -0.880 -11.477 1.00 50.81 392 HIS A N 1
ATOM 3056 C CA . HIS A 1 392 ? -15.763 -0.345 -12.825 1.00 50.81 392 HIS A CA 1
ATOM 3057 C C . HIS A 1 392 ? -14.544 0.575 -12.940 1.00 50.81 392 HIS A C 1
ATOM 3059 O O . HIS A 1 392 ? -14.345 1.470 -12.122 1.00 50.81 392 HIS A O 1
ATOM 3065 N N . VAL A 1 393 ? -13.798 0.463 -14.043 1.00 44.38 393 VAL A N 1
ATOM 3066 C CA . VAL A 1 393 ? -12.770 1.461 -14.375 1.00 44.38 393 VAL A CA 1
ATOM 3067 C C . VAL A 1 393 ? -13.399 2.821 -14.699 1.00 44.38 393 VAL A C 1
ATOM 3069 O O . VAL A 1 393 ? -14.257 2.949 -15.577 1.00 44.38 393 VAL A O 1
ATOM 3072 N N . SER A 1 394 ? -12.866 3.872 -14.081 1.00 35.69 394 SER A N 1
ATOM 3073 C CA . SER A 1 394 ? -12.780 5.203 -14.685 1.00 35.69 394 SER A CA 1
ATOM 3074 C C . SER A 1 394 ? -11.322 5.664 -14.684 1.00 35.69 394 SER A C 1
ATOM 3076 O O . SER A 1 394 ? -10.948 6.595 -13.980 1.00 35.69 394 SER A O 1
ATOM 3078 N N . SER A 1 395 ? -10.474 4.981 -15.450 1.00 34.03 395 SER A N 1
ATOM 3079 C CA . SER A 1 395 ? -9.117 5.433 -15.765 1.00 34.03 395 SER A CA 1
ATOM 3080 C C . SER A 1 395 ? -8.723 4.951 -17.160 1.00 34.03 395 SER A C 1
ATOM 3082 O O . SER A 1 395 ? -9.184 3.905 -17.617 1.00 34.03 395 SER A O 1
ATOM 3084 N N . ALA A 1 396 ? -7.948 5.770 -17.870 1.00 27.23 396 ALA A N 1
ATOM 3085 C CA . ALA A 1 396 ? -7.618 5.576 -19.272 1.00 27.23 396 ALA A CA 1
ATOM 3086 C C . ALA A 1 396 ? -6.622 4.423 -19.452 1.00 27.23 396 ALA A C 1
ATOM 3088 O O . ALA A 1 396 ? -5.473 4.511 -19.029 1.00 27.23 396 ALA A O 1
ATOM 3089 N N . LEU A 1 397 ? -7.067 3.378 -20.149 1.00 25.17 397 LEU A N 1
ATOM 3090 C CA . LEU A 1 397 ? -6.205 2.427 -20.843 1.00 25.17 397 LEU A CA 1
ATOM 3091 C C . LEU A 1 397 ? -5.209 3.185 -21.740 1.00 25.17 397 LEU A C 1
ATOM 3093 O O . LEU A 1 397 ? -5.623 3.778 -22.740 1.00 25.17 397 LEU A O 1
ATOM 3097 N N . SER A 1 398 ? -3.918 3.150 -21.396 1.00 30.03 398 SER A N 1
ATOM 3098 C CA . SER A 1 398 ? -2.801 3.088 -22.354 1.00 30.03 398 SER A CA 1
ATOM 3099 C C . SER A 1 398 ? -1.470 2.769 -21.687 1.00 30.03 398 SER A C 1
ATOM 3101 O O . SER A 1 398 ? -1.164 3.339 -20.617 1.00 30.03 398 SER A O 1
#

pLDDT: mean 82.19, std 16.0, range [25.17, 98.12]

Radius of gyration: 25.31 Å; chains: 1; bounding box: 94×45×90 Å